Protein 7R97 (pdb70)

Nearest PDB structures (foldseek):
  7r97-assembly1_B  TM=1.003E+00  e=1.908E-39  Escherichia coli K-12
  1o0w-assembly1_A  TM=6.161E-01  e=3.118E-17  Thermotoga maritima
  3o2r-assembly2_D  TM=9.837E-01  e=4.630E-11  Campylobacter jejuni subsp. jejuni NCTC 11168 = ATCC 700819
  3n3w-assembly1_B  TM=9.504E-01  e=3.935E-11  Campylobacter jejuni subsp. jejuni NCTC 11168 = ATCC 700819
  9h4a-assembly1_B  TM=9.408E-01  e=3.280E-08  Arabidopsis thaliana

Organism: Escherichia coli (strain K12) (NCBI:txid83333)

Radius of gyration: 24.8 Å; Cα contacts (8 Å, |Δi|>4): 736; chains: 2; bounding box: 60×56×64 Å

Solvent-accessible surface area: 23381 Å² total; per-residue (Å²): 85,81,88,107,36,11,92,125,1,10,171,71,3,56,30,109,7,120,85,82,107,29,1,73,38,0,0,2,31,145,48,27,32,115,133,38,10,15,44,2,44,17,0,0,56,2,0,0,27,1,0,0,0,18,12,0,29,106,91,38,91,236,18,92,25,35,22,0,50,71,0,40,54,46,5,34,142,30,77,12,5,0,59,4,0,137,103,21,87,0,19,116,6,17,97,16,3,96,54,35,101,181,58,6,0,76,166,92,83,59,10,6,6,49,0,1,13,0,1,0,0,0,0,17,45,18,46,60,11,70,47,0,24,137,10,0,54,102,24,0,78,82,42,3,84,133,21,36,37,25,89,140,31,38,51,24,55,41,50,0,83,77,57,0,56,57,134,171,66,88,103,18,84,53,113,47,67,88,70,133,67,121,94,152,105,61,67,32,18,0,58,0,100,6,41,75,40,115,131,43,14,73,5,70,17,70,40,90,150,121,0,9,52,34,0,0,70,84,0,3,75,140,35,157,60,109,73,85,88,138,51,11,74,122,2,14,139,78,3,56,34,98,7,118,87,66,100,34,0,70,39,0,2,8,31,147,48,45,47,117,135,40,10,13,39,1,44,16,0,0,56,1,0,2,24,1,0,0,0,21,10,0,30,106,99,35,91,234,18,91,24,35,23,0,49,70,0,43,53,47,5,29,142,41,81,12,5,3,60,2,0,159,76,14,86,0,21,131,12,17,91,17,2,100,56,36,101,180,63,18,0,70,179,94,106,69,10,11,6,49,1,1,13,0,1,0,0,0,0,18,45,18,44,55,9,81,46,0,15,123,13,0,46,104,27,1,99,87,48,3,98,140,23,39,34,26,95,146,37,40,50,24,56,41,48,0,82,76,59,0,55,56,132,171,65,88,93,20,78,53,109,53,66,98,69,143,56,121,95,152,103,53,59,32,19,0,59,0,91,2,42,74,28,109,119,52,4,77,5,68,18,72,38,86,146,121,0,9,52,36,0,0,72,70,0,4,107,98,34,154,60,109

GO terms:
  GO:0005515 protein binding (F, IPI)
  GO:0000287 magnesium ion binding (F, IDA)
  GO:0005829 cytosol (C, IDA)
  GO:0004525 ribonuclease III activity (F, IDA)
  GO:0006364 rRNA processing (P, IMP)
  GO:0006396 RNA processing (P, IMP)
  GO:0006397 mRNA processing (P, IMP)
  GO:0042803 protein homodimerization activity (F, IPI)
  GO:0019899 enzyme binding (F, IPI)

Structure (mmCIF, N/CA/C/O backbone):
data_7R97
#
_entry.id   7R97
#
_cell.length_a   56.929
_cell.length_b   65.753
_cell.length_c   84.519
_cell.angle_alpha   90.000
_cell.angle_beta   102.090
_cell.angle_gamma   90.000
#
_symmetry.space_group_name_H-M   'P 1 21 1'
#
loop_
_entity.id
_entity.type
_entity.pdbx_description
1 polymer 'Ribonuclease 3'
2 polymer 'RNA (28-MER)'
3 non-polymer 'MAGNESIUM ION'
4 non-polymer 'CHLORIDE ION'
5 non-polymer 1,2-ETHANEDIOL
6 non-polymer 'POTASSIUM ION'
7 non-polymer 2-AMINO-2-HYDROXYMETHYL-PROPANE-1,3-DIOL
8 water water
#
loop_
_atom_site.group_PDB
_atom_site.id
_atom_site.type_symbol
_atom_site.label_atom_id
_atom_site.label_alt_id
_atom_site.label_comp_id
_atom_site.label_asym_id
_atom_site.label_entity_id
_atom_site.label_seq_id
_atom_site.pdbx_PDB_ins_code
_atom_site.Cartn_x
_atom_site.Cartn_y
_atom_site.Cartn_z
_atom_site.occupancy
_atom_site.B_iso_or_equiv
_atom_site.auth_seq_id
_atom_site.auth_comp_id
_atom_site.auth_asym_id
_atom_site.auth_atom_id
_atom_site.pdbx_PDB_model_num
ATOM 1 N N . MET A 1 1 ? 40.392 -14.221 38.944 1.00 46.08 1 MET A N 1
ATOM 2 C CA . MET A 1 1 ? 39.860 -15.487 38.453 1.00 42.05 1 MET A CA 1
ATOM 3 C C . MET A 1 1 ? 40.975 -16.522 38.386 1.00 35.14 1 MET A C 1
ATOM 4 O O . MET A 1 1 ? 42.107 -16.195 38.068 1.00 37.30 1 MET A O 1
ATOM 9 N N . ASN A 1 2 ? 40.653 -17.765 38.707 1.00 33.10 2 ASN A N 1
ATOM 10 C CA . ASN A 1 2 ? 41.673 -18.804 38.792 1.00 29.32 2 ASN A CA 1
ATOM 11 C C . ASN A 1 2 ? 42.075 -19.243 37.390 1.00 27.45 2 ASN A C 1
ATOM 12 O O . ASN A 1 2 ? 41.223 -19.731 36.638 1.00 25.83 2 ASN A O 1
ATOM 17 N N . PRO A 1 3 ? 43.347 -19.106 37.005 1.00 28.51 3 PRO A N 1
ATOM 18 C CA . PRO A 1 3 ? 43.734 -19.434 35.624 1.00 26.31 3 PRO A CA 1
ATOM 19 C C . PRO A 1 3 ? 43.589 -20.901 35.284 1.00 25.52 3 PRO A C 1
ATOM 20 O O . PRO A 1 3 ? 43.539 -21.236 34.099 1.00 24.44 3 PRO A O 1
ATOM 24 N N . ILE A 1 4 ? 43.539 -21.793 36.275 1.00 20.18 4 ILE A N 1
ATOM 25 C CA . ILE A 1 4 ? 43.310 -23.204 35.980 1.00 24.43 4 ILE A CA 1
ATOM 26 C C . ILE A 1 4 ? 41.974 -23.368 35.290 1.00 25.27 4 ILE A C 1
ATOM 27 O O . ILE A 1 4 ? 41.843 -24.090 34.290 1.00 24.03 4 ILE A O 1
ATOM 32 N N A VAL A 1 5 ? 40.934 -22.700 35.796 0.35 23.56 5 VAL A N 1
ATOM 33 N N B VAL A 1 5 ? 40.948 -22.695 35.809 0.65 23.85 5 VAL A N 1
ATOM 34 C CA A VAL A 1 5 ? 39.615 -22.852 35.191 0.35 24.85 5 VAL A CA 1
ATOM 35 C CA B VAL A 1 5 ? 39.620 -22.811 35.232 0.65 25.10 5 VAL A CA 1
ATOM 36 C C A VAL A 1 5 ? 39.524 -22.070 33.884 0.35 24.64 5 VAL A C 1
ATOM 37 C C B VAL A 1 5 ? 39.556 -22.083 33.896 0.65 24.71 5 VAL A C 1
ATOM 38 O O A VAL A 1 5 ? 38.947 -22.546 32.905 0.35 25.10 5 VAL A O 1
ATOM 39 O O B VAL A 1 5 ? 39.041 -22.613 32.912 0.65 25.04 5 VAL A O 1
ATOM 46 N N . ILE A 1 6 ? 40.113 -20.873 33.841 1.00 22.79 6 ILE A N 1
ATOM 47 C CA . ILE A 1 6 ? 40.038 -20.036 32.641 1.00 25.60 6 ILE A CA 1
ATOM 48 C C . ILE A 1 6 ? 40.783 -20.663 31.473 1.00 25.40 6 ILE A C 1
ATOM 49 O O . ILE A 1 6 ? 40.383 -20.502 30.315 1.00 21.02 6 ILE A O 1
ATOM 54 N N . ASN A 1 7 ? 41.887 -21.359 31.735 1.00 22.57 7 ASN A N 1
ATOM 55 C CA . ASN A 1 7 ? 42.619 -21.947 30.613 1.00 23.54 7 ASN A CA 1
ATOM 56 C C . ASN A 1 7 ? 41.885 -23.147 30.055 1.00 24.28 7 ASN A C 1
ATOM 57 O O . ASN A 1 7 ? 41.901 -23.369 28.840 1.00 24.18 7 ASN A O 1
ATOM 62 N N . ARG A 1 8 ? 41.222 -23.928 30.918 1.00 23.15 8 ARG A N 1
ATOM 63 C CA . ARG A 1 8 ? 40.386 -25.009 30.417 1.00 25.49 8 ARG A CA 1
ATOM 64 C C . ARG A 1 8 ? 39.267 -24.471 29.540 1.00 23.59 8 ARG A C 1
ATOM 65 O O . ARG A 1 8 ? 38.940 -25.066 28.516 1.00 24.77 8 ARG A O 1
ATOM 73 N N . LEU A 1 9 ? 38.624 -23.383 29.967 1.00 23.10 9 LEU A N 1
ATOM 74 C CA . LEU A 1 9 ? 37.512 -22.842 29.189 1.00 22.39 9 LEU A CA 1
ATOM 75 C C . LEU A 1 9 ? 37.984 -22.402 27.810 1.00 22.86 9 LEU A C 1
ATOM 76 O O . LEU A 1 9 ? 37.385 -22.753 26.783 1.00 22.51 9 LEU A O 1
ATOM 81 N N . GLN A 1 10 ? 39.083 -21.654 27.764 1.00 19.99 10 GLN A N 1
ATOM 82 C CA . GLN A 1 10 ? 39.612 -21.214 26.481 1.00 20.45 10 GLN A CA 1
ATOM 83 C C . GLN A 1 10 ? 39.896 -22.399 25.567 1.00 22.85 10 GLN A C 1
ATOM 84 O O . GLN A 1 10 ? 39.675 -22.314 24.353 1.00 21.35 10 GLN A O 1
ATOM 90 N N . ARG A 1 11 ? 40.335 -23.529 26.126 1.00 19.59 11 ARG A N 1
ATOM 91 C CA . ARG A 1 11 ? 40.561 -24.692 25.272 1.00 25.69 11 ARG A CA 1
ATOM 92 C C . ARG A 1 11 ? 39.252 -25.197 24.681 1.00 25.49 11 ARG A C 1
ATOM 93 O O . ARG A 1 11 ? 39.170 -25.483 23.478 1.00 26.03 11 ARG A O 1
ATOM 101 N N . LYS A 1 12 ? 38.221 -25.330 25.522 1.00 24.53 12 LYS A N 1
ATOM 102 C CA . LYS A 1 12 ? 36.918 -25.817 25.071 1.00 28.16 12 LYS A CA 1
ATOM 103 C C . LYS A 1 12 ? 36.259 -24.854 24.097 1.00 26.65 12 LYS A C 1
ATOM 104 O O . LYS A 1 12 ? 35.587 -25.284 23.152 1.00 26.84 12 LYS A O 1
ATOM 110 N N . LEU A 1 13 ? 36.376 -23.547 24.347 1.00 25.40 13 LEU A N 1
ATOM 111 C CA . LEU A 1 13 ? 35.769 -22.574 23.445 1.00 23.99 13 LEU A CA 1
ATOM 112 C C . LEU A 1 13 ? 36.440 -22.569 22.082 1.00 24.54 13 LEU A C 1
ATOM 113 O O . LEU A 1 13 ? 35.815 -22.198 21.083 1.00 23.39 13 LEU A O 1
ATOM 118 N N . GLY A 1 14 ? 37.723 -22.919 22.025 1.00 22.26 14 GLY A N 1
ATOM 119 C CA . GLY A 1 14 ? 38.480 -22.782 20.804 1.00 24.10 14 GLY A CA 1
ATOM 120 C C . GLY A 1 14 ? 39.090 -21.418 20.600 1.00 21.53 14 GLY A C 1
ATOM 121 O O . GLY A 1 14 ? 39.390 -21.053 19.462 1.00 22.13 14 GLY A O 1
ATOM 122 N N . TYR A 1 15 ? 39.328 -20.669 21.669 1.00 17.32 15 TYR A N 1
ATOM 123 C CA . TYR A 1 15 ? 39.761 -19.285 21.533 1.00 18.80 15 TYR A CA 1
ATOM 124 C C . TYR A 1 15 ? 40.607 -18.908 22.743 1.00 18.28 15 TYR A C 1
ATOM 125 O O . TYR A 1 15 ? 40.139 -19.028 23.873 1.00 17.36 15 TYR A O 1
ATOM 134 N N . THR A 1 16 ? 41.828 -18.427 22.495 1.00 17.51 16 THR A N 1
ATOM 135 C CA . THR A 1 16 ? 42.705 -17.868 23.520 1.00 17.74 16 THR A CA 1
ATOM 136 C C . THR A 1 16 ? 42.657 -16.342 23.460 1.00 19.39 16 THR A C 1
ATOM 137 O O . THR A 1 16 ? 42.994 -15.747 22.428 1.00 19.08 16 THR A O 1
ATOM 141 N N . PHE A 1 17 ? 42.264 -15.717 24.572 1.00 19.08 17 PHE A N 1
ATOM 142 C CA . PHE A 1 17 ? 42.133 -14.266 24.630 1.00 20.02 17 PHE A CA 1
ATOM 143 C C . PHE A 1 17 ? 43.484 -13.583 24.662 1.00 21.72 17 PHE A C 1
ATOM 144 O O . PHE A 1 17 ? 44.366 -13.968 25.425 1.00 20.73 17 PHE A O 1
ATOM 152 N N . ASN A 1 18 ? 43.618 -12.516 23.883 1.00 21.87 18 ASN A N 1
ATOM 153 C CA . ASN A 1 18 ? 44.784 -11.658 24.059 1.00 26.49 18 ASN A CA 1
ATOM 154 C C . ASN A 1 18 ? 44.643 -10.796 25.307 1.00 28.43 18 ASN A C 1
ATOM 155 O O . ASN A 1 18 ? 45.565 -10.715 26.127 1.00 25.62 18 ASN A O 1
ATOM 160 N N . HIS A 1 19 ? 43.484 -10.173 25.491 1.00 24.46 19 HIS A N 1
ATOM 161 C CA . HIS A 1 19 ? 43.234 -9.326 26.662 1.00 25.60 19 HIS A CA 1
ATOM 162 C C . HIS A 1 19 ? 42.437 -10.138 27.677 1.00 26.76 19 HIS A C 1
ATOM 163 O O . HIS A 1 19 ? 41.224 -10.301 27.532 1.00 22.63 19 HIS A O 1
ATOM 170 N N . GLN A 1 20 ? 43.113 -10.661 28.705 1.00 24.13 20 GLN A N 1
ATOM 171 C CA . GLN A 1 20 ? 42.407 -11.527 29.653 1.00 27.10 20 GLN A CA 1
ATOM 172 C C . GLN A 1 20 ? 41.340 -10.777 30.439 1.00 25.51 20 GLN A C 1
ATOM 173 O O . GLN A 1 20 ? 40.389 -11.403 30.919 1.00 24.50 20 GLN A O 1
ATOM 179 N N . GLU A 1 21 ? 41.457 -9.454 30.551 1.00 22.73 21 GLU A N 1
ATOM 180 C CA . GLU A 1 21 ? 40.464 -8.679 31.282 1.00 26.23 21 GLU A CA 1
ATOM 181 C C . GLU A 1 21 ? 39.102 -8.692 30.597 1.00 25.04 21 GLU A C 1
ATOM 182 O O . GLU A 1 21 ? 38.074 -8.529 31.271 1.00 22.74 21 GLU A O 1
ATOM 188 N N . LEU A 1 22 ? 39.068 -8.841 29.269 1.00 22.80 22 LEU A N 1
ATOM 189 C CA . LEU A 1 22 ? 37.783 -8.968 28.589 1.00 21.78 22 LEU A CA 1
ATOM 190 C C . LEU A 1 22 ? 37.098 -10.264 28.970 1.00 20.33 22 LEU A C 1
ATOM 191 O O . LEU A 1 22 ? 35.878 -10.296 29.165 1.00 20.50 22 LEU A O 1
ATOM 196 N N . LEU A 1 23 ? 37.864 -11.355 29.032 1.00 16.92 23 LEU A N 1
ATOM 197 C CA . LEU A 1 23 ? 37.290 -12.631 29.431 1.00 17.90 23 LEU A CA 1
ATOM 198 C C . LEU A 1 23 ? 36.825 -12.576 30.879 1.00 18.09 23 LEU A C 1
ATOM 199 O O . LEU A 1 23 ? 35.728 -13.043 31.213 1.00 16.12 23 LEU A O 1
ATOM 204 N N . GLN A 1 24 ? 37.636 -11.983 31.755 1.00 20.01 24 GLN A N 1
ATOM 205 C CA . GLN A 1 24 ? 37.217 -11.847 33.147 1.00 22.34 24 GLN A CA 1
ATOM 206 C C . GLN A 1 24 ? 35.895 -11.092 33.243 1.00 19.67 24 GLN A C 1
ATOM 207 O O . GLN A 1 24 ? 34.983 -11.496 33.969 1.00 20.49 24 GLN A O 1
ATOM 213 N N . GLN A 1 25 ? 35.764 -9.988 32.509 1.00 18.00 25 GLN A N 1
ATOM 214 C CA . GLN A 1 25 ? 34.528 -9.218 32.608 1.00 18.66 25 GLN A CA 1
ATOM 215 C C . GLN A 1 25 ? 33.344 -9.977 32.006 1.00 16.86 25 GLN A C 1
ATOM 216 O O . GLN A 1 25 ? 32.233 -9.936 32.557 1.00 17.36 25 GLN A O 1
ATOM 222 N N . ALA A 1 26 ? 33.565 -10.707 30.903 1.00 14.57 26 ALA A N 1
ATOM 223 C CA . ALA A 1 26 ? 32.485 -11.503 30.316 1.00 15.73 26 ALA A CA 1
ATOM 224 C C . ALA A 1 26 ? 31.962 -12.547 31.296 1.00 15.62 26 ALA A C 1
ATOM 225 O O . ALA A 1 26 ? 30.779 -12.897 31.255 1.00 15.33 26 ALA A O 1
ATOM 227 N N . LEU A 1 27 ? 32.823 -13.048 32.184 1.00 16.06 27 LEU A N 1
ATOM 228 C CA . LEU A 1 27 ? 32.428 -14.085 33.134 1.00 16.26 27 LEU A CA 1
ATOM 229 C C . LEU A 1 27 ? 31.868 -13.518 34.427 1.00 18.24 27 LEU A C 1
ATOM 230 O O . LEU A 1 27 ? 31.422 -14.294 35.286 1.00 19.61 27 LEU A O 1
ATOM 235 N N . THR A 1 28 ? 31.852 -12.193 34.577 1.00 14.69 28 THR A N 1
ATOM 236 C CA . THR A 1 28 ? 31.472 -11.556 35.828 1.00 15.63 28 THR A CA 1
ATOM 237 C C . THR A 1 28 ? 29.991 -11.188 35.793 1.00 18.00 28 THR A C 1
ATOM 238 O O . THR A 1 28 ? 29.574 -10.313 35.027 1.00 16.56 28 THR A O 1
ATOM 242 N N . HIS A 1 29 ? 29.213 -11.846 36.643 1.00 16.26 29 HIS A N 1
ATOM 243 C CA . HIS A 1 29 ? 27.800 -11.542 36.828 1.00 17.43 29 HIS A CA 1
ATOM 244 C C . HIS A 1 29 ? 27.622 -10.328 37.740 1.00 16.96 29 HIS A C 1
ATOM 245 O O . HIS A 1 29 ? 28.441 -10.060 38.625 1.00 18.99 29 HIS A O 1
ATOM 252 N N . ARG A 1 30 ? 26.521 -9.604 37.534 1.00 18.13 30 ARG A N 1
ATOM 253 C CA . ARG A 1 30 ? 26.283 -8.371 38.281 1.00 18.82 30 ARG A CA 1
ATOM 254 C C . ARG A 1 30 ? 26.166 -8.582 39.793 1.00 19.35 30 ARG A C 1
ATOM 255 O O . ARG A 1 30 ? 26.194 -7.609 40.538 1.00 20.76 30 ARG A O 1
ATOM 263 N N . SER A 1 31 ? 25.984 -9.805 40.273 1.00 18.85 31 SER A N 1
ATOM 264 C CA . SER A 1 31 ? 25.978 -9.999 41.719 1.00 20.20 31 SER A CA 1
ATOM 265 C C . SER A 1 31 ? 27.369 -9.854 42.324 1.00 20.48 31 SER A C 1
ATOM 266 O O . SER A 1 31 ? 27.486 -9.694 43.553 1.00 21.52 31 SER A O 1
ATOM 269 N N . ALA A 1 32 ? 28.432 -9.922 41.502 1.00 18.10 32 ALA A N 1
ATOM 270 C CA . ALA A 1 32 ? 29.804 -9.963 42.003 1.00 20.92 32 ALA A CA 1
ATOM 271 C C . ALA A 1 32 ? 30.506 -8.626 41.965 1.00 24.91 32 ALA A C 1
ATOM 272 O O . ALA A 1 32 ? 31.456 -8.433 42.726 1.00 24.90 32 ALA A O 1
ATOM 274 N N . SER A 1 33 ? 30.078 -7.712 41.108 1.00 20.49 33 SER A N 1
ATOM 275 C CA . SER A 1 33 ? 30.880 -6.527 40.838 1.00 21.24 33 SER A CA 1
ATOM 276 C C . SER A 1 33 ? 30.021 -5.549 40.070 1.00 23.65 33 SER A C 1
ATOM 277 O O . SER A 1 33 ? 29.106 -5.955 39.347 1.00 21.80 33 SER A O 1
ATOM 280 N N . SER A 1 34 ? 30.316 -4.258 40.246 1.00 22.58 34 SER A N 1
ATOM 281 C CA . SER A 1 34 ? 29.710 -3.241 39.402 1.00 25.23 34 SER A CA 1
ATOM 282 C C . SER A 1 34 ? 30.299 -3.239 37.997 1.00 22.89 34 SER A C 1
ATOM 283 O O . SER A 1 34 ? 29.704 -2.655 37.097 1.00 25.88 34 SER A O 1
ATOM 286 N N . LYS A 1 35 ? 31.458 -3.863 37.787 1.00 22.44 35 LYS A N 1
ATOM 287 C CA . LYS A 1 35 ? 32.022 -4.003 36.447 1.00 22.98 35 LYS A CA 1
ATOM 288 C C . LYS A 1 35 ? 31.671 -5.416 36.008 1.00 22.32 35 LYS A C 1
ATOM 289 O O . LYS A 1 35 ? 32.410 -6.359 36.277 1.00 24.33 35 LYS A O 1
ATOM 295 N N . HIS A 1 36 ? 30.516 -5.566 35.344 1.00 20.45 36 HIS A N 1
ATOM 296 C CA . HIS A 1 36 ? 30.027 -6.907 35.028 1.00 17.02 36 HIS A CA 1
ATOM 297 C C . HIS A 1 36 ? 29.714 -7.022 33.540 1.00 18.65 36 HIS A C 1
ATOM 298 O O . HIS A 1 36 ? 30.046 -6.123 32.756 1.00 20.69 36 HIS A O 1
ATOM 305 N N . ASN A 1 37 ? 29.099 -8.130 33.141 1.00 15.53 37 ASN A N 1
ATOM 306 C CA . ASN A 1 37 ? 29.039 -8.503 31.730 1.00 14.46 37 ASN A CA 1
ATOM 307 C C . ASN A 1 37 ? 27.783 -8.010 31.008 1.00 14.08 37 ASN A C 1
ATOM 308 O O . ASN A 1 37 ? 27.551 -8.439 29.873 1.00 14.68 37 ASN A O 1
ATOM 313 N N . ALA A 1 38 ? 26.973 -7.110 31.592 1.00 15.90 38 ALA A N 1
ATOM 314 C CA . ALA A 1 38 ? 25.676 -6.816 30.950 1.00 17.47 38 ALA A CA 1
ATOM 315 C C . ALA A 1 38 ? 25.819 -6.118 29.592 1.00 17.55 38 ALA A C 1
ATOM 316 O O . ALA A 1 38 ? 25.028 -6.386 28.672 1.00 15.41 38 ALA A O 1
ATOM 318 N N . ARG A 1 39 ? 26.769 -5.180 29.446 1.00 15.03 39 ARG A N 1
ATOM 319 C CA . ARG A 1 39 ? 26.958 -4.542 28.135 1.00 16.58 39 ARG A CA 1
ATOM 320 C C . ARG A 1 39 ? 27.494 -5.530 27.100 1.00 15.58 39 ARG A C 1
ATOM 321 O O . ARG A 1 39 ? 27.102 -5.485 25.923 1.00 15.70 39 ARG A O 1
ATOM 329 N N . LEU A 1 40 ? 28.441 -6.378 27.510 1.00 15.44 40 LEU A N 1
ATOM 330 C CA . LEU A 1 40 ? 28.951 -7.427 26.637 1.00 15.37 40 LEU A CA 1
ATOM 331 C C . LEU A 1 40 ? 27.835 -8.347 26.187 1.00 14.27 40 LEU A C 1
ATOM 332 O O . LEU A 1 40 ? 27.840 -8.815 25.047 1.00 15.35 40 LEU A O 1
ATOM 337 N N . GLU A 1 41 ? 26.890 -8.649 27.086 1.00 13.73 41 GLU A N 1
ATOM 338 C CA . GLU A 1 41 ? 25.755 -9.505 26.723 1.00 14.36 41 GLU A CA 1
ATOM 339 C C . GLU A 1 41 ? 24.880 -8.861 25.650 1.00 15.78 41 GLU A C 1
ATOM 340 O O . GLU A 1 41 ? 24.444 -9.522 24.703 1.00 16.47 41 GLU A O 1
ATOM 346 N N . PHE A 1 42 ? 24.607 -7.568 25.789 1.00 15.36 42 PHE A N 1
ATOM 347 C CA . PHE A 1 42 ? 23.867 -6.835 24.758 1.00 15.84 42 PHE A CA 1
ATOM 348 C C . PHE A 1 42 ? 24.562 -6.929 23.400 1.00 16.13 42 PHE A C 1
ATOM 349 O O . PHE A 1 42 ? 23.931 -7.205 22.370 1.00 14.94 42 PHE A O 1
ATOM 357 N N . LEU A 1 43 ? 25.878 -6.701 23.379 1.00 13.10 43 LEU A N 1
ATOM 358 C CA . LEU A 1 43 ? 26.641 -6.752 22.139 1.00 13.33 43 LEU A CA 1
ATOM 359 C C . LEU A 1 43 ? 26.672 -8.164 21.561 1.00 14.87 43 LEU A C 1
ATOM 360 O O . LEU A 1 43 ? 26.460 -8.357 20.358 1.00 12.44 43 LEU A O 1
ATOM 365 N N . GLY A 1 44 ? 26.937 -9.163 22.413 1.00 13.93 44 GLY A N 1
ATOM 366 C CA . GLY A 1 44 ? 27.034 -10.540 21.946 1.00 12.05 44 GLY A CA 1
ATOM 367 C C . GLY A 1 44 ? 25.720 -11.080 21.401 1.00 14.19 44 GLY A C 1
ATOM 368 O O . GLY A 1 44 ? 25.709 -11.833 20.422 1.00 13.55 44 GLY A O 1
ATOM 369 N N . ASP A 1 45 ? 24.601 -10.708 22.031 1.00 12.18 45 ASP A N 1
ATOM 370 C CA . ASP A 1 45 ? 23.293 -11.099 21.509 1.00 14.36 45 ASP A CA 1
ATOM 371 C C . ASP A 1 45 ? 23.127 -10.637 20.076 1.00 14.89 45 ASP A C 1
ATOM 372 O O . ASP A 1 45 ? 22.600 -11.376 19.242 1.00 12.73 45 ASP A O 1
ATOM 377 N N . SER A 1 46 ? 23.562 -9.401 19.769 1.00 14.20 46 SER A N 1
ATOM 378 C CA . SER A 1 46 ? 23.366 -8.868 18.424 1.00 14.85 46 SER A CA 1
ATOM 379 C C . SER A 1 46 ? 24.271 -9.570 17.415 1.00 11.67 46 SER A C 1
ATOM 380 O O . SER A 1 46 ? 23.859 -9.856 16.281 1.00 14.44 46 SER A O 1
ATOM 383 N N . ILE A 1 47 ? 25.498 -9.892 17.820 1.00 11.46 47 ILE A N 1
ATOM 384 C CA . ILE A 1 47 ? 26.393 -10.651 16.940 1.00 11.95 47 ILE A CA 1
ATOM 385 C C . ILE A 1 47 ? 25.801 -12.014 16.646 1.00 12.30 47 ILE A C 1
ATOM 386 O O . ILE A 1 47 ? 25.772 -12.473 15.498 1.00 12.67 47 ILE A O 1
ATOM 391 N N . LEU A 1 48 ? 25.350 -12.701 17.688 1.00 12.09 48 LEU A N 1
ATOM 392 C CA . LEU A 1 48 ? 24.790 -14.042 17.502 1.00 12.67 48 LEU A CA 1
ATOM 393 C C . LEU A 1 48 ? 23.630 -14.047 16.507 1.00 12.19 48 LEU A C 1
ATOM 394 O O . LEU A 1 48 ? 23.531 -14.940 15.659 1.00 13.07 48 LEU A O 1
ATOM 399 N N A SER A 1 49 ? 22.730 -13.062 16.615 0.50 12.95 49 SER A N 1
ATOM 400 N N B SER A 1 49 ? 22.732 -13.064 16.601 0.50 12.95 49 SER A N 1
ATOM 401 C CA A SER A 1 49 ? 21.548 -13.017 15.757 0.50 14.18 49 SER A CA 1
ATOM 402 C CA B SER A 1 49 ? 21.556 -13.072 15.736 0.50 13.89 49 SER A CA 1
ATOM 403 C C A SER A 1 49 ? 21.936 -12.858 14.293 0.50 14.45 49 SER A C 1
ATOM 404 C C B SER A 1 49 ? 21.929 -12.854 14.278 0.50 14.47 49 SER A C 1
ATOM 405 O O A SER A 1 49 ? 21.306 -13.442 13.399 0.50 14.72 49 SER A O 1
ATOM 406 O O B SER A 1 49 ? 21.281 -13.406 13.376 0.50 14.56 49 SER A O 1
ATOM 411 N N . TYR A 1 50 ? 22.964 -12.053 14.036 1.00 12.27 50 TYR A N 1
ATOM 412 C CA . TYR A 1 50 ? 23.474 -11.867 12.682 1.00 13.44 50 TYR A CA 1
ATOM 413 C C . TYR A 1 50 ? 24.132 -13.142 12.180 1.00 14.01 50 TYR A C 1
ATOM 414 O O . TYR A 1 50 ? 23.856 -13.588 11.062 1.00 13.88 50 TYR A O 1
ATOM 423 N N . VAL A 1 51 ? 25.016 -13.751 12.999 1.00 11.35 51 VAL A N 1
ATOM 424 C CA . VAL A 1 51 ? 25.755 -14.927 12.518 1.00 15.17 51 VAL A CA 1
ATOM 425 C C . VAL A 1 51 ? 24.787 -16.057 12.178 1.00 13.78 51 VAL A C 1
ATOM 426 O O . VAL A 1 51 ? 24.937 -16.758 11.159 1.00 12.21 51 VAL A O 1
ATOM 430 N N . ILE A 1 52 ? 23.762 -16.246 13.009 1.00 13.54 52 ILE A N 1
ATOM 431 C CA . ILE A 1 52 ? 22.816 -17.339 12.781 1.00 14.30 52 ILE A CA 1
ATOM 432 C C . ILE A 1 52 ? 21.904 -17.027 11.591 1.00 13.57 52 ILE A C 1
ATOM 433 O O . ILE A 1 52 ? 21.589 -17.908 10.778 1.00 13.97 52 ILE A O 1
ATOM 438 N N . ALA A 1 53 ? 21.474 -15.767 11.453 1.00 14.78 53 ALA A N 1
ATOM 439 C CA . ALA A 1 53 ? 20.718 -15.385 10.264 1.00 13.10 53 ALA A CA 1
ATOM 440 C C . ALA A 1 53 ? 21.506 -15.670 8.991 1.00 14.09 53 ALA A C 1
ATOM 441 O O . ALA A 1 53 ? 20.974 -16.244 8.030 1.00 17.01 53 ALA A O 1
ATOM 443 N N . ASN A 1 54 ? 22.768 -15.239 8.950 1.00 11.15 54 ASN A N 1
ATOM 444 C CA . ASN A 1 54 ? 23.597 -15.484 7.774 1.00 13.23 54 ASN A CA 1
ATOM 445 C C . ASN A 1 54 ? 23.743 -16.975 7.505 1.00 15.69 54 ASN A C 1
ATOM 446 O O . ASN A 1 54 ? 23.670 -17.420 6.356 1.00 15.28 54 ASN A O 1
ATOM 451 N N . ALA A 1 55 ? 23.955 -17.761 8.559 1.00 14.61 55 ALA A N 1
ATOM 452 C CA . ALA A 1 55 ? 24.128 -19.196 8.375 1.00 14.88 55 ALA A CA 1
ATOM 453 C C . ALA A 1 55 ? 22.856 -19.824 7.837 1.00 15.74 55 ALA A C 1
ATOM 454 O O . ALA A 1 55 ? 22.900 -20.655 6.919 1.00 15.23 55 ALA A O 1
ATOM 456 N N . LEU A 1 56 ? 21.694 -19.410 8.356 1.00 14.33 56 LEU A N 1
ATOM 457 C CA . LEU A 1 56 ? 20.464 -20.008 7.854 1.00 10.25 56 LEU A CA 1
ATOM 458 C C . LEU A 1 56 ? 20.186 -19.557 6.430 1.00 17.35 56 LEU A C 1
ATOM 459 O O . LEU A 1 56 ? 19.712 -20.343 5.603 1.00 17.08 56 LEU A O 1
ATOM 464 N N . TYR A 1 57 ? 20.436 -18.281 6.141 1.00 12.31 57 TYR A N 1
ATOM 465 C CA . TYR A 1 57 ? 20.211 -17.779 4.787 1.00 17.55 57 TYR A CA 1
ATOM 466 C C . TYR A 1 57 ? 20.936 -18.640 3.765 1.00 18.64 57 TYR A C 1
ATOM 467 O O . TYR A 1 57 ? 20.368 -19.025 2.737 1.00 18.38 57 TYR A O 1
ATOM 476 N N . HIS A 1 58 ? 22.192 -18.972 4.044 1.00 16.11 58 HIS A N 1
ATOM 477 C CA . HIS A 1 58 ? 22.997 -19.728 3.097 1.00 19.27 58 HIS A CA 1
ATOM 478 C C . HIS A 1 58 ? 22.673 -21.211 3.106 1.00 19.65 58 HIS A C 1
ATOM 479 O O . HIS A 1 58 ? 22.728 -21.862 2.059 1.00 19.42 58 HIS A O 1
ATOM 486 N N . ARG A 1 59 ? 22.360 -21.763 4.268 1.00 17.87 59 ARG A N 1
ATOM 487 C CA . ARG A 1 59 ? 22.093 -23.189 4.372 1.00 16.91 59 ARG A CA 1
ATOM 488 C C . ARG A 1 59 ? 20.731 -23.563 3.826 1.00 19.79 59 ARG A C 1
ATOM 489 O O . ARG A 1 59 ? 20.533 -24.716 3.431 1.00 19.79 59 ARG A O 1
ATOM 497 N N . PHE A 1 60 ? 19.786 -22.628 3.783 1.00 16.47 60 PHE A N 1
ATOM 498 C CA . PHE A 1 60 ? 18.407 -22.936 3.411 1.00 19.55 60 PHE A CA 1
ATOM 499 C C . PHE A 1 60 ? 17.932 -21.949 2.356 1.00 21.07 60 PHE A C 1
ATOM 500 O O . PHE A 1 60 ? 17.068 -21.101 2.613 1.00 19.26 60 PHE A O 1
ATOM 508 N N . PRO A 1 61 ? 18.470 -22.053 1.132 1.00 20.67 61 PRO A N 1
ATOM 509 C CA . PRO A 1 61 ? 18.153 -21.053 0.097 1.00 23.60 61 PRO A CA 1
ATOM 510 C C . PRO A 1 61 ? 16.702 -21.040 -0.336 1.00 25.93 61 PRO A C 1
ATOM 511 O O . PRO A 1 61 ? 16.260 -20.033 -0.912 1.00 24.66 61 PRO A O 1
ATOM 515 N N . ARG A 1 62 ? 15.946 -22.102 -0.076 1.00 22.44 62 ARG A N 1
ATOM 516 C CA . ARG A 1 62 ? 14.577 -22.208 -0.562 1.00 27.31 62 ARG A CA 1
ATOM 517 C C . ARG A 1 62 ? 13.514 -21.892 0.490 1.00 29.39 62 ARG A C 1
ATOM 518 O O . ARG A 1 62 ? 12.327 -21.963 0.172 1.00 30.21 62 ARG A O 1
ATOM 526 N N . VAL A 1 63 ? 13.889 -21.563 1.732 1.00 24.53 63 VAL A N 1
ATOM 527 C CA . VAL A 1 63 ? 12.881 -21.321 2.762 1.00 24.65 63 VAL A CA 1
ATOM 528 C C . VAL A 1 63 ? 12.633 -19.820 2.880 1.00 25.61 63 VAL A C 1
ATOM 529 O O . VAL A 1 63 ? 13.507 -18.986 2.598 1.00 24.37 63 VAL A O 1
ATOM 533 N N . ASP A 1 64 ? 11.429 -19.470 3.322 1.00 21.47 64 ASP A N 1
ATOM 534 C CA . ASP A 1 64 ? 11.031 -18.080 3.401 1.00 22.84 64 ASP A CA 1
ATOM 535 C C . ASP A 1 64 ? 11.440 -17.491 4.752 1.00 22.43 64 ASP A C 1
ATOM 536 O O . ASP A 1 64 ? 11.978 -18.180 5.625 1.00 20.77 64 ASP A O 1
ATOM 541 N N . ALA A 1 65 ? 11.217 -16.184 4.911 1.00 20.56 65 ALA A N 1
ATOM 542 C CA . ALA A 1 65 ? 11.656 -15.493 6.122 1.00 22.43 65 ALA A CA 1
ATOM 543 C C . ALA A 1 65 ? 10.958 -16.022 7.370 1.00 21.20 65 ALA A C 1
ATOM 544 O O . ALA A 1 65 ? 11.534 -15.986 8.468 1.00 22.11 65 ALA A O 1
ATOM 546 N N . GLY A 1 66 ? 9.735 -16.536 7.236 1.00 20.66 66 GLY A N 1
ATOM 547 C CA . GLY A 1 66 ? 9.084 -17.158 8.381 1.00 22.63 66 GLY A CA 1
ATOM 548 C C . GLY A 1 66 ? 9.822 -18.385 8.881 1.00 23.99 66 GLY A C 1
ATOM 549 O O . GLY A 1 66 ? 10.042 -18.551 10.086 1.00 23.61 66 GLY A O 1
ATOM 550 N N . ASP A 1 67 ? 10.205 -19.267 7.964 1.00 23.06 67 ASP A N 1
ATOM 551 C CA . ASP A 1 67 ? 10.999 -20.428 8.347 1.00 25.09 67 ASP A CA 1
ATOM 552 C C . ASP A 1 67 ? 12.305 -20.012 9.005 1.00 21.69 67 ASP A C 1
ATOM 553 O O . ASP A 1 67 ? 12.703 -20.579 10.024 1.00 20.56 67 ASP A O 1
ATOM 558 N N . MET A 1 68 ? 13.024 -19.059 8.400 1.00 18.68 68 MET A N 1
ATOM 559 C CA . MET A 1 68 ? 14.317 -18.690 8.972 1.00 15.78 68 MET A CA 1
ATOM 560 C C . MET A 1 68 ? 14.147 -18.052 10.341 1.00 16.57 68 MET A C 1
ATOM 561 O O . MET A 1 68 ? 14.964 -18.288 11.244 1.00 15.58 68 MET A O 1
ATOM 566 N N . SER A 1 69 ? 13.087 -17.251 10.523 1.00 16.89 69 SER A N 1
ATOM 567 C CA . SER A 1 69 ? 12.841 -16.631 11.822 1.00 18.29 69 SER A CA 1
ATOM 568 C C . SER A 1 69 ? 12.627 -17.683 12.901 1.00 15.13 69 SER A C 1
ATOM 569 O O . SER A 1 69 ? 13.176 -17.574 14.007 1.00 16.08 69 SER A O 1
ATOM 572 N N . ARG A 1 70 ? 11.780 -18.682 12.624 1.00 14.76 70 ARG A N 1
ATOM 573 C CA . ARG A 1 70 ? 11.535 -19.711 13.635 1.00 18.02 70 ARG A CA 1
ATOM 574 C C . ARG A 1 70 ? 12.785 -20.538 13.905 1.00 19.04 70 ARG A C 1
ATOM 575 O O . ARG A 1 70 ? 13.064 -20.894 15.058 1.00 15.21 70 ARG A O 1
ATOM 583 N N . MET A 1 71 ? 13.529 -20.896 12.854 1.00 14.82 71 MET A N 1
ATOM 584 C CA . MET A 1 71 ? 14.777 -21.627 13.077 1.00 16.04 71 MET A CA 1
ATOM 585 C C . MET A 1 71 ? 15.759 -20.800 13.898 1.00 14.71 71 MET A C 1
ATOM 586 O O . MET A 1 71 ? 16.433 -21.326 14.798 1.00 15.02 71 MET A O 1
ATOM 591 N N . ARG A 1 72 ? 15.898 -19.515 13.581 1.00 13.42 72 ARG A N 1
ATOM 592 C CA . ARG A 1 72 ? 16.825 -18.720 14.383 1.00 12.07 72 ARG A CA 1
ATOM 593 C C . ARG A 1 72 ? 16.369 -18.673 15.830 1.00 15.79 72 ARG A C 1
ATOM 594 O O . ARG A 1 72 ? 17.189 -18.782 16.744 1.00 12.82 72 ARG A O 1
ATOM 602 N N . ALA A 1 73 ? 15.055 -18.515 16.068 1.00 13.68 73 ALA A N 1
ATOM 603 C CA . ALA A 1 73 ? 14.584 -18.498 17.454 1.00 15.92 73 ALA A CA 1
ATOM 604 C C . ALA A 1 73 ? 14.942 -19.788 18.180 1.00 16.11 73 ALA A C 1
ATOM 605 O O . ALA A 1 73 ? 15.338 -19.764 19.351 1.00 16.75 73 ALA A O 1
ATOM 607 N N . THR A 1 74 ? 14.775 -20.934 17.519 1.00 14.22 74 THR A N 1
ATOM 608 C CA . THR A 1 74 ? 15.151 -22.195 18.169 1.00 14.25 74 THR A CA 1
ATOM 609 C C . THR A 1 74 ? 16.628 -22.209 18.570 1.00 16.96 74 THR A C 1
ATOM 610 O O . THR A 1 74 ? 16.989 -22.774 19.610 1.00 16.57 74 THR A O 1
ATOM 614 N N . LEU A 1 75 ? 17.485 -21.581 17.771 1.00 14.98 75 LEU A N 1
ATOM 615 C CA . LEU A 1 75 ? 18.933 -21.637 17.976 1.00 9.70 75 LEU A CA 1
ATOM 616 C C . LEU A 1 75 ? 19.438 -20.609 18.972 1.00 16.21 75 LEU A C 1
ATOM 617 O O . LEU A 1 75 ? 20.447 -20.863 19.655 1.00 15.04 75 LEU A O 1
ATOM 622 N N . VAL A 1 76 ? 18.806 -19.433 19.051 1.00 14.33 76 VAL A N 1
ATOM 623 C CA . VAL A 1 76 ? 19.352 -18.354 19.878 1.00 16.20 76 VAL A CA 1
ATOM 624 C C . VAL A 1 76 ? 18.524 -18.097 21.118 1.00 17.26 76 VAL A C 1
ATOM 625 O O . VAL A 1 76 ? 18.898 -17.225 21.927 1.00 17.03 76 VAL A O 1
ATOM 629 N N . ARG A 1 77 ? 17.444 -18.842 21.329 1.00 18.12 77 ARG A N 1
ATOM 630 C CA . ARG A 1 77 ? 16.661 -18.637 22.536 1.00 16.58 77 ARG A CA 1
ATOM 631 C C . ARG A 1 77 ? 17.448 -19.039 23.778 1.00 18.84 77 ARG A C 1
ATOM 632 O O . ARG A 1 77 ? 18.402 -19.811 23.721 1.00 14.92 77 ARG A O 1
ATOM 640 N N . GLY A 1 78 ? 16.980 -18.548 24.928 1.00 19.43 78 GLY A N 1
ATOM 641 C CA . GLY A 1 78 ? 17.712 -18.758 26.160 1.00 20.95 78 GLY A CA 1
ATOM 642 C C . GLY A 1 78 ? 17.976 -20.223 26.469 1.00 21.07 78 GLY A C 1
ATOM 643 O O . GLY A 1 78 ? 19.038 -20.573 26.967 1.00 17.42 78 GLY A O 1
ATOM 644 N N A ASN A 1 79 ? 17.001 -21.090 26.201 0.51 22.76 79 ASN A N 1
ATOM 645 N N B ASN A 1 79 ? 17.002 -21.088 26.189 0.49 22.77 79 ASN A N 1
ATOM 646 C CA A ASN A 1 79 ? 17.205 -22.492 26.559 0.51 23.99 79 ASN A CA 1
ATOM 647 C CA B ASN A 1 79 ? 17.171 -22.496 26.541 0.49 23.86 79 ASN A CA 1
ATOM 648 C C A ASN A 1 79 ? 18.367 -23.096 25.783 0.51 22.50 79 ASN A C 1
ATOM 649 C C B ASN A 1 79 ? 18.324 -23.127 25.768 0.49 22.57 79 ASN A C 1
ATOM 650 O O A ASN A 1 79 ? 19.120 -23.911 26.323 0.51 21.03 79 ASN A O 1
ATOM 651 O O B ASN A 1 79 ? 19.036 -23.984 26.298 0.49 21.05 79 ASN A O 1
ATOM 660 N N . THR A 1 80 ? 18.528 -22.717 24.514 1.00 18.83 80 THR A N 1
ATOM 661 C CA . THR A 1 80 ? 19.637 -23.268 23.732 1.00 18.78 80 THR A CA 1
ATOM 662 C C . THR A 1 80 ? 20.980 -22.724 24.209 1.00 18.03 80 THR A C 1
ATOM 663 O O . THR A 1 80 ? 21.965 -23.473 24.306 1.00 16.94 80 THR A O 1
ATOM 667 N N . LEU A 1 81 ? 21.045 -21.423 24.517 1.00 15.18 81 LEU A N 1
ATOM 668 C CA . LEU A 1 81 ? 22.275 -20.863 25.066 1.00 16.45 81 LEU A CA 1
ATOM 669 C C . LEU A 1 81 ? 22.668 -21.554 26.364 1.00 16.52 81 LEU A C 1
ATOM 670 O O . LEU A 1 81 ? 23.852 -21.787 26.620 1.00 15.44 81 LEU A O 1
ATOM 675 N N . ALA A 1 82 ? 21.689 -21.852 27.218 1.00 17.68 82 ALA A N 1
ATOM 676 C CA . ALA A 1 82 ? 21.997 -22.542 28.468 1.00 18.20 82 ALA A CA 1
ATOM 677 C C . ALA A 1 82 ? 22.553 -23.938 28.192 1.00 17.83 82 ALA A C 1
ATOM 678 O O . ALA A 1 82 ? 23.461 -24.404 28.895 1.00 19.87 82 ALA A O 1
ATOM 680 N N . GLU A 1 83 ? 22.033 -24.612 27.166 1.00 17.76 83 GLU A N 1
ATOM 681 C CA . GLU A 1 83 ? 22.582 -25.907 26.755 1.00 20.43 83 GLU A CA 1
ATOM 682 C C . GLU A 1 83 ? 24.041 -25.783 26.364 1.00 20.41 83 GLU A C 1
ATOM 683 O O . GLU A 1 83 ? 24.885 -26.581 26.791 1.00 21.04 83 GLU A O 1
ATOM 689 N N . LEU A 1 84 ? 24.358 -24.805 25.509 1.00 15.42 84 LEU A N 1
ATOM 690 C CA . LEU A 1 84 ? 25.761 -24.584 25.161 1.00 17.42 84 LEU A CA 1
ATOM 691 C C . LEU A 1 84 ? 26.597 -24.303 26.395 1.00 20.00 84 LEU A C 1
ATOM 692 O O . LEU A 1 84 ? 27.732 -24.793 26.513 1.00 21.60 84 LEU A O 1
ATOM 697 N N . ALA A 1 85 ? 26.080 -23.484 27.310 1.00 17.20 85 ALA A N 1
ATOM 698 C CA . ALA A 1 85 ? 26.837 -23.200 28.527 1.00 19.00 85 ALA A CA 1
ATOM 699 C C . ALA A 1 85 ? 27.171 -24.478 29.284 1.00 21.35 85 ALA A C 1
ATOM 700 O O . ALA A 1 85 ? 28.281 -24.626 29.813 1.00 21.12 85 ALA A O 1
ATOM 702 N N . ARG A 1 86 ? 26.203 -25.385 29.402 1.00 19.86 86 ARG A N 1
ATOM 703 C CA . ARG A 1 86 ? 26.469 -26.631 30.114 1.00 23.84 86 ARG A CA 1
ATOM 704 C C . ARG A 1 86 ? 27.467 -27.480 29.356 1.00 22.48 86 ARG A C 1
ATOM 705 O O . ARG A 1 86 ? 28.309 -28.148 29.971 1.00 21.18 86 ARG A O 1
ATOM 713 N N . GLU A 1 87 ? 27.427 -27.428 28.018 1.00 19.80 87 GLU A N 1
ATOM 714 C CA . GLU A 1 87 ? 28.398 -28.174 27.228 1.00 21.46 87 GLU A CA 1
ATOM 715 C C . GLU A 1 87 ? 29.819 -27.655 27.441 1.00 24.89 87 GLU A C 1
ATOM 716 O O . GLU A 1 87 ? 30.763 -28.450 27.445 1.00 25.77 87 GLU A O 1
ATOM 722 N N . PHE A 1 88 ? 29.992 -26.346 27.652 1.00 21.52 88 PHE A N 1
ATOM 723 C CA . PHE A 1 88 ? 31.271 -25.743 28.016 1.00 24.53 88 PHE A CA 1
ATOM 724 C C . PHE A 1 88 ? 31.590 -25.824 29.513 1.00 24.85 88 PHE A C 1
ATOM 725 O O . PHE A 1 88 ? 32.656 -25.357 29.925 1.00 26.57 88 PHE A O 1
ATOM 733 N N . GLU A 1 89 ? 30.704 -26.383 30.332 1.00 22.48 89 GLU A N 1
ATOM 734 C CA . GLU A 1 89 ? 30.865 -26.367 31.789 1.00 26.80 89 GLU A CA 1
ATOM 735 C C . GLU A 1 89 ? 31.104 -24.949 32.289 1.00 27.11 89 GLU A C 1
ATOM 736 O O . GLU A 1 89 ? 31.951 -24.698 33.150 1.00 24.96 89 GLU A O 1
ATOM 742 N N . LEU A 1 90 ? 30.328 -24.010 31.748 1.00 23.82 90 LEU A N 1
ATOM 743 C CA . LEU A 1 90 ? 30.548 -22.595 32.026 1.00 23.01 90 LEU A CA 1
ATOM 744 C C . LEU A 1 90 ? 30.277 -22.242 33.479 1.00 22.76 90 LEU A C 1
ATOM 745 O O . LEU A 1 90 ? 30.828 -21.254 33.990 1.00 22.08 90 LEU A O 1
ATOM 750 N N . GLY A 1 91 ? 29.426 -23.009 34.156 1.00 22.72 91 GLY A N 1
ATOM 751 C CA . GLY A 1 91 ? 29.099 -22.685 35.535 1.00 23.00 91 GLY A CA 1
ATOM 752 C C . GLY A 1 91 ? 30.323 -22.638 36.434 1.00 24.28 91 GLY A C 1
ATOM 753 O O . GLY A 1 91 ? 30.355 -21.881 37.407 1.00 23.48 91 GLY A O 1
ATOM 754 N N . GLU A 1 92 ? 31.350 -23.420 36.107 1.00 23.85 92 GLU A N 1
ATOM 755 C CA . GLU A 1 92 ? 32.569 -23.445 36.918 1.00 24.12 92 GLU A CA 1
ATOM 756 C C . GLU A 1 92 ? 33.373 -22.161 36.798 1.00 22.96 92 GLU A C 1
ATOM 757 O O . GLU A 1 92 ? 34.192 -21.868 37.681 1.00 22.75 92 GLU A O 1
ATOM 763 N N . CYS A 1 93 ? 33.158 -21.399 35.730 1.00 19.96 93 CYS A N 1
ATOM 764 C CA . CYS A 1 93 ? 33.953 -20.224 35.402 1.00 20.90 93 CYS A CA 1
ATOM 765 C C . CYS A 1 93 ? 33.309 -18.909 35.835 1.00 23.14 93 CYS A C 1
ATOM 766 O O . CYS A 1 93 ? 33.988 -17.881 35.803 1.00 22.48 93 CYS A O 1
ATOM 769 N N . LEU A 1 94 ? 32.032 -18.920 36.217 1.00 20.52 94 LEU A N 1
ATOM 770 C CA . LEU A 1 94 ? 31.306 -17.696 36.540 1.00 20.34 94 LEU A CA 1
ATOM 771 C C . LEU A 1 94 ? 31.874 -17.032 37.777 1.00 23.06 94 LEU A C 1
ATOM 772 O O . LEU A 1 94 ? 32.194 -17.697 38.766 1.00 22.65 94 LEU A O 1
ATOM 777 N N . ARG A 1 95 ? 31.968 -15.711 37.729 1.00 17.69 95 ARG A N 1
ATOM 778 C CA . ARG A 1 95 ? 32.263 -14.909 38.916 1.00 22.41 95 ARG A CA 1
ATOM 779 C C . ARG A 1 95 ? 30.933 -14.407 39.471 1.00 21.89 95 ARG A C 1
ATOM 780 O O . ARG A 1 95 ? 30.283 -13.557 38.862 1.00 17.34 95 ARG A O 1
ATOM 788 N N . LEU A 1 96 ? 30.549 -14.911 40.639 1.00 20.02 96 LEU A N 1
ATOM 789 C CA . LEU A 1 96 ? 29.257 -14.670 41.251 1.00 20.49 96 LEU A CA 1
ATOM 790 C C . LEU A 1 96 ? 29.447 -14.092 42.645 1.00 22.67 96 LEU A C 1
ATOM 791 O O . LEU A 1 96 ? 30.459 -14.361 43.306 1.00 19.23 96 LEU A O 1
ATOM 796 N N . GLY A 1 97 ? 28.456 -13.318 43.089 1.00 20.17 97 GLY A N 1
ATOM 797 C CA . GLY A 1 97 ? 28.419 -12.831 44.453 1.00 22.83 97 GLY A CA 1
ATOM 798 C C . GLY A 1 97 ? 28.126 -13.946 45.444 1.00 21.49 97 GLY A C 1
ATOM 799 O O . GLY A 1 97 ? 27.735 -15.053 45.068 1.00 22.69 97 GLY A O 1
ATOM 800 N N . PRO A 1 98 ? 28.345 -13.680 46.738 1.00 23.46 98 PRO A N 1
ATOM 801 C CA . PRO A 1 98 ? 28.107 -14.719 47.753 1.00 25.47 98 PRO A CA 1
ATOM 802 C C . PRO A 1 98 ? 26.683 -15.233 47.786 1.00 24.24 98 PRO A C 1
ATOM 803 O O . PRO A 1 98 ? 26.471 -16.430 47.990 1.00 26.22 98 PRO A O 1
ATOM 807 N N . GLY A 1 99 ? 25.701 -14.347 47.638 1.00 24.10 99 GLY A N 1
ATOM 808 C CA . GLY A 1 99 ? 24.314 -14.781 47.600 1.00 21.49 99 GLY A CA 1
ATOM 809 C C . GLY A 1 99 ? 24.038 -15.780 46.493 1.00 25.19 99 GLY A C 1
ATOM 810 O O . GLY A 1 99 ? 23.247 -16.714 46.666 1.00 24.88 99 GLY A O 1
ATOM 811 N N . GLU A 1 100 ? 24.663 -15.579 45.327 1.00 22.65 100 GLU A N 1
ATOM 812 C CA . GLU A 1 100 ? 24.489 -16.521 44.220 1.00 24.30 100 GLU A CA 1
ATOM 813 C C . GLU A 1 100 ? 25.192 -17.837 44.498 1.00 26.49 100 GLU A C 1
ATOM 814 O O . GLU A 1 100 ? 24.636 -18.907 44.227 1.00 26.75 100 GLU A O 1
ATOM 820 N N . LEU A 1 101 ? 26.429 -17.775 45.014 1.00 23.69 101 LEU A N 1
ATOM 821 C CA . LEU A 1 101 ? 27.167 -18.991 45.335 1.00 27.22 101 LEU A CA 1
ATOM 822 C C . LEU A 1 101 ? 26.396 -19.876 46.301 1.00 28.93 101 LEU A C 1
ATOM 823 O O . LEU A 1 101 ? 26.508 -21.108 46.242 1.00 32.22 101 LEU A O 1
ATOM 828 N N . LYS A 1 102 ? 25.644 -19.275 47.217 1.00 27.08 102 LYS A N 1
ATOM 829 C CA . LYS A 1 102 ? 24.904 -20.035 48.220 1.00 30.83 102 LYS A CA 1
ATOM 830 C C . LYS A 1 102 ? 23.486 -20.365 47.796 1.00 30.50 102 LYS A C 1
ATOM 831 O O . LYS A 1 102 ? 22.752 -20.972 48.582 1.00 32.78 102 LYS A O 1
ATOM 837 N N . SER A 1 103 ? 23.070 -19.965 46.590 1.00 29.44 103 SER A N 1
ATOM 838 C CA . SER A 1 103 ? 21.729 -20.271 46.105 1.00 28.98 103 SER A CA 1
ATOM 839 C C . SER A 1 103 ? 21.747 -20.919 44.725 1.00 30.97 103 SER A C 1
ATOM 840 O O . SER A 1 103 ? 20.740 -20.877 44.014 1.00 29.81 103 SER A O 1
ATOM 843 N N . GLY A 1 104 ? 22.858 -21.539 44.335 1.00 31.14 104 GLY A N 1
ATOM 844 C CA . GLY A 1 104 ? 22.874 -22.281 43.093 1.00 31.57 104 GLY A CA 1
ATOM 845 C C . GLY A 1 104 ? 22.966 -21.441 41.840 1.00 30.64 104 GLY A C 1
ATOM 846 O O . GLY A 1 104 ? 22.651 -21.935 40.758 1.00 29.17 104 GLY A O 1
ATOM 847 N N . GLY A 1 105 ? 23.408 -20.188 41.945 1.00 29.14 105 GLY A N 1
ATOM 848 C CA . GLY A 1 105 ? 23.522 -19.348 40.764 1.00 27.80 105 GLY A CA 1
ATOM 849 C C . GLY A 1 105 ? 24.371 -19.940 39.652 1.00 26.00 105 GLY A C 1
ATOM 850 O O . GLY A 1 105 ? 24.157 -19.638 38.475 1.00 25.03 105 GLY A O 1
ATOM 851 N N . PHE A 1 106 ? 25.357 -20.769 39.992 1.00 24.55 106 PHE A N 1
ATOM 852 C CA . PHE A 1 106 ? 26.194 -21.337 38.941 1.00 27.86 106 PHE A CA 1
ATOM 853 C C . PHE A 1 106 ? 25.446 -22.352 38.077 1.00 28.41 106 PHE A C 1
ATOM 854 O O . PHE A 1 106 ? 25.992 -22.802 37.061 1.00 28.79 106 PHE A O 1
ATOM 862 N N . ARG A 1 107 ? 24.232 -22.738 38.470 1.00 24.49 107 ARG A N 1
ATOM 863 C CA . ARG A 1 107 ? 23.357 -23.590 37.670 1.00 28.80 107 ARG A CA 1
ATOM 864 C C . ARG A 1 107 ? 22.166 -22.830 37.100 1.00 26.30 107 ARG A C 1
ATOM 865 O O . ARG A 1 107 ? 21.304 -23.436 36.447 1.00 25.67 107 ARG A O 1
ATOM 873 N N . ARG A 1 108 ? 22.090 -21.524 37.323 1.00 24.13 108 ARG A N 1
ATOM 874 C CA . ARG A 1 108 ? 20.905 -20.769 36.954 1.00 25.88 108 ARG A CA 1
ATOM 875 C C . ARG A 1 108 ? 20.893 -20.535 35.449 1.00 24.75 108 ARG A C 1
ATOM 876 O O . ARG A 1 108 ? 21.854 -19.989 34.901 1.00 19.51 108 ARG A O 1
ATOM 884 N N . GLU A 1 109 ? 19.799 -20.940 34.795 1.00 24.78 109 GLU A N 1
ATOM 885 C CA . GLU A 1 109 ? 19.727 -20.928 33.334 1.00 27.66 109 GLU A CA 1
ATOM 886 C C . GLU A 1 109 ? 19.942 -19.533 32.760 1.00 23.94 109 GLU A C 1
ATOM 887 O O . GLU A 1 109 ? 20.654 -19.369 31.767 1.00 20.69 109 GLU A O 1
ATOM 893 N N . SER A 1 110 ? 19.299 -18.516 33.341 1.00 22.52 110 SER A N 1
ATOM 894 C CA . SER A 1 110 ? 19.413 -17.159 32.795 1.00 22.99 110 SER A CA 1
ATOM 895 C C . SER A 1 110 ? 20.843 -16.641 32.865 1.00 21.04 110 SER A C 1
ATOM 896 O O . SER A 1 110 ? 21.298 -15.912 31.974 1.00 18.83 110 SER A O 1
ATOM 899 N N . ILE A 1 111 ? 21.537 -16.927 33.963 1.00 16.96 111 ILE A N 1
ATOM 900 C CA . ILE A 1 111 ? 22.919 -16.476 34.102 1.00 18.79 111 ILE A CA 1
ATOM 901 C C . ILE A 1 111 ? 23.821 -17.213 33.127 1.00 17.10 111 ILE A C 1
ATOM 902 O O . ILE A 1 111 ? 24.729 -16.625 32.522 1.00 17.24 111 ILE A O 1
ATOM 907 N N . LEU A 1 112 ? 23.628 -18.519 32.998 1.00 15.90 112 LEU A N 1
ATOM 908 C CA . LEU A 1 112 ? 24.431 -19.279 32.049 1.00 17.85 112 LEU A CA 1
ATOM 909 C C . LEU A 1 112 ? 24.219 -18.773 30.631 1.00 16.70 112 LEU A C 1
ATOM 910 O O . LEU A 1 112 ? 25.182 -18.554 29.888 1.00 14.50 112 LEU A O 1
ATOM 915 N N . ALA A 1 113 ? 22.961 -18.573 30.239 1.00 14.61 113 ALA A N 1
ATOM 916 C CA . ALA A 1 113 ? 22.694 -18.135 28.875 1.00 15.14 113 ALA A CA 1
ATOM 917 C C . ALA A 1 113 ? 23.264 -16.746 28.626 1.00 16.93 113 ALA A C 1
ATOM 918 O O . ALA A 1 113 ? 23.856 -16.490 27.569 1.00 16.92 113 ALA A O 1
ATOM 920 N N . ASP A 1 114 ? 23.038 -15.816 29.562 1.00 15.70 114 ASP A N 1
ATOM 921 C CA . ASP A 1 114 ? 23.599 -14.473 29.423 1.00 17.99 114 ASP A CA 1
ATOM 922 C C . ASP A 1 114 ? 25.108 -14.534 29.228 1.00 17.00 114 ASP A C 1
ATOM 923 O O . ASP A 1 114 ? 25.668 -13.764 28.446 1.00 15.49 114 ASP A O 1
ATOM 928 N N . THR A 1 115 ? 25.788 -15.416 29.970 1.00 14.52 115 THR A N 1
ATOM 929 C CA . THR A 1 115 ? 27.247 -15.464 29.896 1.00 13.95 115 THR A CA 1
ATOM 930 C C . THR A 1 115 ? 27.734 -15.987 28.550 1.00 14.10 115 THR A C 1
ATOM 931 O O . THR A 1 115 ? 28.803 -15.580 28.091 1.00 12.74 115 THR A O 1
ATOM 935 N N . VAL A 1 116 ? 26.978 -16.877 27.890 1.00 12.83 116 VAL A N 1
ATOM 936 C CA . VAL A 1 116 ? 27.354 -17.260 26.531 1.00 11.95 116 VAL A CA 1
ATOM 937 C C . VAL A 1 116 ? 27.368 -16.030 25.627 1.00 15.23 116 VAL A C 1
ATOM 938 O O . VAL A 1 116 ? 28.329 -15.798 24.873 1.00 14.32 116 VAL A O 1
ATOM 942 N N . GLU A 1 117 ? 26.324 -15.193 25.724 1.00 13.48 117 GLU A N 1
ATOM 943 C CA . GLU A 1 117 ? 26.276 -13.980 24.902 1.00 12.27 117 GLU A CA 1
ATOM 944 C C . GLU A 1 117 ? 27.406 -13.018 25.261 1.00 12.70 117 GLU A C 1
ATOM 945 O O . GLU A 1 117 ? 28.018 -12.414 24.374 1.00 14.98 117 GLU A O 1
ATOM 951 N N . ALA A 1 118 ? 27.700 -12.866 26.553 1.00 12.15 118 ALA A N 1
ATOM 952 C CA . ALA A 1 118 ? 28.791 -11.975 26.957 1.00 13.24 118 ALA A CA 1
ATOM 953 C C . ALA A 1 118 ? 30.136 -12.488 26.461 1.00 13.34 118 ALA A C 1
ATOM 954 O O . ALA A 1 118 ? 30.992 -11.691 26.059 1.00 16.85 118 ALA A O 1
ATOM 956 N N . LEU A 1 119 ? 30.344 -13.820 26.453 1.00 10.60 119 LEU A N 1
ATOM 957 C CA . LEU A 1 119 ? 31.596 -14.347 25.889 1.00 10.86 119 LEU A CA 1
ATOM 958 C C . LEU A 1 119 ? 31.731 -14.016 24.409 1.00 14.23 119 LEU A C 1
ATOM 959 O O . LEU A 1 119 ? 32.834 -13.732 23.921 1.00 13.77 119 LEU A O 1
ATOM 964 N N . ILE A 1 120 ? 30.616 -14.045 23.670 1.00 11.45 120 ILE A N 1
ATOM 965 C CA . ILE A 1 120 ? 30.666 -13.676 22.261 1.00 12.43 120 ILE A CA 1
ATOM 966 C C . ILE A 1 120 ? 31.079 -12.219 22.121 1.00 14.97 120 ILE A C 1
ATOM 967 O O . ILE A 1 120 ? 31.943 -11.878 21.304 1.00 14.73 120 ILE A O 1
ATOM 972 N N . GLY A 1 121 ? 30.437 -11.328 22.886 1.00 13.76 121 GLY A N 1
ATOM 973 C CA . GLY A 1 121 ? 30.887 -9.935 22.914 1.00 11.86 121 GLY A CA 1
ATOM 974 C C . GLY A 1 121 ? 32.367 -9.810 23.226 1.00 16.09 121 GLY A C 1
ATOM 975 O O . GLY A 1 121 ? 33.089 -9.054 22.584 1.00 15.38 121 GLY A O 1
ATOM 976 N N . GLY A 1 122 ? 32.841 -10.530 24.243 1.00 14.87 122 GLY A N 1
ATOM 977 C CA . GLY A 1 122 ? 34.255 -10.423 24.601 1.00 14.89 122 GLY A CA 1
ATOM 978 C C . GLY A 1 122 ? 35.196 -10.920 23.516 1.00 16.25 122 GLY A C 1
ATOM 979 O O . GLY A 1 122 ? 36.214 -10.278 23.217 1.00 18.01 122 GLY A O 1
ATOM 980 N N . VAL A 1 123 ? 34.894 -12.085 22.922 1.00 15.73 123 VAL A N 1
ATOM 981 C CA . VAL A 1 123 ? 35.765 -12.590 21.860 1.00 14.85 123 VAL A CA 1
ATOM 982 C C . VAL A 1 123 ? 35.820 -11.598 20.707 1.00 17.44 123 VAL A C 1
ATOM 983 O O . VAL A 1 123 ? 36.887 -11.314 20.151 1.00 18.21 123 VAL A O 1
ATOM 987 N N . PHE A 1 124 ? 34.663 -11.053 20.343 1.00 13.26 124 PHE A N 1
ATOM 988 C CA . PHE A 1 124 ? 34.585 -10.030 19.305 1.00 15.47 124 PHE A CA 1
ATOM 989 C C . PHE A 1 124 ? 35.498 -8.846 19.605 1.00 16.45 124 PHE A C 1
ATOM 990 O O . PHE A 1 124 ? 36.264 -8.402 18.740 1.00 18.44 124 PHE A O 1
ATOM 998 N N . LEU A 1 125 ? 35.411 -8.298 20.819 1.00 16.29 125 LEU A N 1
ATOM 999 C CA . LEU A 1 125 ? 36.228 -7.130 21.143 1.00 14.45 125 LEU A CA 1
ATOM 1000 C C . LEU A 1 125 ? 37.694 -7.500 21.208 1.00 18.22 125 LEU A C 1
ATOM 1001 O O . LEU A 1 125 ? 38.556 -6.640 21.013 1.00 20.13 125 LEU A O 1
ATOM 1006 N N . ASP A 1 126 ? 37.994 -8.760 21.491 1.00 15.93 126 ASP A N 1
ATOM 1007 C CA . ASP A 1 126 ? 39.382 -9.212 21.548 1.00 18.43 126 ASP A CA 1
ATOM 1008 C C . ASP A 1 126 ? 39.961 -9.481 20.167 1.00 18.36 126 ASP A C 1
ATOM 1009 O O . ASP A 1 126 ? 41.193 -9.605 20.027 1.00 19.75 126 ASP A O 1
ATOM 1014 N N . SER A 1 127 ? 39.109 -9.552 19.139 1.00 14.98 127 SER A N 1
ATOM 1015 C CA . SER A 1 127 ? 39.551 -9.959 17.805 1.00 18.93 127 SER A CA 1
ATOM 1016 C C . SER A 1 127 ? 38.765 -9.166 16.766 1.00 20.80 127 SER A C 1
ATOM 1017 O O . SER A 1 127 ? 38.994 -7.953 16.642 1.00 20.99 127 SER A O 1
ATOM 1020 N N . ASP A 1 128 ? 37.818 -9.792 16.057 1.00 18.39 128 ASP A N 1
ATOM 1021 C CA . ASP A 1 128 ? 37.056 -9.073 15.039 1.00 20.70 128 ASP A CA 1
ATOM 1022 C C . ASP A 1 128 ? 35.802 -9.861 14.685 1.00 21.68 128 ASP A C 1
ATOM 1023 O O . ASP A 1 128 ? 35.599 -10.978 15.164 1.00 19.35 128 ASP A O 1
ATOM 1028 N N . ILE A 1 129 ? 34.947 -9.264 13.839 1.00 20.22 129 ILE A N 1
ATOM 1029 C CA . ILE A 1 129 ? 33.692 -9.952 13.512 1.00 21.50 129 ILE A CA 1
ATOM 1030 C C . ILE A 1 129 ? 33.959 -11.259 12.755 1.00 21.91 129 ILE A C 1
ATOM 1031 O O . ILE A 1 129 ? 33.248 -12.255 12.951 1.00 18.43 129 ILE A O 1
ATOM 1036 N N . GLN A 1 130 ? 35.002 -11.307 11.919 1.00 23.08 130 GLN A N 1
ATOM 1037 C CA . GLN A 1 130 ? 35.273 -12.542 11.178 1.00 24.31 130 GLN A CA 1
ATOM 1038 C C . GLN A 1 130 ? 35.634 -13.685 12.117 1.00 21.87 130 GLN A C 1
ATOM 1039 O O . GLN A 1 130 ? 35.234 -14.836 11.903 1.00 20.02 130 GLN A O 1
ATOM 1045 N N . THR A 1 131 ? 36.423 -13.388 13.145 1.00 20.08 131 THR A N 1
ATOM 1046 C CA . THR A 1 131 ? 36.883 -14.418 14.064 1.00 18.02 131 THR A CA 1
ATOM 1047 C C . THR A 1 131 ? 35.734 -14.939 14.917 1.00 18.14 131 THR A C 1
ATOM 1048 O O . THR A 1 131 ? 35.600 -16.148 15.127 1.00 17.26 131 THR A O 1
ATOM 1052 N N . VAL A 1 132 ? 34.917 -14.038 15.455 1.00 16.12 132 VAL A N 1
ATOM 1053 C CA . VAL A 1 132 ? 33.862 -14.534 16.345 1.00 13.20 132 VAL A CA 1
ATOM 1054 C C . VAL A 1 132 ? 32.784 -15.246 15.543 1.00 17.02 132 VAL A C 1
ATOM 1055 O O . VAL A 1 132 ? 32.160 -16.190 16.039 1.00 17.28 132 VAL A O 1
ATOM 1059 N N . GLU A 1 133 ? 32.546 -14.833 14.297 1.00 14.94 133 GLU A N 1
ATOM 1060 C CA . GLU A 1 133 ? 31.598 -15.578 13.462 1.00 16.04 133 GLU A CA 1
ATOM 1061 C C . GLU A 1 133 ? 32.052 -17.028 13.275 1.00 17.08 133 GLU A C 1
ATOM 1062 O O . GLU A 1 133 ? 31.263 -17.967 13.412 1.00 17.17 133 GLU A O 1
ATOM 1068 N N . LYS A 1 134 ? 33.328 -17.235 12.931 1.00 15.13 134 LYS A N 1
ATOM 1069 C CA . LYS A 1 134 ? 33.819 -18.604 12.795 1.00 18.51 134 LYS A CA 1
ATOM 1070 C C . LYS A 1 134 ? 33.652 -19.383 14.082 1.00 17.33 134 LYS A C 1
ATOM 1071 O O . LYS A 1 134 ? 33.301 -20.565 14.063 1.00 19.01 134 LYS A O 1
ATOM 1077 N N . LEU A 1 135 ? 33.917 -18.749 15.214 1.00 16.43 135 LEU A N 1
ATOM 1078 C CA . LEU A 1 135 ? 33.800 -19.439 16.490 1.00 16.40 135 LEU A CA 1
ATOM 1079 C C . LEU A 1 135 ? 32.362 -19.845 16.762 1.00 18.18 135 LEU A C 1
ATOM 1080 O O . LEU A 1 135 ? 32.084 -20.987 17.151 1.00 16.42 135 LEU A O 1
ATOM 1085 N N . ILE A 1 136 ? 31.426 -18.918 16.574 1.00 15.90 136 ILE A N 1
ATOM 1086 C CA . ILE A 1 136 ? 30.019 -19.273 16.778 1.00 13.46 136 ILE A CA 1
ATOM 1087 C C . ILE A 1 136 ? 29.623 -20.417 15.853 1.00 14.64 136 ILE A C 1
ATOM 1088 O O . ILE A 1 136 ? 28.889 -21.335 16.255 1.00 13.83 136 ILE A O 1
ATOM 1093 N N . LEU A 1 137 ? 30.063 -20.362 14.595 1.00 13.55 137 LEU A N 1
ATOM 1094 C CA . LEU A 1 137 ? 29.673 -21.411 13.649 1.00 15.61 137 LEU A CA 1
ATOM 1095 C C . LEU A 1 137 ? 30.236 -22.766 14.067 1.00 18.55 137 LEU A C 1
ATOM 1096 O O . LEU A 1 137 ? 29.598 -23.802 13.843 1.00 18.68 137 LEU A O 1
ATOM 1101 N N . ASN A 1 138 ? 31.425 -22.780 14.674 1.00 18.45 138 ASN A N 1
ATOM 1102 C CA . ASN A 1 138 ? 31.953 -24.025 15.239 1.00 18.16 138 ASN A CA 1
ATOM 1103 C C . ASN A 1 138 ? 31.097 -24.510 16.391 1.00 17.88 138 ASN A C 1
ATOM 1104 O O . ASN A 1 138 ? 30.729 -25.688 16.449 1.00 20.00 138 ASN A O 1
ATOM 1109 N N . TRP A 1 139 ? 30.760 -23.612 17.317 1.00 18.39 139 TRP A N 1
ATOM 1110 C CA . TRP A 1 139 ? 29.921 -24.012 18.435 1.00 18.49 139 TRP A CA 1
ATOM 1111 C C . TRP A 1 139 ? 28.600 -24.590 17.953 1.00 18.88 139 TRP A C 1
ATOM 1112 O O . TRP A 1 139 ? 28.084 -25.541 18.546 1.00 18.38 139 TRP A O 1
ATOM 1123 N N . TYR A 1 140 ? 28.021 -24.008 16.900 1.00 15.06 140 TYR A N 1
ATOM 1124 C CA . TYR A 1 140 ? 26.683 -24.392 16.457 1.00 16.67 140 TYR A CA 1
ATOM 1125 C C . TYR A 1 140 ? 26.680 -25.451 15.367 1.00 18.89 140 TYR A C 1
ATOM 1126 O O . TYR A 1 140 ? 25.604 -25.788 14.856 1.00 17.02 140 TYR A O 1
ATOM 1135 N N . GLN A 1 141 ? 27.845 -26.001 15.008 1.00 16.17 141 GLN A N 1
ATOM 1136 C CA . GLN A 1 141 ? 27.903 -26.840 13.815 1.00 21.33 141 GLN A CA 1
ATOM 1137 C C . GLN A 1 141 ? 26.899 -27.981 13.884 1.00 22.16 141 GLN A C 1
ATOM 1138 O O . GLN A 1 141 ? 26.156 -28.219 12.924 1.00 21.04 141 GLN A O 1
ATOM 1144 N N . THR A 1 142 ? 26.862 -28.701 15.012 1.00 19.94 142 THR A N 1
ATOM 1145 C CA . THR A 1 142 ? 25.991 -29.871 15.098 1.00 21.83 142 THR A CA 1
ATOM 1146 C C . THR A 1 142 ? 24.519 -29.473 15.072 1.00 25.40 142 THR A C 1
ATOM 1147 O O . THR A 1 142 ? 23.687 -30.186 14.502 1.00 23.02 142 THR A O 1
ATOM 1151 N N . ARG A 1 143 ? 24.173 -28.347 15.694 1.00 21.04 143 ARG A N 1
ATOM 1152 C CA . ARG A 1 143 ? 22.780 -27.911 15.680 1.00 21.07 143 ARG A CA 1
ATOM 1153 C C . ARG A 1 143 ? 22.360 -27.431 14.305 1.00 22.44 143 ARG A C 1
ATOM 1154 O O . ARG A 1 143 ? 21.242 -27.726 13.855 1.00 21.49 143 ARG A O 1
ATOM 1162 N N . LEU A 1 144 ? 23.226 -26.664 13.626 1.00 19.37 144 LEU A N 1
ATOM 1163 C CA . LEU A 1 144 ? 22.896 -26.213 12.284 1.00 17.58 144 LEU A CA 1
ATOM 1164 C C . LEU A 1 144 ? 22.809 -27.381 11.313 1.00 22.56 144 LEU A C 1
ATOM 1165 O O . LEU A 1 144 ? 21.998 -27.350 10.384 1.00 23.30 144 LEU A O 1
ATOM 1170 N N . ASP A 1 145 ? 23.639 -28.403 11.499 1.00 22.39 145 ASP A N 1
ATOM 1171 C CA . ASP A 1 145 ? 23.568 -29.553 10.610 1.00 27.16 145 ASP A CA 1
ATOM 1172 C C . ASP A 1 145 ? 22.300 -30.370 10.814 1.00 26.73 145 ASP A C 1
ATOM 1173 O O . ASP A 1 145 ? 21.880 -31.073 9.893 1.00 30.28 145 ASP A O 1
ATOM 1178 N N . GLU A 1 146 ? 21.675 -30.281 11.978 1.00 25.58 146 GLU A N 1
ATOM 1179 C CA A GLU A 1 146 ? 20.521 -31.115 12.269 0.59 28.55 146 GLU A CA 1
ATOM 1180 C CA B GLU A 1 146 ? 20.519 -31.114 12.271 0.41 28.56 146 GLU A CA 1
ATOM 1181 C C . GLU A 1 146 ? 19.193 -30.377 12.164 1.00 30.37 146 GLU A C 1
ATOM 1182 O O . GLU A 1 146 ? 18.152 -31.031 12.043 1.00 28.39 146 GLU A O 1
ATOM 1193 N N . ILE A 1 147 ? 19.194 -29.042 12.181 1.00 24.20 147 ILE A N 1
ATOM 1194 C CA . ILE A 1 147 ? 17.918 -28.321 12.212 1.00 25.10 147 ILE A CA 1
ATOM 1195 C C . ILE A 1 147 ? 17.188 -28.445 10.879 1.00 26.33 147 ILE A C 1
ATOM 1196 O O . ILE A 1 147 ? 17.799 -28.446 9.803 1.00 25.59 147 ILE A O 1
ATOM 1201 N N . SER A 1 148 ? 15.862 -28.518 10.938 1.00 27.31 148 SER A N 1
ATOM 1202 C CA . SER A 1 148 ? 15.086 -28.539 9.707 1.00 29.70 148 SER A CA 1
ATOM 1203 C C . SER A 1 148 ? 13.908 -27.580 9.800 1.00 27.41 148 SER A C 1
ATOM 1204 O O . SER A 1 148 ? 13.331 -27.394 10.877 1.00 27.61 148 SER A O 1
ATOM 1207 N N . PRO A 1 149 ? 13.528 -26.973 8.687 1.00 26.50 149 PRO A N 1
ATOM 1208 C CA . PRO A 1 149 ? 12.448 -25.983 8.695 1.00 28.21 149 PRO A CA 1
ATOM 1209 C C . PRO A 1 149 ? 11.086 -26.666 8.800 1.00 32.18 149 PRO A C 1
ATOM 1210 O O . PRO A 1 149 ? 10.977 -27.884 8.796 1.00 31.66 149 PRO A O 1
ATOM 1214 N N . GLY A 1 150 ? 10.047 -25.858 8.875 1.00 32.20 150 GLY A N 1
ATOM 1215 C CA . GLY A 1 150 ? 8.682 -26.358 8.847 1.00 33.51 150 GLY A CA 1
ATOM 1216 C C . GLY A 1 150 ? 8.012 -26.269 10.204 1.00 33.42 150 GLY A C 1
ATOM 1217 O O . GLY A 1 150 ? 8.530 -25.684 11.160 1.00 29.96 150 GLY A O 1
ATOM 1218 N N . ASP A 1 151 ? 6.834 -26.889 10.288 1.00 35.89 151 ASP A N 1
ATOM 1219 C CA . ASP A 1 151 ? 6.024 -26.676 11.483 1.00 34.69 151 ASP A CA 1
ATOM 1220 C C . ASP A 1 151 ? 6.633 -27.291 12.731 1.00 32.96 151 ASP A C 1
ATOM 1221 O O . ASP A 1 151 ? 6.185 -26.965 13.836 1.00 31.18 151 ASP A O 1
ATOM 1226 N N . LYS A 1 152 ? 7.658 -28.145 12.599 1.00 33.26 152 LYS A N 1
ATOM 1227 C CA . LYS A 1 152 ? 8.326 -28.668 13.785 1.00 32.08 152 LYS A CA 1
ATOM 1228 C C . LYS A 1 152 ? 9.049 -27.578 14.573 1.00 29.14 152 LYS A C 1
ATOM 1229 O O . LYS A 1 152 ? 9.385 -27.786 15.746 1.00 28.77 152 LYS A O 1
ATOM 1235 N N . GLN A 1 153 ? 9.284 -26.422 13.970 1.00 25.52 153 GLN A N 1
ATOM 1236 C CA . GLN A 1 153 ? 9.865 -25.305 14.705 1.00 24.89 153 GLN A CA 1
ATOM 1237 C C . GLN A 1 153 ? 8.812 -24.436 15.382 1.00 25.89 153 GLN A C 1
ATOM 1238 O O . GLN A 1 153 ? 9.178 -23.485 16.081 1.00 22.93 153 GLN A O 1
ATOM 1244 N N . LYS A 1 154 ? 7.530 -24.701 15.141 1.00 22.67 154 LYS A N 1
ATOM 1245 C CA . LYS A 1 154 ? 6.457 -23.955 15.786 1.00 23.26 154 LYS A CA 1
ATOM 1246 C C . LYS A 1 154 ? 6.185 -24.569 17.148 1.00 23.00 154 LYS A C 1
ATOM 1247 O O . LYS A 1 154 ? 6.139 -25.791 17.282 1.00 23.23 154 LYS A O 1
ATOM 1253 N N . ASP A 1 155 ? 6.029 -23.727 18.164 1.00 20.52 155 ASP A N 1
ATOM 1254 C CA . ASP A 1 155 ? 5.765 -24.254 19.493 1.00 20.55 155 ASP A CA 1
ATOM 1255 C C . ASP A 1 155 ? 4.346 -24.835 19.562 1.00 16.40 155 ASP A C 1
ATOM 1256 O O . ASP A 1 155 ? 3.503 -24.517 18.730 1.00 17.92 155 ASP A O 1
ATOM 1261 N N . PRO A 1 156 ? 4.071 -25.655 20.580 1.00 18.01 156 PRO A N 1
ATOM 1262 C CA . PRO A 1 156 ? 2.736 -26.281 20.714 1.00 17.79 156 PRO A CA 1
ATOM 1263 C C . PRO A 1 156 ? 1.578 -25.301 20.795 1.00 17.44 156 PRO A C 1
ATOM 1264 O O . PRO A 1 156 ? 0.537 -25.560 20.186 1.00 16.60 156 PRO A O 1
ATOM 1268 N N . LYS A 1 157 ? 1.692 -24.213 21.570 1.00 15.01 157 LYS A N 1
ATOM 1269 C CA . LYS A 1 157 ? 0.568 -23.278 21.666 1.00 16.75 157 LYS A CA 1
ATOM 1270 C C . LYS A 1 157 ? 0.260 -22.680 20.316 1.00 16.70 157 LYS A C 1
ATOM 1271 O O . LYS A 1 157 ? -0.906 -22.521 19.947 1.00 16.13 157 LYS A O 1
ATOM 1277 N N . THR A 1 158 ? 1.308 -22.311 19.573 1.00 16.27 158 THR A N 1
ATOM 1278 C CA . THR A 1 158 ? 1.112 -21.792 18.227 1.00 14.34 158 THR A CA 1
ATOM 1279 C C . THR A 1 158 ? 0.452 -22.831 17.332 1.00 17.14 158 THR A C 1
ATOM 1280 O O . THR A 1 158 ? -0.486 -22.515 16.589 1.00 15.89 158 THR A O 1
ATOM 1284 N N . ARG A 1 159 ? 0.922 -24.080 17.379 1.00 16.75 159 ARG A N 1
ATOM 1285 C CA . ARG A 1 159 ? 0.355 -25.082 16.472 1.00 18.17 159 ARG A CA 1
ATOM 1286 C C . ARG A 1 159 ? -1.120 -25.320 16.780 1.00 15.81 159 ARG A C 1
ATOM 1287 O O . ARG A 1 159 ? -1.946 -25.469 15.861 1.00 16.82 159 ARG A O 1
ATOM 1295 N N . LEU A 1 160 ? -1.454 -25.401 18.068 1.00 16.70 160 LEU A N 1
ATOM 1296 C CA . LEU A 1 160 ? -2.838 -25.647 18.470 1.00 15.85 160 LEU A CA 1
ATOM 1297 C C . LEU A 1 160 ? -3.745 -24.499 18.057 1.00 17.94 160 LEU A C 1
ATOM 1298 O O . LEU A 1 160 ? -4.822 -24.714 17.498 1.00 17.38 160 LEU A O 1
ATOM 1303 N N . GLN A 1 161 ? -3.337 -23.255 18.318 1.00 15.55 161 GLN A N 1
ATOM 1304 C CA . GLN A 1 161 ? -4.237 -22.175 17.941 1.00 17.75 161 GLN A CA 1
ATOM 1305 C C . GLN A 1 161 ? -4.364 -22.040 16.427 1.00 18.41 161 GLN A C 1
ATOM 1306 O O . GLN A 1 161 ? -5.425 -21.654 15.944 1.00 16.64 161 GLN A O 1
ATOM 1312 N N . GLU A 1 162 ? -3.327 -22.382 15.653 1.00 18.75 162 GLU A N 1
ATOM 1313 C CA . GLU A 1 162 ? -3.490 -22.312 14.201 1.00 17.27 162 GLU A CA 1
ATOM 1314 C C . GLU A 1 162 ? -4.372 -23.448 13.693 1.00 19.20 162 GLU A C 1
ATOM 1315 O O . GLU A 1 162 ? -5.176 -23.253 12.770 1.00 20.22 162 GLU A O 1
ATOM 1321 N N . TYR A 1 163 ? -4.250 -24.627 14.293 1.00 18.00 163 TYR A N 1
ATOM 1322 C CA . TYR A 1 163 ? -5.177 -25.706 13.978 1.00 20.84 163 TYR A CA 1
ATOM 1323 C C . TYR A 1 163 ? -6.628 -25.248 14.181 1.00 20.71 163 TYR A C 1
ATOM 1324 O O . TYR A 1 163 ? -7.474 -25.402 13.297 1.00 21.55 163 TYR A O 1
ATOM 1333 N N . LEU A 1 164 ? -6.920 -24.638 15.323 1.00 15.57 164 LEU A N 1
ATOM 1334 C CA . LEU A 1 164 ? -8.294 -24.246 15.632 1.00 19.44 164 LEU A CA 1
ATOM 1335 C C . LEU A 1 164 ? -8.731 -23.050 14.789 1.00 21.13 164 LEU A C 1
ATOM 1336 O O . LEU A 1 164 ? -9.824 -23.050 14.213 1.00 20.93 164 LEU A O 1
ATOM 1341 N N . ALA A 1 165 ? -7.875 -22.026 14.688 1.00 18.17 165 ALA A N 1
ATOM 1342 C CA . ALA A 1 165 ? -8.245 -20.813 13.963 1.00 24.25 165 ALA A CA 1
ATOM 1343 C C . ALA A 1 165 ? -8.506 -21.106 12.492 1.00 21.45 165 ALA A C 1
ATOM 1344 O O . ALA A 1 165 ? -9.399 -20.507 11.880 1.00 23.78 165 ALA A O 1
ATOM 1346 N N . GLY A 1 166 ? -7.746 -22.032 11.917 1.00 19.34 166 GLY A N 1
ATOM 1347 C CA . GLY A 1 166 ? -7.886 -22.353 10.509 1.00 24.54 166 GLY A CA 1
ATOM 1348 C C . GLY A 1 166 ? -9.188 -23.051 10.190 1.00 25.99 166 GLY A C 1
ATOM 1349 O O . GLY A 1 166 ? -9.594 -23.086 9.023 1.00 26.79 166 GLY A O 1
ATOM 1350 N N . ARG A 1 167 ? -9.854 -23.586 11.212 1.00 21.96 167 ARG A N 1
ATOM 1351 C CA . ARG A 1 167 ? -11.139 -24.262 11.093 1.00 25.06 167 ARG A CA 1
ATOM 1352 C C . ARG A 1 167 ? -12.259 -23.443 11.707 1.00 24.80 167 ARG A C 1
ATOM 1353 O O . ARG A 1 167 ? -13.355 -23.969 11.931 1.00 20.98 167 ARG A O 1
ATOM 1361 N N . HIS A 1 168 ? -11.998 -22.164 11.980 1.00 23.06 168 HIS A N 1
ATOM 1362 C CA . HIS A 1 168 ? -12.966 -21.266 12.578 1.00 25.71 168 HIS A CA 1
ATOM 1363 C C . HIS A 1 168 ? -13.533 -21.864 13.854 1.00 25.49 168 HIS A C 1
ATOM 1364 O O . HIS A 1 168 ? -14.731 -21.790 14.130 1.00 25.07 168 HIS A O 1
ATOM 1371 N N . LEU A 1 169 ? -12.662 -22.436 14.636 1.00 20.76 169 LEU A N 1
ATOM 1372 C CA . LEU A 1 169 ? -12.980 -22.925 15.957 1.00 22.70 169 LEU A CA 1
ATOM 1373 C C . LEU A 1 169 ? -12.452 -21.963 17.010 1.00 21.42 169 LEU A C 1
ATOM 1374 O O . LEU A 1 169 ? -11.491 -21.221 16.762 1.00 20.52 169 LEU A O 1
ATOM 1379 N N . PRO A 1 170 ? -13.073 -21.950 18.178 1.00 21.09 170 PRO A N 1
ATOM 1380 C CA . PRO A 1 170 ? -12.674 -20.977 19.197 1.00 22.48 170 PRO A CA 1
ATOM 1381 C C . PRO A 1 170 ? -11.287 -21.283 19.716 1.00 22.73 170 PRO A C 1
ATOM 1382 O O . PRO A 1 170 ? -10.844 -22.440 19.752 1.00 21.59 170 PRO A O 1
ATOM 1386 N N . LEU A 1 171 ? -10.610 -20.222 20.119 1.00 20.69 171 LEU A N 1
ATOM 1387 C CA . LEU A 1 171 ? -9.281 -20.366 20.690 1.00 22.24 171 LEU A CA 1
ATOM 1388 C C . LEU A 1 171 ? -9.368 -21.135 22.004 1.00 22.88 171 LEU A C 1
ATOM 1389 O O . LEU A 1 171 ? -10.391 -21.080 22.702 1.00 20.64 171 LEU A O 1
ATOM 1394 N N . PRO A 1 172 ? -8.321 -21.876 22.355 1.00 20.02 172 PRO A N 1
ATOM 1395 C CA . PRO A 1 172 ? -8.352 -22.623 23.612 1.00 21.80 172 PRO A CA 1
ATOM 1396 C C . PRO A 1 172 ? -8.244 -21.684 24.803 1.00 22.51 172 PRO A C 1
ATOM 1397 O O . PRO A 1 172 ? -7.746 -20.560 24.705 1.00 20.96 172 PRO A O 1
ATOM 1401 N N . THR A 1 173 ? -8.787 -22.125 25.928 1.00 22.27 173 THR A N 1
ATOM 1402 C CA . THR A 1 173 ? -8.640 -21.383 27.168 1.00 18.03 173 THR A CA 1
ATOM 1403 C C . THR A 1 173 ? -7.659 -22.126 28.055 1.00 22.26 173 THR A C 1
ATOM 1404 O O . THR A 1 173 ? -7.635 -23.364 28.090 1.00 21.91 173 THR A O 1
ATOM 1408 N N . TYR A 1 174 ? -6.817 -21.374 28.733 1.00 20.05 174 TYR A N 1
ATOM 1409 C CA . TYR A 1 174 ? -5.834 -21.955 29.634 1.00 23.06 174 TYR A CA 1
ATOM 1410 C C . TYR A 1 174 ? -6.126 -21.411 31.015 1.00 20.02 174 TYR A C 1
ATOM 1411 O O . TYR A 1 174 ? -6.264 -20.194 31.182 1.00 24.20 174 TYR A O 1
ATOM 1420 N N . LEU A 1 175 ? -6.230 -22.300 31.993 1.00 22.43 175 LEU A N 1
ATOM 1421 C CA . LEU A 1 175 ? -6.597 -21.904 33.343 1.00 22.48 175 LEU A CA 1
ATOM 1422 C C . LEU A 1 175 ? -5.662 -22.549 34.354 1.00 20.60 175 LEU A C 1
ATOM 1423 O O . LEU A 1 175 ? -5.441 -23.763 34.314 1.00 19.78 175 LEU A O 1
ATOM 1428 N N . VAL A 1 176 ? -5.108 -21.724 35.237 1.00 23.44 176 VAL A N 1
ATOM 1429 C CA . VAL A 1 176 ? -4.301 -22.217 36.347 1.00 22.33 176 VAL A CA 1
ATOM 1430 C C . VAL A 1 176 ? -5.263 -22.746 37.400 1.00 24.69 176 VAL A C 1
ATOM 1431 O O . VAL A 1 176 ? -6.046 -21.987 37.977 1.00 26.16 176 VAL A O 1
ATOM 1435 N N . VAL A 1 177 ? -5.214 -24.038 37.645 1.00 22.85 177 VAL A N 1
ATOM 1436 C CA . VAL A 1 177 ? -6.086 -24.639 38.632 1.00 26.03 177 VAL A CA 1
ATOM 1437 C C . VAL A 1 177 ? -5.376 -24.929 39.930 1.00 27.04 177 VAL A C 1
ATOM 1438 O O . VAL A 1 177 ? -5.993 -25.072 40.940 1.00 27.80 177 VAL A O 1
ATOM 1442 N N . GLN A 1 178 ? -4.064 -24.991 39.880 1.00 26.92 178 GLN A N 1
ATOM 1443 C CA . GLN A 1 178 ? -3.294 -25.222 41.073 1.00 27.87 178 GLN A CA 1
ATOM 1444 C C . GLN A 1 178 ? -1.883 -24.661 41.005 1.00 27.63 178 GLN A C 1
ATOM 1445 O O . GLN A 1 178 ? -1.262 -24.768 39.993 1.00 26.84 178 GLN A O 1
ATOM 1451 N N . VAL A 1 179 ? -1.432 -24.020 42.079 1.00 27.63 179 VAL A N 1
ATOM 1452 C CA . VAL A 1 179 ? -0.061 -23.590 42.188 1.00 30.93 179 VAL A CA 1
ATOM 1453 C C . VAL A 1 179 ? 0.496 -24.151 43.491 1.00 32.79 179 VAL A C 1
ATOM 1454 O O . VAL A 1 179 ? -0.076 -23.944 44.530 1.00 36.53 179 VAL A O 1
ATOM 1458 N N . ARG A 1 180 ? 1.573 -24.898 43.414 1.00 32.95 180 ARG A N 1
ATOM 1459 C CA . ARG A 1 180 ? 2.192 -25.478 44.593 1.00 35.51 180 ARG A CA 1
ATOM 1460 C C . ARG A 1 180 ? 3.568 -24.867 44.774 1.00 34.23 180 ARG A C 1
ATOM 1461 O O . ARG A 1 180 ? 4.238 -24.535 43.798 1.00 30.52 180 ARG A O 1
ATOM 1469 N N . GLY A 1 181 ? 3.977 -24.706 46.023 1.00 32.38 181 GLY A N 1
ATOM 1470 C CA . GLY A 1 181 ? 5.295 -24.189 46.319 1.00 33.81 181 GLY A CA 1
ATOM 1471 C C . GLY A 1 181 ? 5.225 -22.797 46.917 1.00 35.60 181 GLY A C 1
ATOM 1472 O O . GLY A 1 181 ? 4.162 -22.286 47.268 1.00 37.12 181 GLY A O 1
ATOM 1473 N N . GLU A 1 182 ? 6.395 -22.189 47.056 1.00 34.87 182 GLU A N 1
ATOM 1474 C CA . GLU A 1 182 ? 6.481 -20.819 47.538 1.00 34.98 182 GLU A CA 1
ATOM 1475 C C . GLU A 1 182 ? 6.508 -19.862 46.356 1.00 35.40 182 GLU A C 1
ATOM 1476 O O . GLU A 1 182 ? 6.748 -20.258 45.217 1.00 31.02 182 GLU A O 1
ATOM 1482 N N . ALA A 1 183 ? 6.292 -18.577 46.643 1.00 30.11 183 ALA A N 1
ATOM 1483 C CA . ALA A 1 183 ? 6.118 -17.605 45.569 1.00 27.74 183 ALA A CA 1
ATOM 1484 C C . ALA A 1 183 ? 7.324 -17.522 44.629 1.00 26.42 183 ALA A C 1
ATOM 1485 O O . ALA A 1 183 ? 7.176 -17.041 43.499 1.00 26.95 183 ALA A O 1
ATOM 1487 N N . HIS A 1 184 ? 8.499 -17.959 45.068 1.00 24.38 184 HIS A N 1
ATOM 1488 C CA . HIS A 1 184 ? 9.714 -17.881 44.256 1.00 24.27 184 HIS A CA 1
ATOM 1489 C C . HIS A 1 184 ? 10.117 -19.217 43.632 1.00 27.85 184 HIS A C 1
ATOM 1490 O O . HIS A 1 184 ? 11.126 -19.276 42.915 1.00 26.88 184 HIS A O 1
ATOM 1497 N N . ASP A 1 185 ? 9.353 -20.290 43.876 1.00 29.62 185 ASP A N 1
ATOM 1498 C CA . ASP A 1 185 ? 9.698 -21.648 43.423 1.00 30.50 185 ASP A CA 1
ATOM 1499 C C . ASP A 1 185 ? 8.389 -22.438 43.334 1.00 31.00 185 ASP A C 1
ATOM 1500 O O . ASP A 1 185 ? 8.023 -23.186 44.243 1.00 30.66 185 ASP A O 1
ATOM 1505 N N . GLN A 1 186 ? 7.692 -22.277 42.215 1.00 29.72 186 GLN A N 1
ATOM 1506 C CA . GLN A 1 186 ? 6.329 -22.757 42.037 1.00 29.79 186 GLN A CA 1
ATOM 1507 C C . GLN A 1 186 ?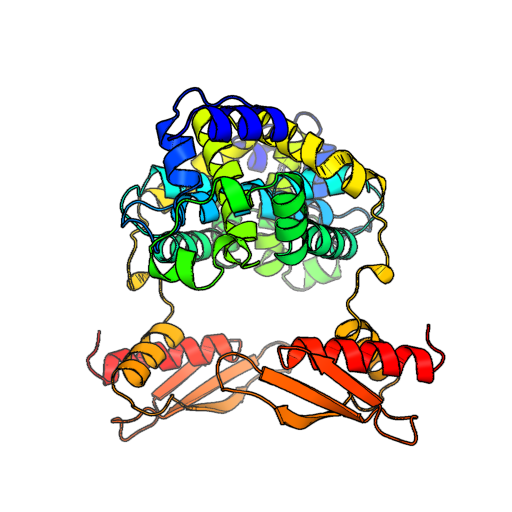 6.258 -23.863 41.000 1.00 29.07 186 GLN A C 1
ATOM 1508 O O . GLN A 1 186 ? 7.089 -23.948 40.088 1.00 27.42 186 GLN A O 1
ATOM 1514 N N . GLU A 1 187 ? 5.219 -24.690 41.134 1.00 28.71 187 GLU A N 1
ATOM 1515 C CA . GLU A 1 187 ? 4.781 -25.593 40.075 1.00 29.03 187 GLU A CA 1
ATOM 1516 C C . GLU A 1 187 ? 3.339 -25.254 39.724 1.00 26.92 187 GLU A C 1
ATOM 1517 O O . GLU A 1 187 ? 2.461 -25.253 40.593 1.00 25.78 187 GLU A O 1
ATOM 1523 N N . PHE A 1 188 ? 3.09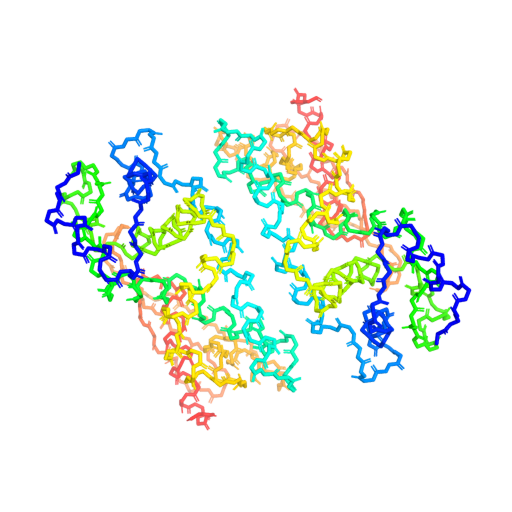6 -24.966 38.451 1.00 23.16 188 PHE A N 1
ATOM 1524 C CA . PHE A 1 188 ? 1.770 -24.614 37.963 1.00 22.73 188 PHE A CA 1
ATOM 1525 C C . PHE A 1 188 ? 1.108 -25.854 37.384 1.00 20.59 188 PHE A C 1
ATOM 1526 O O . PHE A 1 188 ? 1.768 -26.656 36.715 1.00 21.73 188 PHE A O 1
ATOM 1534 N N . THR A 1 189 ? -0.196 -25.981 37.600 1.00 23.92 189 THR A N 1
ATOM 1535 C CA . THR A 1 189 ? -1.033 -26.919 36.856 1.00 22.26 189 THR A CA 1
ATOM 1536 C C . THR A 1 189 ? -2.028 -26.120 36.027 1.00 21.11 189 THR A C 1
ATOM 1537 O O . THR A 1 189 ? -2.769 -25.298 36.566 1.00 22.47 189 THR A O 1
ATOM 1541 N N . ILE A 1 190 ? -2.025 -26.360 34.720 1.00 22.69 190 ILE A N 1
ATOM 1542 C CA . ILE A 1 190 ? -2.922 -25.707 33.771 1.00 20.50 190 ILE A CA 1
ATOM 1543 C C . ILE A 1 190 ? -3.954 -26.730 33.326 1.00 20.73 190 ILE A C 1
ATOM 1544 O O . ILE A 1 190 ? -3.612 -27.892 33.096 1.00 21.42 190 ILE A O 1
ATOM 1549 N N . HIS A 1 191 ? -5.214 -26.301 33.205 1.00 22.38 191 HIS A N 1
ATOM 1550 C CA . HIS A 1 191 ? -6.225 -27.046 32.463 1.00 20.52 191 HIS A CA 1
ATOM 1551 C C . HIS A 1 191 ? -6.568 -26.288 31.187 1.00 22.75 191 HIS A C 1
ATOM 1552 O O . HIS A 1 191 ? -6.919 -25.105 31.245 1.00 25.06 191 HIS A O 1
ATOM 1559 N N . CYS A 1 192 ? -6.476 -26.967 30.047 1.00 21.25 192 CYS A N 1
ATOM 1560 C CA . CYS A 1 192 ? -6.736 -26.367 28.742 1.00 22.71 192 CYS A CA 1
ATOM 1561 C C . CYS A 1 192 ? -8.026 -26.960 28.174 1.00 23.47 192 CYS A C 1
ATOM 1562 O O . CYS A 1 192 ? -8.115 -28.178 27.991 1.00 22.96 192 CYS A O 1
ATOM 1565 N N . GLN A 1 193 ? -9.035 -26.106 27.942 1.00 24.38 193 GLN A N 1
ATOM 1566 C CA . GLN A 1 193 ? -10.277 -26.512 27.283 1.00 23.56 193 GLN A CA 1
ATOM 1567 C C . GLN A 1 193 ? -10.129 -26.261 25.788 1.00 23.61 193 GLN A C 1
ATOM 1568 O O . GLN A 1 193 ? -9.791 -25.144 25.381 1.00 20.06 193 GLN A O 1
ATOM 1574 N N . VAL A 1 194 ? -10.431 -27.277 24.978 1.00 22.85 194 VAL A N 1
ATOM 1575 C CA . VAL A 1 194 ? -10.222 -27.240 23.533 1.00 22.04 194 VAL A CA 1
ATOM 1576 C C . VAL A 1 194 ? -11.497 -27.709 22.843 1.00 25.64 194 VAL A C 1
ATOM 1577 O O . VAL A 1 194 ? -12.056 -28.741 23.220 1.00 24.76 194 VAL A O 1
ATOM 1581 N N . SER A 1 195 ? -11.945 -26.956 21.840 1.00 24.79 195 SER A N 1
ATOM 1582 C CA . SER A 1 195 ? -13.140 -27.326 21.089 1.00 25.51 195 SER A CA 1
ATOM 1583 C C . SER A 1 195 ? -12.984 -28.729 20.509 1.00 28.18 195 SER A C 1
ATOM 1584 O O . SER A 1 195 ? -12.004 -29.028 19.824 1.00 27.27 195 SER A O 1
ATOM 1587 N N . GLY A 1 196 ? -13.952 -29.595 20.777 1.00 30.79 196 GLY A N 1
ATOM 1588 C CA . GLY A 1 196 ? -13.897 -30.961 20.302 1.00 31.15 196 GLY A CA 1
ATOM 1589 C C . GLY A 1 196 ? -13.492 -31.977 21.345 1.00 37.86 196 GLY A C 1
ATOM 1590 O O . GLY A 1 196 ? -13.780 -33.163 21.177 1.00 41.20 196 GLY A O 1
ATOM 1591 N N . LEU A 1 197 ? -12.814 -31.554 22.403 1.00 31.96 197 LEU A N 1
ATOM 1592 C CA . LEU A 1 197 ? -12.488 -32.451 23.498 1.00 34.33 197 LEU A CA 1
ATOM 1593 C C . LEU A 1 197 ? -13.553 -32.302 24.573 1.00 38.20 197 LEU A C 1
ATOM 1594 O O . LEU A 1 197 ? -14.070 -31.204 24.799 1.00 42.44 197 LEU A O 1
ATOM 1599 N N A SER A 1 198 ? -13.885 -33.415 25.231 0.47 38.04 198 SER A N 1
ATOM 1600 N N B SER A 1 198 ? -13.889 -33.416 25.226 0.53 38.02 198 SER A N 1
ATOM 1601 C CA A SER A 1 198 ? -14.901 -33.399 26.278 0.47 38.89 198 SER A CA 1
ATOM 1602 C CA B SER A 1 198 ? -14.901 -33.399 26.277 0.53 38.89 198 SER A CA 1
ATOM 1603 C C A SER A 1 198 ? -14.330 -33.077 27.652 0.47 39.81 198 SER A C 1
ATOM 1604 C C B SER A 1 198 ? -14.327 -33.059 27.646 0.53 39.81 198 SER A C 1
ATOM 1605 O O A SER A 1 198 ? -15.079 -32.639 28.534 0.47 41.73 198 SER A O 1
ATOM 1606 O O B SER A 1 198 ? -15.069 -32.589 28.517 0.53 41.70 198 SER A O 1
ATOM 1611 N N . GLU A 1 199 ? -13.031 -33.283 27.850 1.00 39.21 199 GLU A N 1
ATOM 1612 C CA . GLU A 1 199 ? -12.334 -33.072 29.108 1.00 39.61 199 GLU A CA 1
ATOM 1613 C C . GLU A 1 199 ? -11.207 -32.073 28.895 1.00 34.40 199 GLU A C 1
ATOM 1614 O O . GLU A 1 199 ? -10.642 -32.017 27.803 1.00 31.45 199 GLU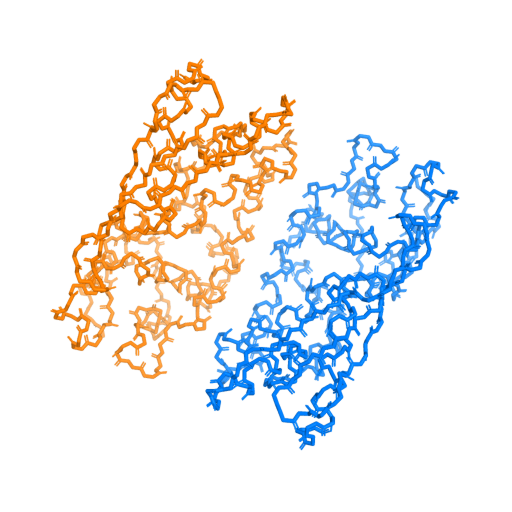 A O 1
ATOM 1620 N N . PRO A 1 200 ? -10.852 -31.280 29.903 1.00 32.73 200 PRO A N 1
ATOM 1621 C CA . PRO A 1 200 ? -9.663 -30.435 29.763 1.00 31.04 200 PRO A CA 1
ATOM 1622 C C . PRO A 1 200 ? -8.419 -31.300 29.754 1.00 29.89 200 PRO A C 1
ATOM 1623 O O . PRO A 1 200 ? -8.400 -32.407 30.302 1.00 28.39 200 PRO A O 1
ATOM 1627 N N . VAL A 1 201 ? -7.368 -30.795 29.110 1.00 27.71 201 VAL A N 1
ATOM 1628 C CA . VAL A 1 201 ? -6.085 -31.479 29.148 1.00 26.38 201 VAL A CA 1
ATOM 1629 C C . VAL A 1 201 ? -5.213 -30.735 30.143 1.00 25.67 201 VAL A C 1
ATOM 1630 O O . VAL A 1 201 ? -5.347 -29.519 30.332 1.00 25.29 201 VAL A O 1
ATOM 1634 N N . VAL A 1 202 ? -4.311 -31.468 30.784 1.00 26.29 202 VAL A N 1
ATOM 1635 C CA . VAL A 1 202 ? -3.511 -30.959 31.892 1.00 24.85 202 VAL A CA 1
ATOM 1636 C C . VAL A 1 202 ? -2.078 -30.742 31.424 1.00 24.89 202 VAL A C 1
ATOM 1637 O O . VAL A 1 202 ? -1.548 -31.518 30.625 1.00 24.89 202 VAL A O 1
ATOM 1641 N N . GLY A 1 203 ? -1.454 -29.699 31.944 1.00 21.36 203 GLY A N 1
ATOM 1642 C CA . GLY A 1 203 ? -0.026 -29.499 31.754 1.00 22.05 203 GLY A CA 1
ATOM 1643 C C . GLY A 1 203 ? 0.552 -28.909 33.025 1.00 21.30 203 GLY A C 1
ATOM 1644 O O . GLY A 1 203 ? -0.133 -28.213 33.773 1.00 20.43 203 GLY A O 1
ATOM 1645 N N . THR A 1 204 ? 1.826 -29.204 33.273 1.00 21.81 204 THR A N 1
ATOM 1646 C CA . THR A 1 204 ? 2.499 -28.659 34.443 1.00 22.09 204 THR A CA 1
ATOM 1647 C C . THR A 1 204 ? 3.838 -28.060 34.040 1.00 20.53 204 THR A C 1
ATOM 1648 O O . THR A 1 204 ? 4.408 -28.399 33.002 1.00 22.40 204 THR A O 1
ATOM 1652 N N . GLY A 1 205 ? 4.344 -27.167 34.884 1.00 22.12 205 GLY A N 1
ATOM 1653 C CA . GLY A 1 205 ? 5.615 -26.514 34.600 1.00 20.71 205 GLY A CA 1
ATOM 1654 C C . GLY A 1 205 ? 5.939 -25.508 35.688 1.00 22.86 205 GLY A C 1
ATOM 1655 O O . GLY A 1 205 ? 5.116 -25.220 36.568 1.00 22.39 205 GLY A O 1
ATOM 1656 N N . SER A 1 206 ? 7.154 -24.947 35.600 1.00 20.21 206 SER A N 1
ATOM 1657 C CA . SER A 1 206 ? 7.620 -24.003 36.612 1.00 22.69 206 SER A CA 1
ATOM 1658 C C . SER A 1 206 ? 7.206 -22.564 36.312 1.00 22.97 206 SER A C 1
ATOM 1659 O O . SER A 1 206 ? 7.476 -21.664 37.115 1.00 24.27 206 SER A O 1
ATOM 1662 N N . SER A 1 207 ? 6.560 -22.325 35.181 1.00 22.51 207 SER A N 1
ATOM 1663 C CA . SER A 1 207 ? 5.952 -21.037 34.888 1.00 19.26 207 SER A CA 1
ATOM 1664 C C . SER A 1 207 ? 4.621 -21.322 34.209 1.00 19.69 207 SER A C 1
ATOM 1665 O O . SER A 1 207 ? 4.381 -22.427 33.727 1.00 19.15 207 SER A O 1
ATOM 1668 N N . ARG A 1 208 ? 3.761 -20.315 34.144 1.00 18.33 208 ARG A N 1
ATOM 1669 C CA . ARG A 1 208 ? 2.445 -20.595 33.581 1.00 20.48 208 ARG A CA 1
ATOM 1670 C C . ARG A 1 208 ? 2.552 -20.952 32.107 1.00 20.60 208 ARG A C 1
ATOM 1671 O O . ARG A 1 208 ? 1.905 -21.894 31.638 1.00 19.48 208 ARG A O 1
ATOM 1679 N N . ARG A 1 209 ? 3.389 -20.235 31.357 1.00 19.19 209 ARG A N 1
ATOM 1680 C CA . ARG A 1 209 ? 3.489 -20.525 29.928 1.00 20.14 209 ARG A CA 1
ATOM 1681 C C . ARG A 1 209 ? 4.144 -21.876 29.659 1.00 16.19 209 ARG A C 1
ATOM 1682 O O . ARG A 1 209 ? 3.796 -22.540 28.678 1.00 19.39 209 ARG A O 1
ATOM 1690 N N . LYS A 1 210 ? 5.081 -22.308 30.504 1.00 18.48 210 LYS A N 1
ATOM 1691 C CA . LYS A 1 210 ? 5.627 -23.655 30.349 1.00 19.86 210 LYS A CA 1
ATOM 1692 C C . LYS A 1 210 ? 4.540 -24.706 30.544 1.00 17.17 210 LYS A C 1
ATOM 1693 O O . LYS A 1 210 ? 4.478 -25.686 29.797 1.00 19.96 210 LYS A O 1
ATOM 1699 N N . ALA A 1 211 ? 3.673 -24.512 31.541 1.00 13.98 211 ALA A N 1
ATOM 1700 C CA . ALA A 1 211 ? 2.550 -25.431 31.756 1.00 17.68 211 ALA A CA 1
ATOM 1701 C C . ALA A 1 211 ? 1.556 -25.379 30.602 1.00 17.21 211 ALA A C 1
ATOM 1702 O O . ALA A 1 211 ? 1.023 -26.414 30.181 1.00 20.09 211 ALA A O 1
ATOM 1704 N N . GLU A 1 212 ? 1.286 -24.178 30.079 1.00 15.63 212 GLU A N 1
ATOM 1705 C CA . GLU A 1 212 ? 0.387 -24.065 28.929 1.00 17.46 212 GLU A CA 1
ATOM 1706 C C . GLU A 1 212 ? 0.951 -24.802 27.734 1.00 17.22 212 GLU A C 1
ATOM 1707 O O . GLU A 1 212 ? 0.212 -25.4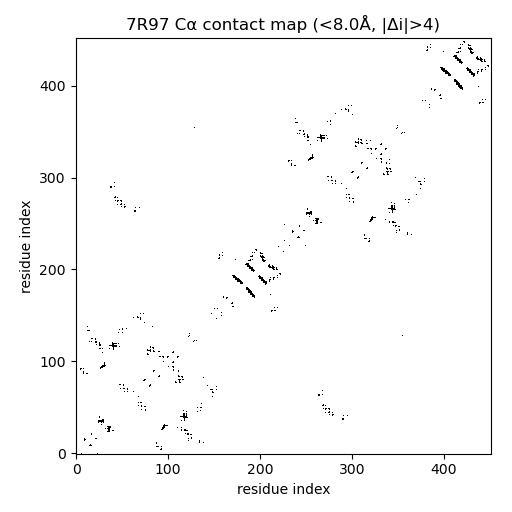58 26.999 1.00 17.37 212 GLU A O 1
ATOM 1713 N N . GLN A 1 213 ? 2.263 -24.673 27.493 1.00 13.94 213 GLN A N 1
ATOM 1714 C CA . GLN A 1 213 ? 2.858 -25.384 26.366 1.00 15.81 213 GLN A CA 1
ATOM 1715 C C . GLN A 1 213 ? 2.718 -26.882 26.544 1.00 19.33 213 GLN A C 1
ATOM 1716 O O . GLN A 1 213 ? 2.408 -27.600 25.590 1.00 19.23 213 GLN A O 1
ATOM 1722 N N . ALA A 1 214 ? 2.978 -27.377 27.754 1.00 17.78 214 ALA A N 1
ATOM 1723 C CA . ALA A 1 214 ? 2.788 -28.801 28.006 1.00 21.68 214 ALA A CA 1
ATOM 1724 C C . ALA A 1 214 ? 1.332 -29.204 27.772 1.00 20.09 214 ALA A C 1
ATOM 1725 O O . ALA A 1 214 ? 1.056 -30.282 27.235 1.00 23.11 214 ALA A O 1
ATOM 1727 N N . ALA A 1 215 ? 0.387 -28.353 28.169 1.00 18.76 215 ALA A N 1
ATOM 1728 C CA . ALA A 1 215 ? -1.022 -28.675 27.965 1.00 19.95 215 ALA A CA 1
ATOM 1729 C C . ALA A 1 215 ? -1.373 -28.672 26.481 1.00 21.32 215 ALA A C 1
ATOM 1730 O O . ALA A 1 215 ? -2.090 -29.560 25.997 1.00 21.29 215 ALA A O 1
ATOM 1732 N N . ALA A 1 216 ? -0.851 -27.701 25.727 1.00 15.46 216 ALA A N 1
ATOM 1733 C CA . ALA A 1 216 ? -1.153 -27.662 24.297 1.00 18.96 216 ALA A CA 1
ATOM 1734 C C . ALA A 1 216 ? -0.607 -28.890 23.575 1.00 20.28 216 ALA A C 1
ATOM 1735 O O . ALA A 1 216 ? -1.229 -29.397 22.626 1.00 20.46 216 ALA A O 1
ATOM 1737 N N . GLU A 1 217 ? 0.572 -29.355 23.984 1.00 20.99 217 GLU A N 1
ATOM 1738 C CA . GLU A 1 217 ? 1.135 -30.568 23.409 1.00 25.54 217 GLU A CA 1
ATOM 1739 C C . GLU A 1 217 ? 0.211 -31.758 23.634 1.00 26.85 217 GLU A C 1
ATOM 1740 O O . GLU A 1 217 ? -0.034 -32.552 22.718 1.00 27.53 217 GLU A O 1
ATOM 1746 N N . GLN A 1 218 ? -0.323 -31.884 24.844 1.00 24.61 218 GLN A N 1
ATOM 1747 C CA . GLN A 1 218 ? -1.278 -32.954 25.124 1.00 28.70 218 GLN A CA 1
ATOM 1748 C C . GLN A 1 218 ? -2.537 -32.813 24.280 1.00 28.33 218 GLN A C 1
ATOM 1749 O O . GLN A 1 218 ? -3.071 -33.809 23.773 1.00 29.93 218 GLN A O 1
ATOM 1755 N N . ALA A 1 219 ? -3.032 -31.585 24.119 1.00 24.72 219 ALA A N 1
ATOM 1756 C CA . ALA A 1 219 ? -4.245 -31.387 23.330 1.00 24.71 219 ALA A CA 1
ATOM 1757 C C . ALA A 1 219 ? -4.021 -31.809 21.886 1.00 27.44 219 ALA A C 1
ATOM 1758 O O . ALA A 1 219 ? -4.913 -32.388 21.250 1.00 26.00 219 ALA A O 1
ATOM 1760 N N . LEU A 1 220 ? -2.828 -31.541 21.349 1.00 23.05 220 LEU A N 1
ATOM 1761 C CA . LEU A 1 220 ? -2.568 -31.902 19.957 1.00 26.97 220 LEU A CA 1
ATOM 1762 C C . LEU A 1 220 ? -2.611 -33.411 19.777 1.00 30.88 220 LEU A C 1
ATOM 1763 O O . LEU A 1 220 ? -3.078 -33.912 18.749 1.00 31.49 220 LEU A O 1
ATOM 1768 N N . LYS A 1 221 ? -2.133 -34.150 20.772 1.00 29.29 221 LYS A N 1
ATOM 1769 C CA . LYS A 1 221 ? -2.142 -35.606 20.680 1.00 33.01 221 LYS A CA 1
ATOM 1770 C C . LYS A 1 221 ? -3.547 -36.161 20.869 1.00 37.25 221 LYS A C 1
ATOM 1771 O O . LYS A 1 221 ? -3.974 -37.048 20.119 1.00 38.14 221 LYS A O 1
ATOM 1777 N N . LYS A 1 222 ? -4.291 -35.632 21.844 1.00 32.21 222 LYS A N 1
ATOM 1778 C CA . LYS A 1 222 ? -5.658 -36.098 22.062 1.00 35.27 222 LYS A CA 1
ATOM 1779 C C . LYS A 1 222 ? -6.539 -35.814 20.852 1.00 35.53 222 LYS A C 1
ATOM 1780 O O . LYS A 1 222 ? -7.449 -36.592 20.539 1.00 36.23 222 LYS A O 1
ATOM 1786 N N . LEU A 1 223 ? -6.301 -34.697 20.164 1.00 32.70 223 LEU A N 1
ATOM 1787 C CA . LEU A 1 223 ? -7.049 -34.418 18.948 1.00 34.85 223 LEU A CA 1
ATOM 1788 C C . LEU A 1 223 ? -6.620 -35.316 17.797 1.00 36.78 223 LEU A C 1
ATOM 1789 O O . LEU A 1 223 ? -7.254 -35.288 16.737 1.00 37.55 223 LEU A O 1
ATOM 1794 N N . GLU A 1 224 ? -5.568 -36.107 17.985 1.00 37.49 224 GLU A N 1
ATOM 1795 C CA . GLU A 1 224 ? -5.056 -37.007 16.956 1.00 41.79 224 GLU A CA 1
ATOM 1796 C C . GLU A 1 224 ? -4.495 -36.218 15.779 1.00 49.02 224 GLU A C 1
ATOM 1797 O O . GLU A 1 224 ? -4.659 -36.601 14.620 1.00 44.87 224 GLU A O 1
ATOM 1803 N N . LEU A 1 225 ? -3.829 -35.104 16.084 1.00 40.38 225 LEU A N 1
ATOM 1804 C CA . LEU A 1 225 ? -3.172 -34.280 15.083 1.00 44.76 225 LEU A CA 1
ATOM 1805 C C . LEU A 1 225 ? -1.684 -34.574 14.954 1.00 50.25 225 LEU A C 1
ATOM 1806 O O . LEU A 1 225 ? -1.048 -34.063 14.027 1.00 42.18 225 LEU A O 1
ATOM 1811 N N . GLU A 1 226 ? -1.121 -35.360 15.866 1.00 43.33 226 GLU A N 1
ATOM 1812 C CA . GLU A 1 226 ? 0.306 -35.650 15.889 1.00 49.11 226 GLU A CA 1
ATOM 1813 C C . GLU A 1 226 ? 0.546 -37.015 16.520 1.00 57.07 226 GLU A C 1
ATOM 1814 O O . GLU A 1 226 ? 0.211 -37.233 17.687 1.00 59.52 226 GLU A O 1
ATOM 1820 N N . MET B 1 1 ? 16.560 -3.490 -15.243 1.00 37.68 1 MET B N 1
ATOM 1821 C CA . MET B 1 1 ? 16.514 -2.243 -14.483 1.00 35.64 1 MET B CA 1
ATOM 1822 C C . MET B 1 1 ? 16.949 -1.043 -15.333 1.00 35.86 1 MET B C 1
ATOM 1823 O O . MET B 1 1 ? 17.831 -1.158 -16.187 1.00 35.80 1 MET B O 1
ATOM 1828 N N . ASN B 1 2 ? 16.353 0.113 -15.068 1.00 34.88 2 ASN B N 1
ATOM 1829 C CA . ASN B 1 2 ? 16.704 1.334 -15.789 1.00 34.40 2 ASN B CA 1
ATOM 1830 C C . ASN B 1 2 ? 17.990 1.933 -15.217 1.00 31.60 2 ASN B C 1
ATOM 1831 O O . ASN B 1 2 ? 18.008 2.323 -14.046 1.00 31.20 2 ASN B O 1
ATOM 1836 N N . PRO B 1 3 ? 19.064 2.056 -16.007 1.00 32.34 3 PRO B N 1
ATOM 1837 C CA . PRO B 1 3 ? 20.331 2.584 -15.462 1.00 31.33 3 PRO B CA 1
ATOM 1838 C C . PRO B 1 3 ? 20.223 3.962 -14.853 1.00 32.04 3 PRO B C 1
ATOM 1839 O O . PRO B 1 3 ? 20.942 4.251 -13.890 1.00 34.50 3 PRO B O 1
ATOM 1843 N N . ILE B 1 4 ? 19.367 4.836 -15.386 1.00 26.84 4 ILE B N 1
ATOM 1844 C CA . ILE B 1 4 ? 19.238 6.176 -14.824 1.00 28.49 4 ILE B CA 1
ATOM 1845 C C . ILE B 1 4 ? 18.853 6.097 -13.360 1.00 29.08 4 ILE B C 1
ATOM 1846 O O . ILE B 1 4 ? 19.372 6.839 -12.518 1.00 27.64 4 ILE B O 1
ATOM 1851 N N . VAL B 1 5 ? 17.884 5.236 -13.050 1.00 25.82 5 VAL B N 1
ATOM 1852 C CA . VAL B 1 5 ? 17.422 5.073 -11.679 1.00 29.12 5 VAL B CA 1
ATOM 1853 C C . VAL B 1 5 ? 18.491 4.382 -10.839 1.00 26.68 5 VAL B C 1
ATOM 1854 O O . VAL B 1 5 ? 18.859 4.857 -9.758 1.00 29.03 5 VAL B O 1
ATOM 1858 N N . ILE B 1 6 ? 18.996 3.255 -11.336 1.00 26.38 6 ILE B N 1
ATOM 1859 C CA . ILE B 1 6 ? 20.014 2.467 -10.640 1.00 28.58 6 ILE B CA 1
ATOM 1860 C C . ILE B 1 6 ? 21.259 3.306 -10.367 1.00 28.26 6 ILE B C 1
ATOM 1861 O O . ILE B 1 6 ? 21.854 3.230 -9.288 1.00 25.44 6 ILE B O 1
ATOM 1866 N N . ASN B 1 7 ? 21.694 4.101 -11.349 1.00 25.28 7 ASN B N 1
ATOM 1867 C CA . ASN B 1 7 ? 22.915 4.879 -11.158 1.00 28.81 7 ASN B CA 1
ATOM 1868 C C . ASN B 1 7 ? 22.726 5.929 -10.084 1.00 27.54 7 ASN B C 1
ATOM 1869 O O . ASN B 1 7 ? 23.622 6.154 -9.261 1.00 28.57 7 ASN B O 1
ATOM 1874 N N . ARG B 1 8 ? 21.554 6.575 -10.052 1.00 24.09 8 ARG B N 1
ATOM 1875 C CA . ARG B 1 8 ? 21.324 7.584 -9.035 1.00 29.02 8 ARG B CA 1
ATOM 1876 C C . ARG B 1 8 ? 21.307 6.952 -7.648 1.00 27.77 8 ARG B C 1
ATOM 1877 O O . ARG B 1 8 ? 21.864 7.509 -6.696 1.00 27.53 8 ARG B O 1
ATOM 1885 N N . LEU B 1 9 ? 20.668 5.786 -7.525 1.00 27.04 9 LEU B N 1
ATOM 1886 C CA . LEU B 1 9 ? 20.546 5.131 -6.224 1.00 26.62 9 LEU B CA 1
ATOM 1887 C C . LEU B 1 9 ? 21.913 4.733 -5.691 1.00 25.44 9 LEU B C 1
ATOM 1888 O O . LEU B 1 9 ? 22.245 4.995 -4.532 1.00 29.01 9 LEU B O 1
ATOM 1893 N N . GLN B 1 10 ? 22.716 4.098 -6.541 1.00 24.32 10 GLN B N 1
ATOM 1894 C CA . GLN B 1 10 ? 24.061 3.692 -6.151 1.00 28.25 10 GLN B CA 1
ATOM 1895 C C . GLN B 1 10 ? 24.918 4.885 -5.737 1.00 27.85 10 GLN B C 1
ATOM 1896 O O . GLN B 1 10 ? 25.686 4.788 -4.774 1.00 28.97 10 GLN B O 1
ATOM 1902 N N . ARG B 1 11 ? 24.794 6.030 -6.423 1.00 25.29 11 ARG B N 1
ATOM 1903 C CA . ARG B 1 11 ? 25.466 7.225 -5.920 1.00 28.54 11 ARG B CA 1
ATOM 1904 C C . ARG B 1 11 ? 24.912 7.638 -4.565 1.00 28.43 11 ARG B C 1
ATOM 1905 O O . ARG B 1 11 ? 25.665 8.039 -3.673 1.00 31.17 11 ARG B O 1
ATOM 1913 N N . LYS B 1 12 ? 23.593 7.579 -4.399 1.00 27.73 12 LYS B N 1
ATOM 1914 C CA . LYS B 1 12 ? 23.005 7.942 -3.115 1.00 32.27 12 LYS B CA 1
ATOM 1915 C C . LYS B 1 12 ? 23.489 7.003 -2.014 1.00 30.51 12 LYS B C 1
ATOM 1916 O O . LYS B 1 12 ? 23.859 7.447 -0.922 1.00 32.84 12 LYS B O 1
ATOM 1922 N N . LEU B 1 13 ? 23.486 5.698 -2.287 1.00 29.01 13 LEU B N 1
ATOM 1923 C CA . LEU B 1 13 ? 23.873 4.728 -1.271 1.00 29.86 13 LEU B CA 1
ATOM 1924 C C . LEU B 1 13 ? 25.358 4.799 -0.947 1.00 30.27 13 LEU B C 1
ATOM 1925 O O . LEU B 1 13 ? 25.763 4.422 0.162 1.00 31.40 13 LEU B O 1
ATOM 1930 N N . GLY B 1 14 ? 26.171 5.281 -1.885 1.00 31.36 14 GLY B N 1
ATOM 1931 C CA . GLY B 1 14 ? 27.613 5.204 -1.763 1.00 29.62 14 GLY B CA 1
ATOM 1932 C C . GLY B 1 14 ? 28.197 3.870 -2.141 1.00 28.12 14 GLY B C 1
ATOM 1933 O O . GLY B 1 14 ? 29.295 3.533 -1.687 1.00 29.64 14 GLY B O 1
ATOM 1934 N N . TYR B 1 15 ? 27.506 3.087 -2.958 1.00 25.48 15 TYR B N 1
ATOM 1935 C CA . TYR B 1 15 ? 27.941 1.722 -3.215 1.00 27.24 15 TYR B CA 1
ATOM 1936 C C . TYR B 1 15 ? 27.435 1.273 -4.579 1.00 28.31 15 TYR B C 1
ATOM 1937 O O . TYR B 1 15 ? 26.250 1.447 -4.877 1.00 26.30 15 TYR B O 1
ATOM 1946 N N . THR B 1 16 ? 28.325 0.687 -5.388 1.00 26.29 16 THR B N 1
ATOM 1947 C CA . THR B 1 16 ? 27.983 0.115 -6.690 1.00 28.10 16 THR B CA 1
ATOM 1948 C C . THR B 1 16 ? 27.987 -1.400 -6.601 1.00 26.25 16 THR B C 1
ATOM 1949 O O . THR B 1 16 ? 28.996 -1.996 -6.210 1.00 25.23 16 THR B O 1
ATOM 1953 N N . PHE B 1 17 ? 26.879 -2.022 -7.000 1.00 24.38 17 PHE B N 1
ATOM 1954 C CA . PHE B 1 17 ? 26.769 -3.476 -6.918 1.00 25.20 17 PHE B CA 1
ATOM 1955 C C . PHE B 1 17 ? 27.584 -4.159 -7.998 1.00 29.39 17 PHE B C 1
ATOM 1956 O O . PHE B 1 17 ? 27.476 -3.817 -9.178 1.00 27.04 17 PHE B O 1
ATOM 1964 N N . ASN B 1 18 ? 28.344 -5.178 -7.604 1.00 29.10 18 ASN B N 1
ATOM 1965 C CA . ASN B 1 18 ? 28.984 -6.036 -8.595 1.00 32.93 18 ASN B CA 1
ATOM 1966 C C . ASN B 1 18 ? 27.970 -6.943 -9.280 1.00 37.01 18 ASN B C 1
ATOM 1967 O O . ASN B 1 18 ? 27.984 -7.083 -10.507 1.00 34.72 18 ASN B O 1
ATOM 1972 N N . HIS B 1 19 ? 27.085 -7.583 -8.505 1.00 31.40 19 HIS B N 1
ATOM 1973 C CA . HIS B 1 19 ? 26.020 -8.421 -9.052 1.00 34.59 19 HIS B CA 1
ATOM 1974 C C . HIS B 1 19 ? 24.729 -7.610 -9.058 1.00 34.84 19 HIS B C 1
ATOM 1975 O O . HIS B 1 19 ? 24.062 -7.477 -8.028 1.00 29.80 19 HIS B O 1
ATOM 1982 N N . GLN B 1 20 ? 24.366 -7.084 -10.228 1.00 32.97 20 GLN B N 1
ATOM 1983 C CA . GLN B 1 20 ? 23.165 -6.256 -10.328 1.00 32.26 20 GLN B CA 1
ATOM 1984 C C . GLN B 1 20 ? 21.903 -7.041 -9.998 1.00 28.70 20 GLN B C 1
ATOM 1985 O O . GLN B 1 20 ? 20.886 -6.454 -9.591 1.00 27.25 20 GLN B O 1
ATOM 1991 N N . GLU B 1 21 ? 21.934 -8.358 -10.207 1.00 28.01 21 GLU B N 1
ATOM 1992 C CA . GLU B 1 21 ? 20.773 -9.188 -9.908 1.00 30.74 21 GLU B CA 1
ATOM 1993 C C . GLU B 1 21 ? 20.427 -9.176 -8.420 1.00 28.80 21 GLU B C 1
ATOM 1994 O O . GLU B 1 21 ? 19.248 -9.316 -8.062 1.00 28.56 21 GLU B O 1
ATOM 2000 N N . LEU B 1 22 ? 21.425 -9.038 -7.544 1.00 27.34 22 LEU B N 1
ATOM 2001 C CA . LEU B 1 22 ? 21.138 -8.878 -6.117 1.00 27.34 22 LEU B CA 1
ATOM 2002 C C . LEU B 1 22 ? 20.420 -7.567 -5.863 1.00 24.26 22 LEU B C 1
ATOM 2003 O O . LEU B 1 22 ? 19.466 -7.506 -5.081 1.00 22.86 22 LEU B O 1
ATOM 2008 N N . LEU B 1 23 ? 20.875 -6.495 -6.510 1.00 21.10 23 LEU B N 1
ATOM 2009 C CA . LEU B 1 23 ? 20.214 -5.213 -6.323 1.00 23.89 23 LEU B CA 1
ATOM 2010 C C . LEU B 1 23 ? 18.774 -5.290 -6.804 1.00 22.60 23 LEU B C 1
ATOM 2011 O O . LEU B 1 23 ? 17.854 -4.815 -6.126 1.00 21.06 23 LEU B O 1
ATOM 2016 N N . GLN B 1 24 ? 18.552 -5.906 -7.969 1.00 21.95 24 GLN B N 1
ATOM 2017 C CA . GLN B 1 24 ? 17.183 -6.001 -8.462 1.00 25.47 24 GLN B CA 1
ATOM 2018 C C . GLN B 1 24 ? 16.311 -6.751 -7.472 1.00 22.73 24 GLN B C 1
ATOM 2019 O O . GLN B 1 24 ? 15.187 -6.328 -7.187 1.00 20.98 24 GLN B O 1
ATOM 2025 N N . GLN B 1 25 ? 16.808 -7.868 -6.931 1.00 20.18 25 GLN B N 1
ATOM 2026 C CA . GLN B 1 25 ? 15.983 -8.625 -5.994 1.00 21.31 25 GLN B CA 1
ATOM 2027 C C . GLN B 1 25 ? 15.731 -7.826 -4.728 1.00 20.43 25 GLN B C 1
ATOM 2028 O O . GLN B 1 25 ? 14.615 -7.860 -4.189 1.00 19.68 25 GLN B O 1
ATOM 2034 N N . ALA B 1 26 ? 16.742 -7.084 -4.254 1.00 16.89 26 ALA B N 1
ATOM 2035 C CA . ALA B 1 26 ? 16.565 -6.267 -3.054 1.00 17.78 26 ALA B CA 1
ATOM 2036 C C . ALA B 1 26 ? 15.460 -5.232 -3.233 1.00 19.26 26 ALA B C 1
ATOM 2037 O O . ALA B 1 26 ? 14.773 -4.888 -2.261 1.00 15.88 26 ALA B O 1
ATOM 2039 N N . LEU B 1 27 ? 15.309 -4.694 -4.455 1.00 16.64 27 LEU B N 1
ATOM 2040 C CA . LEU B 1 27 ? 14.321 -3.656 -4.753 1.00 18.90 27 LEU B CA 1
ATOM 2041 C C . LEU B 1 27 ? 12.950 -4.212 -5.105 1.00 19.39 27 LEU B C 1
ATOM 2042 O O . LEU B 1 27 ? 12.014 -3.418 -5.305 1.00 20.49 27 LEU B O 1
ATOM 2047 N N . THR B 1 28 ? 12.812 -5.539 -5.183 1.00 15.37 28 THR B N 1
ATOM 2048 C CA . THR B 1 28 ? 11.587 -6.189 -5.628 1.00 17.89 28 THR B CA 1
ATOM 2049 C C . THR B 1 28 ? 10.699 -6.532 -4.431 1.00 19.45 28 THR B C 1
ATOM 2050 O O . THR B 1 28 ? 11.041 -7.392 -3.600 1.00 18.93 28 THR B O 1
ATOM 2054 N N . HIS B 1 29 ? 9.553 -5.866 -4.357 1.00 17.28 29 HIS B N 1
ATOM 2055 C CA . HIS B 1 29 ? 8.511 -6.195 -3.393 1.00 19.27 29 HIS B CA 1
ATOM 2056 C C . HIS B 1 29 ? 7.697 -7.411 -3.848 1.00 18.94 29 HIS B C 1
ATOM 2057 O O . HIS B 1 29 ? 7.560 -7.696 -5.044 1.00 19.96 29 HIS B O 1
ATOM 2064 N N . ARG B 1 30 ? 7.132 -8.128 -2.877 1.00 18.69 30 ARG B N 1
ATOM 2065 C CA . ARG B 1 30 ? 6.435 -9.380 -3.155 1.00 19.02 30 ARG B CA 1
ATOM 2066 C C . ARG B 1 30 ? 5.155 -9.181 -3.972 1.00 19.53 30 ARG B C 1
ATOM 2067 O O . ARG B 1 30 ? 4.565 -10.170 -4.418 1.00 20.04 30 ARG B O 1
ATOM 2075 N N . SER B 1 31 ? 4.684 -7.943 -4.113 1.00 18.44 31 SER B N 1
ATOM 2076 C CA . SER B 1 31 ? 3.567 -7.668 -5.022 1.00 18.52 31 SER B CA 1
ATOM 2077 C C . SER B 1 31 ? 3.960 -7.847 -6.482 1.00 19.79 31 SER B C 1
ATOM 2078 O O . SER B 1 31 ? 3.080 -7.978 -7.353 1.00 21.07 31 SER B O 1
ATOM 2081 N N . ALA B 1 32 ? 5.259 -7.841 -6.775 1.00 19.13 32 ALA B N 1
ATOM 2082 C CA . ALA B 1 32 ? 5.759 -7.747 -8.140 1.00 21.68 32 ALA B CA 1
ATOM 2083 C C . ALA B 1 32 ? 6.212 -9.078 -8.700 1.00 22.80 32 ALA B C 1
ATOM 2084 O O . ALA B 1 32 ? 6.153 -9.275 -9.915 1.00 26.66 32 ALA B O 1
ATOM 2086 N N . SER B 1 33 ? 6.649 -10.001 -7.844 1.00 20.97 33 SER B N 1
ATOM 2087 C CA . SER B 1 33 ? 7.303 -11.211 -8.307 1.00 23.48 33 SER B CA 1
ATOM 2088 C C . SER B 1 33 ? 7.330 -12.196 -7.154 1.00 24.92 33 SER B C 1
ATOM 2089 O O . SER B 1 33 ? 7.345 -11.790 -5.987 1.00 24.46 33 SER B O 1
ATOM 2092 N N . SER B 1 34 ? 7.356 -13.493 -7.486 1.00 23.41 34 SER B N 1
ATOM 2093 C CA . SER B 1 34 ? 7.626 -14.501 -6.458 1.00 25.36 34 SER B CA 1
ATOM 2094 C C . SER B 1 34 ? 9.088 -14.531 -6.024 1.00 25.76 34 SER B C 1
ATOM 2095 O O . SER B 1 34 ? 9.400 -15.156 -5.007 1.00 27.71 34 SER B O 1
ATOM 2098 N N . LYS B 1 35 ? 9.979 -13.882 -6.755 1.00 25.00 35 LYS B N 1
ATOM 2099 C CA . LYS B 1 35 ? 11.379 -13.748 -6.359 1.00 26.44 35 LYS B CA 1
ATOM 2100 C C . LYS B 1 35 ? 11.516 -12.330 -5.821 1.00 24.89 35 LYS B C 1
ATOM 2101 O O . LYS B 1 35 ? 11.704 -11.380 -6.578 1.00 26.76 35 LYS B O 1
ATOM 2107 N N . HIS B 1 36 ? 11.344 -12.176 -4.505 1.00 22.42 36 HIS B N 1
ATOM 2108 C CA . HIS B 1 36 ? 11.262 -10.841 -3.930 1.00 18.14 36 HIS B CA 1
ATOM 2109 C C . HIS B 1 36 ? 12.240 -10.703 -2.764 1.00 21.17 36 HIS B C 1
ATOM 2110 O O . HIS B 1 36 ? 13.036 -11.611 -2.508 1.00 18.79 36 HIS B O 1
ATOM 2117 N N . ASN B 1 37 ? 12.187 -9.580 -2.059 1.00 15.70 37 ASN B N 1
ATOM 2118 C CA . ASN B 1 37 ? 13.264 -9.196 -1.148 1.00 16.51 37 ASN B CA 1
ATOM 2119 C C . ASN B 1 37 ? 13.059 -9.664 0.301 1.00 15.04 37 ASN B C 1
ATOM 2120 O O . ASN B 1 37 ? 13.818 -9.239 1.179 1.00 16.02 37 ASN B O 1
ATOM 2125 N N . ALA B 1 38 ? 12.074 -10.526 0.588 1.00 16.26 38 ALA B N 1
ATOM 2126 C CA . ALA B 1 38 ? 11.782 -10.812 2.005 1.00 15.69 38 ALA B CA 1
ATOM 2127 C C . ALA B 1 38 ? 12.931 -11.533 2.705 1.00 17.53 38 ALA B C 1
ATOM 2128 O O . ALA B 1 38 ? 13.193 -11.269 3.882 1.00 16.82 38 ALA B O 1
ATOM 2130 N N . ARG B 1 39 ? 13.605 -12.479 2.036 1.00 16.50 39 ARG B N 1
ATOM 2131 C CA . ARG B 1 39 ? 14.735 -13.128 2.697 1.00 18.69 39 ARG B CA 1
ATOM 2132 C C . ARG B 1 39 ? 15.870 -12.140 2.921 1.00 16.66 39 ARG B C 1
ATOM 2133 O O . ARG B 1 39 ? 16.535 -12.178 3.961 1.00 15.52 39 ARG B O 1
ATOM 2141 N N . LEU B 1 40 ? 16.117 -11.265 1.949 1.00 16.44 40 LEU B N 1
ATOM 2142 C CA . LEU B 1 40 ? 17.153 -10.248 2.109 1.00 15.79 40 LEU B CA 1
ATOM 2143 C C . LEU B 1 40 ? 16.807 -9.299 3.242 1.00 15.69 40 LEU B C 1
ATOM 2144 O O . LEU B 1 40 ? 17.693 -8.821 3.950 1.00 14.70 40 LEU B O 1
ATOM 2149 N N . GLU B 1 41 ? 15.518 -8.989 3.407 1.00 13.96 41 GLU B N 1
ATOM 2150 C CA . GLU B 1 41 ? 15.109 -8.125 4.508 1.00 12.96 41 GLU B CA 1
ATOM 2151 C C . GLU B 1 41 ? 15.414 -8.779 5.852 1.00 16.96 41 GLU B C 1
ATOM 2152 O O . GLU B 1 41 ? 15.831 -8.113 6.798 1.00 15.67 41 GLU B O 1
ATOM 2158 N N . PHE B 1 42 ? 15.147 -10.077 5.973 1.00 16.14 42 PHE B N 1
ATOM 2159 C CA . PHE B 1 42 ? 15.458 -10.782 7.216 1.00 16.05 42 PHE B CA 1
ATOM 2160 C C . PHE B 1 42 ? 16.952 -10.696 7.522 1.00 15.09 42 PHE B C 1
ATOM 2161 O O . PHE B 1 42 ? 17.360 -10.412 8.656 1.00 17.83 42 PHE B O 1
ATOM 2169 N N . LEU B 1 43 ? 17.788 -10.932 6.511 1.00 13.68 43 LEU B N 1
ATOM 2170 C CA . LEU B 1 43 ? 19.230 -10.893 6.713 1.00 14.34 43 LEU B CA 1
ATOM 2171 C C . LEU B 1 43 ? 19.712 -9.483 7.034 1.00 14.16 43 LEU B C 1
ATOM 2172 O O . LEU B 1 43 ? 20.509 -9.291 7.959 1.00 14.24 43 LEU B O 1
ATOM 2177 N N . GLY B 1 44 ? 19.202 -8.482 6.318 1.00 14.44 44 GLY B N 1
ATOM 2178 C CA . GLY B 1 44 ? 19.679 -7.121 6.517 1.00 14.19 44 GLY B CA 1
ATOM 2179 C C . GLY B 1 44 ? 19.283 -6.572 7.871 1.00 15.24 44 GLY B C 1
ATOM 2180 O O . GLY B 1 44 ? 20.022 -5.795 8.473 1.00 12.90 44 GLY B O 1
ATOM 2181 N N . ASP B 1 45 ? 18.097 -6.956 8.357 1.00 11.96 45 ASP B N 1
ATOM 2182 C CA . ASP B 1 45 ? 17.683 -6.560 9.691 1.00 13.72 45 ASP B CA 1
ATOM 2183 C C . ASP B 1 45 ? 18.680 -7.033 10.733 1.00 13.89 45 ASP B C 1
ATOM 2184 O O . ASP B 1 45 ? 19.017 -6.292 11.667 1.00 13.73 45 ASP B O 1
ATOM 2189 N N . SER B 1 46 ? 19.189 -8.255 10.577 1.00 14.73 46 SER B N 1
ATOM 2190 C CA . SER B 1 46 ? 20.109 -8.772 11.583 1.00 14.16 46 SER B CA 1
ATOM 2191 C C . SER B 1 46 ? 21.462 -8.064 11.504 1.00 12.93 46 SER B C 1
ATOM 2192 O O . SER B 1 46 ? 22.102 -7.816 12.528 1.00 12.92 46 SER B O 1
ATOM 2195 N N . ILE B 1 47 ? 21.925 -7.757 10.295 1.00 12.96 47 ILE B N 1
ATOM 2196 C CA . ILE B 1 47 ? 23.184 -7.030 10.157 1.00 12.50 47 ILE B CA 1
ATOM 2197 C C . ILE B 1 47 ? 23.065 -5.649 10.777 1.00 12.94 47 ILE B C 1
ATOM 2198 O O . ILE B 1 47 ? 23.966 -5.184 11.474 1.00 13.44 47 ILE B O 1
ATOM 2203 N N . LEU B 1 48 ? 21.948 -4.964 10.515 1.00 14.49 48 LEU B N 1
ATOM 2204 C CA . LEU B 1 48 ? 21.792 -3.604 11.009 1.00 11.62 48 LEU B CA 1
ATOM 2205 C C . LEU B 1 48 ? 21.806 -3.577 12.530 1.00 12.14 48 LEU B C 1
ATOM 2206 O O . LEU B 1 48 ? 22.431 -2.705 13.138 1.00 15.02 48 LEU B O 1
ATOM 2211 N N A SER B 1 49 ? 21.145 -4.539 13.172 0.56 13.96 49 SER B N 1
ATOM 2212 N N B SER B 1 49 ? 21.121 -4.534 13.159 0.44 14.20 49 SER B N 1
ATOM 2213 C CA A SER B 1 49 ? 21.109 -4.521 14.631 0.56 15.95 49 SER B CA 1
ATOM 2214 C CA B SER B 1 49 ? 21.078 -4.591 14.615 0.44 14.22 49 SER B CA 1
ATOM 2215 C C A SER B 1 49 ? 22.476 -4.793 15.243 0.56 15.80 49 SER B C 1
ATOM 2216 C C B SER B 1 49 ? 22.472 -4.767 15.208 0.44 15.81 49 SER B C 1
ATOM 2217 O O A SER B 1 49 ? 22.796 -4.245 16.303 0.56 14.41 49 SER B O 1
ATOM 2218 O O B SER B 1 49 ? 22.813 -4.133 16.212 0.44 14.48 49 SER B O 1
ATOM 2223 N N . TYR B 1 50 ? 23.287 -5.628 14.600 1.00 10.58 50 TYR B N 1
ATOM 2224 C CA . TYR B 1 50 ? 24.657 -5.812 15.060 1.00 14.27 50 TYR B CA 1
ATOM 2225 C C . TYR B 1 50 ? 25.477 -4.532 14.854 1.00 16.01 50 TYR B C 1
ATOM 2226 O O . TYR B 1 50 ? 26.212 -4.090 15.748 1.00 14.15 50 TYR B O 1
ATOM 2235 N N . VAL B 1 51 ? 25.396 -3.937 13.664 1.00 12.40 51 VAL B N 1
ATOM 2236 C CA . VAL B 1 51 ? 26.235 -2.767 13.383 1.00 12.91 51 VAL B CA 1
ATOM 2237 C C . VAL B 1 51 ? 25.914 -1.641 14.358 1.00 15.42 51 VAL B C 1
ATOM 2238 O O . VAL B 1 51 ? 26.815 -0.945 14.838 1.00 15.44 51 VAL B O 1
ATOM 2242 N N . ILE B 1 52 ? 24.619 -1.420 14.636 1.00 14.68 52 ILE B N 1
ATOM 2243 C CA . ILE B 1 52 ? 24.232 -0.325 15.530 1.00 14.72 52 ILE B CA 1
ATOM 2244 C C . ILE B 1 52 ? 24.606 -0.646 16.973 1.00 14.13 52 ILE B C 1
ATOM 2245 O O . ILE B 1 52 ? 25.045 0.233 17.733 1.00 14.40 52 ILE B O 1
ATOM 2250 N N . ALA B 1 53 ? 24.442 -1.911 17.389 1.00 14.11 53 ALA B N 1
ATOM 2251 C CA . ALA B 1 53 ? 24.878 -2.304 18.727 1.00 13.93 53 ALA B CA 1
ATOM 2252 C C . ALA B 1 53 ? 26.364 -2.017 18.923 1.00 16.51 53 ALA B C 1
ATOM 2253 O O . ALA B 1 53 ? 26.780 -1.455 19.951 1.00 18.53 53 ALA B O 1
ATOM 2255 N N . ASN B 1 54 ? 27.187 -2.426 17.954 1.00 13.71 54 ASN B N 1
ATOM 2256 C CA . ASN B 1 54 ? 28.629 -2.184 18.032 1.00 14.03 54 ASN B CA 1
ATOM 2257 C C . ASN B 1 54 ? 28.940 -0.690 18.119 1.00 16.65 54 ASN B C 1
ATOM 2258 O O . ASN B 1 54 ? 29.819 -0.258 18.883 1.00 17.01 54 ASN B O 1
ATOM 2263 N N . ALA B 1 55 ? 28.247 0.106 17.322 1.00 16.47 55 ALA B N 1
ATOM 2264 C CA . ALA B 1 55 ? 28.498 1.541 17.299 1.00 15.97 55 ALA B CA 1
ATOM 2265 C C . ALA B 1 55 ? 28.114 2.175 18.626 1.00 18.62 55 ALA B C 1
ATOM 2266 O O . ALA B 1 55 ? 28.863 3.000 19.166 1.00 18.40 55 ALA B O 1
ATOM 2268 N N . LEU B 1 56 ? 26.963 1.789 19.183 1.00 15.96 56 LEU B N 1
ATOM 2269 C CA . LEU B 1 56 ? 26.567 2.345 20.471 1.00 16.31 56 LEU B CA 1
ATOM 2270 C C . LEU B 1 56 ? 27.502 1.869 21.577 1.00 19.74 56 LEU B C 1
ATOM 2271 O O . LEU B 1 56 ? 27.861 2.643 22.473 1.00 21.00 56 LEU B O 1
ATOM 2276 N N . TYR B 1 57 ? 27.882 0.588 21.551 1.00 16.01 57 TYR B N 1
ATOM 2277 C CA . TYR B 1 57 ? 28.791 0.094 22.582 1.00 18.06 57 TYR B CA 1
ATOM 2278 C C . TYR B 1 57 ? 30.058 0.938 22.627 1.00 19.99 57 TYR B C 1
ATOM 2279 O O . TYR B 1 57 ? 30.551 1.281 23.704 1.00 20.79 57 TYR B O 1
ATOM 2288 N N . HIS B 1 58 ? 30.587 1.298 21.468 1.00 18.59 58 HIS B N 1
ATOM 2289 C CA . HIS B 1 58 ? 31.851 2.022 21.444 1.00 21.22 58 HIS B CA 1
ATOM 2290 C C . HIS B 1 58 ? 31.676 3.520 21.695 1.00 22.00 58 HIS B C 1
ATOM 2291 O O . HIS B 1 58 ? 32.546 4.153 22.310 1.00 23.66 58 HIS B O 1
ATOM 2298 N N . ARG B 1 59 ? 30.569 4.098 21.242 1.00 20.94 59 ARG B N 1
ATOM 2299 C CA . ARG B 1 59 ? 30.371 5.533 21.382 1.00 22.74 59 ARG B CA 1
ATOM 2300 C C . ARG B 1 59 ? 29.885 5.917 22.765 1.00 22.55 59 ARG B C 1
ATOM 2301 O O . ARG B 1 59 ? 30.077 7.073 23.176 1.00 23.06 59 ARG B O 1
ATOM 2309 N N . PHE B 1 60 ? 29.303 4.974 23.504 1.00 19.16 60 PHE B N 1
ATOM 2310 C CA . PHE B 1 60 ? 28.703 5.240 24.808 1.00 23.07 60 PHE B CA 1
ATOM 2311 C C . PHE B 1 60 ? 29.259 4.263 25.836 1.00 22.16 60 PHE B C 1
ATOM 2312 O O . PHE B 1 60 ? 28.538 3.407 26.365 1.00 21.12 60 PHE B O 1
ATOM 2320 N N . PRO B 1 61 ? 30.550 4.381 26.165 1.00 24.25 61 PRO B N 1
ATOM 2321 C CA . PRO B 1 61 ? 31.163 3.394 27.072 1.00 22.77 61 PRO B CA 1
ATOM 2322 C C . PRO B 1 61 ? 30.579 3.399 28.467 1.00 26.17 61 PRO B C 1
ATOM 2323 O O . PRO B 1 61 ? 30.737 2.403 29.186 1.00 28.03 61 PRO B O 1
ATOM 2327 N N . ARG B 1 62 ? 29.922 4.475 28.891 1.00 22.54 62 ARG B N 1
ATOM 2328 C CA . ARG B 1 62 ? 29.428 4.553 30.262 1.00 28.10 62 ARG B CA 1
ATOM 2329 C C . ARG B 1 62 ? 27.955 4.195 30.412 1.00 27.02 62 ARG B C 1
ATOM 2330 O O . ARG B 1 62 ? 27.448 4.218 31.535 1.00 29.94 62 ARG B O 1
ATOM 2338 N N . VAL B 1 63 ? 27.241 3.882 29.330 1.00 23.85 63 VAL B N 1
ATOM 2339 C CA . VAL B 1 63 ? 25.806 3.665 29.459 1.00 23.81 63 VAL B CA 1
ATOM 2340 C C . VAL B 1 63 ? 25.543 2.175 29.630 1.00 25.32 63 VAL B C 1
ATOM 2341 O O . VAL B 1 63 ? 26.301 1.323 29.153 1.00 24.57 63 VAL B O 1
ATOM 2345 N N . ASP B 1 64 ? 24.434 1.859 30.287 1.00 22.62 64 ASP B N 1
ATOM 2346 C CA . ASP B 1 64 ? 24.095 0.476 30.557 1.00 24.28 64 ASP B CA 1
ATOM 2347 C C . ASP B 1 64 ? 23.285 -0.100 29.397 1.00 22.44 64 ASP B C 1
ATOM 2348 O O . ASP B 1 64 ? 22.949 0.595 28.434 1.00 21.20 64 ASP B O 1
ATOM 2353 N N . ALA B 1 65 ? 22.996 -1.402 29.473 1.00 21.94 65 ALA B N 1
ATOM 2354 C CA . ALA B 1 65 ? 22.341 -2.081 28.359 1.00 22.64 65 ALA B CA 1
ATOM 2355 C C . ALA B 1 65 ? 20.924 -1.574 28.128 1.00 23.46 65 ALA B C 1
ATOM 2356 O O . ALA B 1 65 ? 20.417 -1.665 26.999 1.00 23.68 65 ALA B O 1
ATOM 2358 N N . GLY B 1 66 ? 20.273 -1.028 29.157 1.00 24.03 66 GLY B N 1
ATOM 2359 C CA . GLY B 1 66 ? 18.968 -0.413 28.940 1.00 23.86 66 GLY B CA 1
ATOM 2360 C C . GLY B 1 66 ? 19.057 0.833 28.076 1.00 25.83 66 GLY B C 1
ATOM 2361 O O . GLY B 1 66 ? 18.253 1.031 27.153 1.00 23.36 66 GLY B O 1
ATOM 2362 N N . ASP B 1 67 ? 20.042 1.686 28.349 1.00 25.36 67 ASP B N 1
ATOM 2363 C CA . ASP B 1 67 ? 20.241 2.848 27.494 1.00 26.13 67 ASP B CA 1
ATOM 2364 C C . ASP B 1 67 ? 20.560 2.422 26.070 1.00 22.72 67 ASP B C 1
ATOM 2365 O O . ASP B 1 67 ? 20.025 2.985 25.112 1.00 22.43 67 ASP B O 1
ATOM 2370 N N . MET B 1 68 ? 21.454 1.440 25.900 1.00 19.90 68 MET B N 1
ATOM 2371 C CA . MET B 1 68 ? 21.816 1.058 24.537 1.00 17.84 68 MET B CA 1
ATOM 2372 C C . MET B 1 68 ? 20.631 0.436 23.815 1.00 18.61 68 MET B C 1
ATOM 2373 O O . MET B 1 68 ? 20.422 0.690 22.626 1.00 18.14 68 MET B O 1
ATOM 2378 N N . SER B 1 69 ? 19.829 -0.359 24.525 1.00 17.60 69 SER B N 1
ATOM 2379 C CA . SER B 1 69 ? 18.671 -0.995 23.903 1.00 20.90 69 SER B CA 1
ATOM 2380 C C . SER B 1 69 ? 17.687 0.043 23.386 1.00 19.73 69 SER B C 1
ATOM 2381 O O . SER B 1 69 ? 17.175 -0.071 22.266 1.00 17.69 69 SER B O 1
ATOM 2384 N N . ARG B 1 70 ? 17.374 1.055 24.205 1.00 19.47 70 ARG B N 1
ATOM 2385 C CA . ARG B 1 70 ? 16.442 2.085 23.744 1.00 22.66 70 ARG B CA 1
ATOM 2386 C C . ARG B 1 70 ? 17.024 2.893 22.595 1.00 21.24 70 ARG B C 1
ATOM 2387 O O . ARG B 1 70 ? 16.305 3.251 21.649 1.00 19.96 70 ARG B O 1
ATOM 2395 N N . MET B 1 71 ? 18.313 3.234 22.675 1.00 19.28 71 MET B N 1
ATOM 2396 C CA . MET B 1 71 ? 18.918 3.996 21.594 1.00 19.44 71 MET B CA 1
ATOM 2397 C C . MET B 1 71 ? 18.918 3.187 20.313 1.00 19.02 71 MET B C 1
ATOM 2398 O O . MET B 1 71 ? 18.655 3.724 19.230 1.00 17.11 71 MET B O 1
ATOM 2403 N N . ARG B 1 72 ? 19.212 1.888 20.409 1.00 16.28 72 ARG B N 1
ATOM 2404 C CA . ARG B 1 72 ? 19.187 1.074 19.202 1.00 15.89 72 ARG B CA 1
ATOM 2405 C C . ARG B 1 72 ? 17.792 1.041 18.603 1.00 18.02 72 ARG B C 1
ATOM 2406 O O . ARG B 1 72 ? 17.629 1.163 17.386 1.00 17.86 72 ARG B O 1
ATOM 2414 N N . ALA B 1 73 ? 16.769 0.868 19.446 1.00 16.19 73 ALA B N 1
ATOM 2415 C CA . ALA B 1 73 ? 15.398 0.853 18.934 1.00 19.99 73 ALA B CA 1
ATOM 2416 C C . ALA B 1 73 ? 15.067 2.145 18.202 1.00 21.13 73 ALA B C 1
ATOM 2417 O O . ALA B 1 73 ? 14.421 2.129 17.145 1.00 19.88 73 ALA B O 1
ATOM 2419 N N . THR B 1 74 ? 15.500 3.281 18.745 1.00 17.98 74 THR B N 1
ATOM 2420 C CA . THR B 1 74 ? 15.230 4.547 18.065 1.00 19.84 74 THR B CA 1
ATOM 2421 C C . THR B 1 74 ? 15.856 4.571 16.680 1.00 19.79 74 THR B C 1
ATOM 2422 O O . THR B 1 74 ? 15.267 5.101 15.723 1.00 21.51 74 THR B O 1
ATOM 2426 N N . LEU B 1 75 ? 17.042 3.973 16.548 1.00 17.82 75 LEU B N 1
ATOM 2427 C CA . LEU B 1 75 ? 17.794 4.018 15.299 1.00 12.99 75 LEU B CA 1
ATOM 2428 C C . LEU B 1 75 ? 17.357 2.968 14.286 1.00 19.58 75 LEU B C 1
ATOM 2429 O O . LEU B 1 75 ? 17.509 3.196 13.084 1.00 20.23 75 LEU B O 1
ATOM 2434 N N . VAL B 1 76 ? 16.835 1.817 14.717 1.00 15.14 76 VAL B N 1
ATOM 2435 C CA . VAL B 1 76 ? 16.525 0.743 13.767 1.00 16.84 76 VAL B CA 1
ATOM 2436 C C . VAL B 1 76 ? 15.036 0.501 13.617 1.00 17.77 76 VAL B C 1
ATOM 2437 O O . VAL B 1 76 ? 14.646 -0.370 12.827 1.00 17.28 76 VAL B O 1
ATOM 2441 N N . ARG B 1 77 ? 14.195 1.233 14.332 1.00 17.85 77 ARG B N 1
ATOM 2442 C CA . ARG B 1 77 ? 12.761 1.021 14.178 1.00 19.71 77 ARG B CA 1
ATOM 2443 C C . ARG B 1 77 ? 12.285 1.438 12.786 1.00 20.72 77 ARG B C 1
ATOM 2444 O O . ARG B 1 77 ? 12.949 2.188 12.064 1.00 17.60 77 ARG B O 1
ATOM 2452 N N . GLY B 1 78 ? 11.083 0.955 12.431 1.00 20.40 78 GLY B N 1
ATOM 2453 C CA . GLY B 1 78 ? 10.580 1.141 11.077 1.00 21.74 78 GLY B CA 1
ATOM 2454 C C . GLY B 1 78 ? 10.476 2.595 10.665 1.00 22.54 78 GLY B C 1
ATOM 2455 O O . GLY B 1 78 ? 10.717 2.936 9.505 1.00 20.77 78 GLY B O 1
ATOM 2456 N N . ASN B 1 79 ? 10.126 3.478 11.606 1.00 22.35 79 ASN B N 1
ATOM 2457 C CA . ASN B 1 79 ? 9.998 4.893 11.263 1.00 27.62 79 ASN B CA 1
ATOM 2458 C C . ASN B 1 79 ? 11.347 5.509 10.903 1.00 27.15 79 ASN B C 1
ATOM 2459 O O . ASN B 1 79 ? 11.421 6.375 10.024 1.00 27.19 79 ASN B O 1
ATOM 2464 N N . THR B 1 80 ? 12.432 5.086 11.559 1.00 22.95 80 THR B N 1
ATOM 2465 C CA . THR B 1 80 ? 13.736 5.613 11.174 1.00 24.18 80 THR B CA 1
ATOM 2466 C C . THR B 1 80 ? 14.168 5.066 9.820 1.00 21.22 80 THR B C 1
ATOM 2467 O O . THR B 1 80 ? 14.701 5.803 8.977 1.00 23.54 80 THR B O 1
ATOM 2471 N N . LEU B 1 81 ? 13.955 3.771 9.589 1.00 19.57 81 LEU B N 1
ATOM 2472 C CA . LEU B 1 81 ? 14.284 3.205 8.293 1.00 17.63 81 LEU B CA 1
ATOM 2473 C C . LEU B 1 81 ? 13.519 3.909 7.185 1.00 21.63 81 LEU B C 1
ATOM 2474 O O . LEU B 1 81 ? 14.061 4.149 6.103 1.00 19.47 81 LEU B O 1
ATOM 2479 N N . ALA B 1 82 ? 12.244 4.229 7.424 1.00 20.68 82 ALA B N 1
ATOM 2480 C CA . ALA B 1 82 ? 11.490 4.927 6.386 1.00 23.12 82 ALA B CA 1
ATOM 2481 C C . ALA B 1 82 ? 12.062 6.317 6.135 1.00 24.76 82 ALA B C 1
ATOM 2482 O O . ALA B 1 82 ? 12.078 6.786 4.985 1.00 25.52 82 ALA B O 1
ATOM 2484 N N . GLU B 1 83 ? 12.545 6.989 7.192 1.00 23.81 83 GLU B N 1
ATOM 2485 C CA . GLU B 1 83 ? 13.242 8.265 7.008 1.00 27.27 83 GLU B CA 1
ATOM 2486 C C . GLU B 1 83 ? 14.421 8.107 6.062 1.00 26.65 83 GLU B C 1
ATOM 2487 O O . GLU B 1 83 ? 14.576 8.870 5.101 1.00 27.81 83 GLU B O 1
ATOM 2493 N N . LEU B 1 84 ? 15.298 7.137 6.343 1.00 22.97 84 LEU B N 1
ATOM 2494 C CA . LEU B 1 84 ? 16.422 6.879 5.448 1.00 24.38 84 LEU B CA 1
ATOM 2495 C C . LEU B 1 84 ? 15.946 6.562 4.039 1.00 25.65 84 LEU B C 1
ATOM 2496 O O . LEU B 1 84 ? 16.562 6.985 3.052 1.00 23.85 84 LEU B O 1
ATOM 2501 N N . ALA B 1 85 ? 14.872 5.789 3.914 1.00 20.56 85 ALA B N 1
ATOM 2502 C CA . ALA B 1 85 ? 14.411 5.452 2.576 1.00 23.24 85 ALA B CA 1
ATOM 2503 C C . ALA B 1 85 ? 14.045 6.710 1.808 1.00 25.95 85 ALA B C 1
ATOM 2504 O O . ALA B 1 85 ? 14.328 6.814 0.610 1.00 25.56 85 ALA B O 1
ATOM 2506 N N . ARG B 1 86 ? 13.405 7.666 2.485 1.00 24.96 86 ARG B N 1
ATOM 2507 C CA . ARG B 1 86 ? 13.059 8.930 1.835 1.00 32.39 86 ARG B CA 1
ATOM 2508 C C . ARG B 1 86 ? 14.313 9.686 1.417 1.00 33.93 86 ARG B C 1
ATOM 2509 O O . ARG B 1 86 ? 14.377 10.258 0.320 1.00 27.19 86 ARG B O 1
ATOM 2517 N N . GLU B 1 87 ? 15.330 9.684 2.278 1.00 29.40 87 GLU B N 1
ATOM 2518 C CA . GLU B 1 87 ? 16.593 10.343 1.971 1.00 30.65 87 GLU B CA 1
ATOM 2519 C C . GLU B 1 87 ? 17.305 9.709 0.787 1.00 37.03 87 GLU B C 1
ATOM 2520 O O . GLU B 1 87 ? 17.964 10.414 0.017 1.00 35.05 87 GLU B O 1
ATOM 2526 N N . PHE B 1 88 ? 17.187 8.397 0.613 1.00 28.24 88 PHE B N 1
ATOM 2527 C CA . PHE B 1 88 ? 17.715 7.747 -0.573 1.00 29.46 88 PHE B CA 1
ATOM 2528 C C . PHE B 1 88 ? 16.771 7.831 -1.760 1.00 30.74 88 PHE B C 1
ATOM 2529 O O . PHE B 1 88 ? 17.071 7.242 -2.803 1.00 30.40 88 PHE B O 1
ATOM 2537 N N . GLU B 1 89 ? 15.610 8.468 -1.604 1.00 28.88 89 GLU B N 1
ATOM 2538 C CA . GLU B 1 89 ? 14.597 8.498 -2.661 1.00 31.33 89 GLU B CA 1
ATOM 2539 C C . GLU B 1 89 ? 14.280 7.093 -3.162 1.00 29.11 89 GLU B C 1
ATOM 2540 O O . GLU B 1 89 ? 14.141 6.847 -4.362 1.00 29.65 89 GLU B O 1
ATOM 2546 N N . LEU B 1 90 ? 14.145 6.159 -2.218 1.00 27.04 90 LEU B N 1
ATOM 2547 C CA . LEU B 1 90 ? 13.947 4.758 -2.565 1.00 27.71 90 LEU B CA 1
ATOM 2548 C C . LEU B 1 90 ? 12.629 4.513 -3.278 1.00 27.29 90 LEU B C 1
ATOM 2549 O O . LEU B 1 90 ? 12.530 3.573 -4.075 1.00 27.20 90 LEU B O 1
ATOM 2554 N N . GLY B 1 91 ? 11.604 5.309 -2.979 1.00 25.97 91 GLY B N 1
ATOM 2555 C CA . GLY B 1 91 ? 10.317 5.121 -3.641 1.00 28.41 91 GLY B CA 1
ATOM 2556 C C . GLY B 1 91 ? 10.420 5.011 -5.151 1.00 29.08 91 GLY B C 1
ATOM 2557 O O . GLY B 1 91 ? 9.647 4.285 -5.786 1.00 28.92 91 GLY B O 1
ATOM 2558 N N . GLU B 1 92 ? 11.375 5.716 -5.746 1.00 26.50 92 GLU B N 1
ATOM 2559 C CA . GLU B 1 92 ? 11.528 5.717 -7.200 1.00 28.18 92 GLU B CA 1
ATOM 2560 C C . GLU B 1 92 ? 12.151 4.441 -7.750 1.00 28.48 92 GLU B C 1
ATOM 2561 O O . GLU B 1 92 ? 12.003 4.165 -8.944 1.00 26.67 92 GLU B O 1
ATOM 2567 N N . CYS B 1 93 ? 12.835 3.653 -6.915 1.00 25.92 93 CYS B N 1
ATOM 2568 C CA . CYS B 1 93 ? 13.515 2.441 -7.351 1.00 27.70 93 CYS B CA 1
ATOM 2569 C C . CYS B 1 93 ? 12.718 1.177 -7.059 1.00 26.73 93 CYS B C 1
ATOM 2570 O O . CYS B 1 93 ? 13.035 0.125 -7.615 1.00 23.98 93 CYS B O 1
ATOM 2573 N N . LEU B 1 94 ? 11.715 1.260 -6.195 1.00 26.53 94 LEU B N 1
ATOM 2574 C CA . LEU B 1 94 ? 10.922 0.091 -5.826 1.00 24.76 94 LEU B CA 1
ATOM 2575 C C . LEU B 1 94 ? 10.340 -0.590 -7.054 1.00 25.06 94 LEU B C 1
ATOM 2576 O O . LEU B 1 94 ? 9.817 0.070 -7.960 1.00 26.19 94 LEU B O 1
ATOM 2581 N N . ARG B 1 95 ? 10.425 -1.917 -7.092 1.00 21.98 95 ARG B N 1
ATOM 2582 C CA . ARG B 1 95 ? 9.726 -2.703 -8.112 1.00 20.84 95 ARG B CA 1
ATOM 2583 C C . ARG B 1 95 ? 8.473 -3.296 -7.474 1.00 22.39 95 ARG B C 1
ATOM 2584 O O . ARG B 1 95 ? 8.560 -4.204 -6.648 1.00 17.48 95 ARG B O 1
ATOM 2592 N N . LEU B 1 96 ? 7.310 -2.781 -7.873 1.00 21.40 96 LEU B N 1
ATOM 2593 C CA . LEU B 1 96 ? 6.014 -3.077 -7.291 1.00 21.94 96 LEU B CA 1
ATOM 2594 C C . LEU B 1 96 ? 5.060 -3.662 -8.328 1.00 23.99 96 LEU B C 1
ATOM 2595 O O . LEU B 1 96 ? 5.200 -3.443 -9.537 1.00 21.93 96 LEU B O 1
ATOM 2600 N N . GLY B 1 97 ? 4.059 -4.386 -7.839 1.00 21.05 97 GLY B N 1
ATOM 2601 C CA . GLY B 1 97 ? 3.006 -4.873 -8.702 1.00 23.58 97 GLY B CA 1
ATOM 2602 C C . GLY B 1 97 ? 2.051 -3.764 -9.079 1.00 20.89 97 GLY B C 1
ATOM 2603 O O . GLY B 1 97 ? 2.047 -2.668 -8.500 1.00 21.79 97 GLY B O 1
ATOM 2604 N N . PRO B 1 98 ? 1.209 -4.043 -10.081 1.00 26.98 98 PRO B N 1
ATOM 2605 C CA . PRO B 1 98 ? 0.250 -3.016 -10.537 1.00 25.65 98 PRO B CA 1
ATOM 2606 C C . PRO B 1 98 ? -0.672 -2.520 -9.438 1.00 24.10 98 PRO B C 1
ATOM 2607 O O . PRO B 1 98 ? -0.926 -1.311 -9.338 1.00 27.13 98 PRO B O 1
ATOM 2611 N N . GLY B 1 99 ? -1.198 -3.419 -8.603 1.00 23.99 99 GLY B N 1
ATOM 2612 C CA . GLY B 1 99 ? -2.023 -2.969 -7.491 1.00 23.27 99 GLY B CA 1
ATOM 2613 C C . GLY B 1 99 ? -1.317 -1.976 -6.583 1.00 26.36 99 GLY B C 1
ATOM 2614 O O . GLY B 1 99 ? -1.934 -1.030 -6.080 1.00 24.72 99 GLY B O 1
ATOM 2615 N N . GLU B 1 100 ? -0.010 -2.170 -6.357 1.00 23.86 100 GLU B N 1
ATOM 2616 C CA . GLU B 1 100 ? 0.729 -1.240 -5.497 1.00 24.99 100 GLU B CA 1
ATOM 2617 C C . GLU B 1 100 ? 1.004 0.080 -6.198 1.00 29.05 100 GLU B C 1
ATOM 2618 O O . GLU B 1 100 ? 0.924 1.151 -5.577 1.00 30.54 100 GLU B O 1
ATOM 2624 N N . LEU B 1 101 ? 1.373 0.022 -7.478 1.00 26.20 101 LEU B N 1
ATOM 2625 C CA . LEU B 1 101 ? 1.636 1.244 -8.226 1.00 31.41 101 LEU B CA 1
ATOM 2626 C C . LEU B 1 101 ? 0.410 2.145 -8.242 1.00 38.69 101 LEU B C 1
ATOM 2627 O O . LEU B 1 101 ? 0.529 3.377 -8.234 1.00 33.06 101 LEU B O 1
ATOM 2632 N N . LYS B 1 102 ? -0.776 1.546 -8.273 1.00 31.53 102 LYS B N 1
ATOM 2633 C CA . LYS B 1 102 ? -2.019 2.293 -8.379 1.00 32.15 102 LYS B CA 1
ATOM 2634 C C . LYS B 1 102 ? -2.622 2.650 -7.031 1.00 32.67 102 LYS B C 1
ATOM 2635 O O . LYS B 1 102 ? -3.635 3.355 -6.990 1.00 34.34 102 LYS B O 1
ATOM 2641 N N . SER B 1 103 ? -2.039 2.182 -5.928 1.00 31.30 103 SER B N 1
ATOM 2642 C CA . SER B 1 103 ? -2.496 2.562 -4.596 1.00 30.76 103 SER B CA 1
ATOM 2643 C C . SER B 1 103 ? -1.403 3.247 -3.783 1.00 32.57 103 SER B C 1
ATOM 2644 O O . SER B 1 103 ? -1.456 3.230 -2.554 1.00 33.84 103 SER B O 1
ATOM 2647 N N . GLY B 1 104 ? -0.421 3.870 -4.434 1.00 31.04 104 GLY B N 1
ATOM 2648 C CA . GLY B 1 104 ? 0.552 4.636 -3.688 1.00 31.00 104 GLY B CA 1
ATOM 2649 C C . GLY B 1 104 ? 1.577 3.806 -2.947 1.00 30.97 104 GLY B C 1
ATOM 2650 O O . GLY B 1 104 ? 2.161 4.291 -1.979 1.00 30.42 104 GLY B O 1
ATOM 2651 N N . GLY B 1 105 ? 1.800 2.555 -3.367 1.00 28.20 105 GLY B N 1
ATOM 2652 C CA . GLY B 1 105 ? 2.738 1.692 -2.661 1.00 29.16 105 GLY B CA 1
ATOM 2653 C C . GLY B 1 105 ? 4.151 2.247 -2.587 1.00 28.39 105 GLY B C 1
ATOM 2654 O O . GLY B 1 105 ? 4.908 1.923 -1.664 1.00 28.32 105 GLY B O 1
ATOM 2655 N N . PHE B 1 106 ? 4.540 3.073 -3.555 1.00 28.21 106 PHE B N 1
ATOM 2656 C CA . PHE B 1 106 ? 5.884 3.653 -3.523 1.00 30.07 106 PHE B CA 1
ATOM 2657 C C . PHE B 1 106 ? 6.064 4.647 -2.384 1.00 31.11 106 PHE B C 1
ATOM 2658 O O . PHE B 1 106 ? 7.185 5.115 -2.158 1.00 30.79 106 PHE B O 1
ATOM 2666 N N . ARG B 1 107 ? 4.993 4.983 -1.669 1.00 29.06 107 ARG B N 1
ATOM 2667 C CA . ARG B 1 107 ? 5.055 5.844 -0.498 1.00 31.11 107 ARG B CA 1
ATOM 2668 C C . ARG B 1 107 ? 4.751 5.109 0.795 1.00 27.61 107 ARG B C 1
ATOM 2669 O O . ARG B 1 107 ? 4.719 5.740 1.855 1.00 27.29 107 ARG B O 1
ATOM 2677 N N . ARG B 1 108 ? 4.499 3.805 0.741 1.00 25.77 108 ARG B N 1
ATOM 2678 C CA . ARG B 1 108 ? 4.100 3.068 1.939 1.00 26.51 108 ARG B CA 1
ATOM 2679 C C . ARG B 1 108 ? 5.297 2.881 2.856 1.00 26.02 108 ARG B C 1
ATOM 2680 O O . ARG B 1 108 ? 6.305 2.293 2.450 1.00 21.04 108 ARG B O 1
ATOM 2688 N N . GLU B 1 109 ? 5.175 3.351 4.099 1.00 27.34 109 GLU B N 1
ATOM 2689 C CA A GLU B 1 109 ? 6.317 3.332 5.010 0.70 29.37 109 GLU B CA 1
ATOM 2690 C CA B GLU B 1 109 ? 6.311 3.331 5.017 0.30 29.40 109 GLU B CA 1
ATOM 2691 C C . GLU B 1 109 ? 6.850 1.922 5.231 1.00 25.83 109 GLU B C 1
ATOM 2692 O O . GLU B 1 109 ? 8.072 1.715 5.278 1.00 21.94 109 GLU B O 1
ATOM 2703 N N . SER B 1 110 ? 5.956 0.936 5.391 1.00 22.65 110 SER B N 1
ATOM 2704 C CA . SER B 1 110 ? 6.416 -0.429 5.651 1.00 24.21 110 SER B CA 1
ATOM 2705 C C . SER B 1 110 ? 7.272 -0.947 4.503 1.00 23.52 110 SER B C 1
ATOM 2706 O O . SER B 1 110 ? 8.297 -1.601 4.722 1.00 22.50 110 SER B O 1
ATOM 2709 N N . ILE B 1 111 ? 6.850 -0.691 3.261 1.00 17.99 111 ILE B N 1
ATOM 2710 C CA . ILE B 1 111 ? 7.577 -1.190 2.095 1.00 20.25 111 ILE B CA 1
ATOM 2711 C C . ILE B 1 111 ? 8.911 -0.481 1.978 1.00 21.10 111 ILE B C 1
ATOM 2712 O O . ILE B 1 111 ? 9.935 -1.100 1.673 1.00 20.66 111 ILE B O 1
ATOM 2717 N N . LEU B 1 112 ? 8.913 0.833 2.191 1.00 19.54 112 LEU B N 1
ATOM 2718 C CA . LEU B 1 112 ? 10.153 1.603 2.130 1.00 18.84 112 LEU B CA 1
ATOM 2719 C C . LEU B 1 112 ? 11.137 1.137 3.195 1.00 19.65 112 LEU B C 1
ATOM 2720 O O . LEU B 1 112 ? 12.322 0.947 2.920 1.00 18.17 112 LEU B O 1
ATOM 2725 N N . ALA B 1 113 ? 10.665 0.970 4.430 1.00 16.76 113 ALA B N 1
ATOM 2726 C CA . ALA B 1 113 ? 11.575 0.557 5.499 1.00 20.26 113 ALA B CA 1
ATOM 2727 C C . ALA B 1 113 ? 12.095 -0.852 5.263 1.00 19.07 113 ALA B C 1
ATOM 2728 O O . ALA B 1 113 ? 13.282 -1.117 5.478 1.00 20.28 113 ALA B O 1
ATOM 2730 N N . AS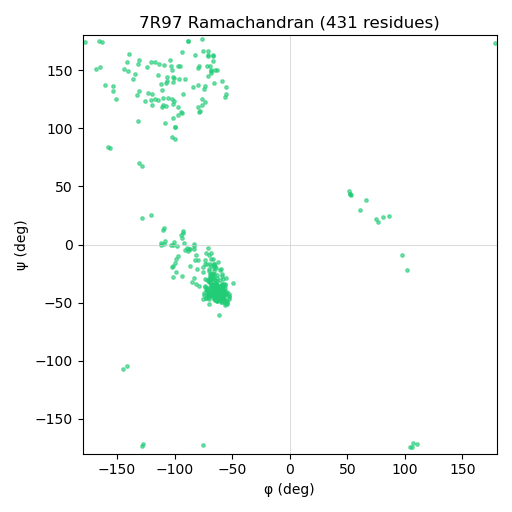P B 1 114 ? 11.224 -1.774 4.838 1.00 18.31 114 ASP B N 1
ATOM 2731 C CA . ASP B 1 114 ? 11.693 -3.112 4.485 1.00 19.60 114 ASP B CA 1
ATOM 2732 C C . ASP B 1 114 ? 12.793 -3.051 3.433 1.00 19.55 114 ASP B C 1
ATOM 2733 O O . ASP B 1 114 ? 13.759 -3.816 3.493 1.00 19.16 114 ASP B O 1
ATOM 2738 N N . THR B 1 115 ? 12.633 -2.190 2.417 1.00 18.48 115 THR B N 1
ATOM 2739 C CA . THR B 1 115 ? 13.627 -2.171 1.334 1.00 16.27 115 THR B CA 1
ATOM 2740 C C . THR B 1 115 ? 14.987 -1.677 1.810 1.00 15.14 115 THR B C 1
ATOM 2741 O O . THR B 1 115 ? 16.016 -2.104 1.259 1.00 18.63 115 THR B O 1
ATOM 2745 N N . VAL B 1 116 ? 15.036 -0.791 2.811 1.00 15.90 116 VAL B N 1
ATOM 2746 C CA . VAL B 1 116 ? 16.343 -0.409 3.360 1.00 15.10 116 VAL B CA 1
ATOM 2747 C C . VAL B 1 116 ? 17.049 -1.636 3.934 1.00 16.11 116 VAL B C 1
ATOM 2748 O O . VAL B 1 116 ? 18.234 -1.883 3.664 1.00 14.94 116 VAL B O 1
ATOM 2752 N N . GLU B 1 117 ? 16.325 -2.441 4.716 1.00 15.75 117 GLU B N 1
ATOM 2753 C CA . GLU B 1 117 ? 16.913 -3.682 5.232 1.00 16.05 117 GLU B CA 1
ATOM 2754 C C . GLU B 1 117 ? 17.305 -4.630 4.105 1.00 13.57 117 GLU B C 1
ATOM 2755 O O . GLU B 1 117 ? 18.369 -5.260 4.160 1.00 15.47 117 GLU B O 1
ATOM 2761 N N . ALA B 1 118 ? 16.468 -4.758 3.068 1.00 12.79 118 ALA B N 1
ATOM 2762 C CA . ALA B 1 118 ? 16.815 -5.667 1.976 1.00 14.80 118 ALA B CA 1
ATOM 2763 C C . ALA B 1 118 ? 18.081 -5.217 1.254 1.00 14.72 118 ALA B C 1
ATOM 2764 O O . ALA B 1 118 ? 18.895 -6.051 0.830 1.00 17.31 118 ALA B O 1
ATOM 2766 N N . LEU B 1 119 ? 18.255 -3.902 1.081 1.00 14.49 119 LEU B N 1
ATOM 2767 C CA . LEU B 1 119 ? 19.474 -3.406 0.437 1.00 14.92 119 LEU B CA 1
ATOM 2768 C C . LEU B 1 119 ? 20.696 -3.691 1.286 1.00 15.49 119 LEU B C 1
ATOM 2769 O O . LEU B 1 119 ? 21.763 -4.018 0.750 1.00 18.04 119 LEU B O 1
ATOM 2774 N N . ILE B 1 120 ? 20.562 -3.585 2.613 1.00 15.52 120 ILE B N 1
ATOM 2775 C CA . ILE B 1 120 ? 21.672 -3.967 3.491 1.00 16.04 120 ILE B CA 1
ATOM 2776 C C . ILE B 1 120 ? 22.036 -5.426 3.266 1.00 15.52 120 ILE B C 1
ATOM 2777 O O . ILE B 1 120 ? 23.212 -5.776 3.118 1.00 15.04 120 ILE B O 1
ATOM 2782 N N . GLY B 1 121 ? 21.036 -6.313 3.287 1.00 13.06 121 GLY B N 1
ATOM 2783 C CA . GLY B 1 121 ? 21.302 -7.701 2.916 1.00 14.83 121 GLY B CA 1
ATOM 2784 C C . GLY B 1 121 ? 21.990 -7.837 1.566 1.00 17.13 121 GLY B C 1
ATOM 2785 O O . GLY B 1 121 ? 22.918 -8.638 1.402 1.00 17.36 121 GLY B O 1
ATOM 2786 N N . GLY B 1 122 ? 21.554 -7.061 0.574 1.00 17.81 122 GLY B N 1
ATOM 2787 C CA . GLY B 1 122 ? 22.132 -7.213 -0.758 1.00 14.96 122 GLY B CA 1
ATOM 2788 C C . GLY B 1 122 ? 23.572 -6.733 -0.837 1.00 16.06 122 GLY B C 1
ATOM 2789 O O . GLY B 1 122 ? 24.419 -7.395 -1.446 1.00 20.83 122 GLY B O 1
ATOM 2790 N N . VAL B 1 123 ? 23.867 -5.572 -0.233 1.00 17.81 123 VAL B N 1
ATOM 2791 C CA . VAL B 1 123 ? 25.253 -5.093 -0.196 1.00 17.17 123 VAL B CA 1
ATOM 2792 C C . VAL B 1 123 ? 26.141 -6.116 0.493 1.00 18.22 123 VAL B C 1
ATOM 2793 O O . VAL B 1 123 ? 27.258 -6.411 0.041 1.00 18.32 123 VAL B O 1
ATOM 2797 N N . PHE B 1 124 ? 25.665 -6.663 1.614 1.00 15.95 124 PHE B N 1
ATOM 2798 C CA . PHE B 1 124 ? 26.429 -7.680 2.333 1.00 17.52 124 PHE B CA 1
ATOM 2799 C C . PHE B 1 124 ? 26.762 -8.863 1.431 1.00 17.78 124 PHE B C 1
ATOM 2800 O O . PHE B 1 124 ? 27.922 -9.284 1.348 1.00 19.11 124 PHE B O 1
ATOM 2808 N N . LEU B 1 125 ? 25.761 -9.414 0.738 1.00 16.72 125 LEU B N 1
ATOM 2809 C CA . LEU B 1 125 ? 26.019 -10.569 -0.119 1.00 16.25 125 LEU B CA 1
ATOM 2810 C C . LEU B 1 125 ? 26.902 -10.187 -1.300 1.00 20.76 125 LEU B C 1
ATOM 2811 O O . LEU B 1 125 ? 27.628 -11.032 -1.830 1.00 20.61 125 LEU B O 1
ATOM 2816 N N . ASP B 1 126 ? 26.881 -8.920 -1.695 1.00 17.97 126 ASP B N 1
ATOM 2817 C CA . ASP B 1 126 ? 27.700 -8.465 -2.815 1.00 20.41 126 ASP B CA 1
ATOM 2818 C C . ASP B 1 126 ? 29.129 -8.166 -2.382 1.00 21.59 126 ASP B C 1
ATOM 2819 O O . ASP B 1 126 ? 29.994 -7.979 -3.237 1.00 20.61 126 ASP B O 1
ATOM 2824 N N . SER B 1 127 ? 29.394 -8.079 -1.080 1.00 20.00 127 SER B N 1
ATOM 2825 C CA . SER B 1 127 ? 30.734 -7.709 -0.630 1.00 20.26 127 SER B CA 1
ATOM 2826 C C . SER B 1 127 ? 31.072 -8.538 0.596 1.00 19.54 127 SER B C 1
ATOM 2827 O O . SER B 1 127 ? 31.304 -9.745 0.469 1.00 20.81 127 SER B O 1
ATOM 2830 N N . ASP B 1 128 ? 31.031 -7.928 1.776 1.00 19.32 128 ASP B N 1
ATOM 2831 C CA . ASP B 1 128 ? 31.352 -8.647 3.006 1.00 20.17 128 ASP B CA 1
ATOM 2832 C C . ASP B 1 128 ? 30.883 -7.827 4.190 1.00 19.07 128 ASP B C 1
ATOM 2833 O O . ASP B 1 128 ? 30.415 -6.692 4.041 1.00 20.42 128 ASP B O 1
ATOM 2838 N N . ILE B 1 129 ? 31.029 -8.408 5.385 1.00 19.78 129 ILE B N 1
ATOM 2839 C CA . ILE B 1 129 ? 30.513 -7.729 6.568 1.00 19.33 129 ILE B CA 1
ATOM 2840 C C . ILE B 1 129 ? 31.247 -6.423 6.803 1.00 20.08 129 ILE B C 1
ATOM 2841 O O . ILE B 1 129 ? 30.651 -5.431 7.237 1.00 17.79 129 ILE B O 1
ATOM 2846 N N . GLN B 1 130 ? 32.557 -6.379 6.531 1.00 19.75 130 GLN B N 1
ATOM 2847 C CA . GLN B 1 130 ? 33.238 -5.140 6.870 1.00 22.64 130 GLN B CA 1
ATOM 2848 C C . GLN B 1 130 ? 32.807 -4.011 5.947 1.00 19.51 130 GLN B C 1
ATOM 2849 O O . GLN B 1 130 ? 32.756 -2.852 6.371 1.00 23.69 130 GLN B O 1
ATOM 2855 N N . THR B 1 131 ? 32.487 -4.337 4.694 1.00 19.15 131 THR B N 1
ATOM 2856 C CA . THR B 1 131 ? 32.054 -3.331 3.732 1.00 17.79 131 THR B CA 1
ATOM 2857 C C . THR B 1 131 ? 30.670 -2.798 4.087 1.00 20.62 131 THR B C 1
ATOM 2858 O O . THR B 1 131 ? 30.431 -1.584 4.073 1.00 19.32 131 THR B O 1
ATOM 2862 N N . VAL B 1 132 ? 29.729 -3.696 4.385 1.00 18.41 132 VAL B N 1
ATOM 2863 C CA . VAL B 1 132 ? 28.381 -3.206 4.680 1.00 16.63 132 VAL B CA 1
ATOM 2864 C C . VAL B 1 132 ? 28.370 -2.472 6.011 1.00 17.84 132 VAL B C 1
ATOM 2865 O O . VAL B 1 132 ? 27.594 -1.523 6.192 1.00 19.94 132 VAL B O 1
ATOM 2869 N N . GLU B 1 133 ? 29.226 -2.868 6.965 1.00 16.68 133 GLU B N 1
ATOM 2870 C CA . GLU B 1 133 ? 29.282 -2.122 8.223 1.00 18.66 133 GLU B CA 1
ATOM 2871 C C . GLU B 1 133 ? 29.736 -0.690 7.977 1.00 17.84 133 GLU B C 1
ATOM 2872 O O . GLU B 1 133 ? 29.134 0.262 8.476 1.00 18.42 133 GLU B O 1
ATOM 2878 N N . LYS B 1 134 ? 30.818 -0.521 7.212 1.00 20.77 134 LYS B N 1
ATOM 2879 C CA . LYS B 1 134 ? 31.264 0.821 6.834 1.00 24.49 134 LYS B CA 1
ATOM 2880 C C . LYS B 1 134 ? 30.153 1.638 6.209 1.00 21.35 134 LYS B C 1
ATOM 2881 O O . LYS B 1 134 ? 30.003 2.832 6.495 1.00 22.53 134 LYS B O 1
ATOM 2887 N N . LEU B 1 135 ? 29.401 1.030 5.306 1.00 22.91 135 LEU B N 1
ATOM 2888 C CA . LEU B 1 135 ? 28.343 1.759 4.622 1.00 20.07 135 LEU B CA 1
ATOM 2889 C C . LEU B 1 135 ? 27.267 2.208 5.598 1.00 22.51 135 LEU B C 1
ATOM 2890 O O . LEU B 1 135 ? 26.836 3.366 5.586 1.00 23.37 135 LEU B O 1
ATOM 2895 N N . ILE B 1 136 ? 26.814 1.300 6.462 1.00 20.84 136 ILE B N 1
ATOM 2896 C CA . ILE B 1 136 ? 25.760 1.648 7.411 1.00 18.02 136 ILE B CA 1
ATOM 2897 C C . ILE B 1 136 ? 26.218 2.772 8.317 1.00 19.27 136 ILE B C 1
ATOM 2898 O O . ILE B 1 136 ? 25.440 3.672 8.658 1.00 20.26 136 ILE B O 1
ATOM 2903 N N . LEU B 1 137 ? 27.483 2.726 8.742 1.00 17.63 137 LEU B N 1
ATOM 2904 C CA . LEU B 1 137 ? 27.993 3.761 9.629 1.00 20.11 137 LEU B CA 1
ATOM 2905 C C . LEU B 1 137 ? 28.055 5.111 8.920 1.00 21.91 137 LEU B C 1
ATOM 2906 O O . LEU B 1 137 ? 27.832 6.149 9.557 1.00 25.10 137 LEU B O 1
ATOM 2911 N N . ASN B 1 138 ? 28.352 5.117 7.618 1.00 24.25 138 ASN B N 1
ATOM 2912 C CA . ASN B 1 138 ? 28.253 6.355 6.838 1.00 25.47 138 ASN B CA 1
ATOM 2913 C C . ASN B 1 138 ? 26.818 6.855 6.798 1.00 25.23 138 ASN B C 1
ATOM 2914 O O . ASN B 1 138 ? 26.549 8.034 7.044 1.00 24.18 138 ASN B O 1
ATOM 2919 N N . TRP B 1 139 ? 25.875 5.960 6.511 1.00 22.24 139 TRP B N 1
ATOM 2920 C CA . TRP B 1 139 ? 24.473 6.364 6.472 1.00 22.92 139 TRP B CA 1
ATOM 2921 C C . TRP B 1 139 ? 24.020 6.959 7.793 1.00 22.98 139 TRP B C 1
ATOM 2922 O O . TRP B 1 139 ? 23.251 7.927 7.812 1.00 22.48 139 TRP B O 1
ATOM 2933 N N . TYR B 1 140 ? 24.454 6.379 8.916 1.00 22.02 140 TYR B N 1
ATOM 2934 C CA . TYR B 1 140 ? 23.961 6.787 10.227 1.00 21.22 140 TYR B CA 1
ATOM 2935 C C . TYR B 1 140 ? 24.837 7.821 10.920 1.00 25.36 140 TYR B C 1
ATOM 2936 O O . TYR B 1 140 ? 24.608 8.115 12.098 1.00 24.55 140 TYR B O 1
ATOM 2945 N N . GLN B 1 141 ? 25.843 8.376 10.239 1.00 25.19 141 GLN B N 1
ATOM 2946 C CA . GLN B 1 141 ? 26.820 9.190 10.961 1.00 28.61 141 GLN B CA 1
ATOM 2947 C C . GLN B 1 141 ? 26.150 10.347 11.696 1.00 30.15 141 GLN B C 1
ATOM 2948 O O . GLN B 1 141 ? 26.423 10.585 12.882 1.00 28.94 141 GLN B O 1
ATOM 2954 N N . THR B 1 142 ? 25.268 11.084 11.013 1.00 29.43 142 THR B N 1
ATOM 2955 C CA . THR B 1 142 ? 24.649 12.228 11.672 1.00 30.98 142 THR B CA 1
ATOM 2956 C C . THR B 1 142 ? 23.707 11.801 12.789 1.00 31.57 142 THR B C 1
ATOM 2957 O O . THR B 1 142 ? 23.608 12.490 13.808 1.00 31.94 142 THR B O 1
ATOM 2961 N N . ARG B 1 143 ? 23.009 10.677 12.631 1.00 28.70 143 ARG B N 1
ATOM 2962 C CA . ARG B 1 143 ? 22.117 10.239 13.698 1.00 28.03 143 ARG B CA 1
ATOM 2963 C C . ARG B 1 143 ? 22.908 9.764 14.909 1.00 28.16 143 ARG B C 1
ATOM 2964 O O . ARG B 1 143 ? 22.542 10.065 16.050 1.00 29.89 143 ARG B O 1
ATOM 2972 N N . LEU B 1 144 ? 24.002 9.021 14.678 1.00 25.54 144 LEU B N 1
ATOM 2973 C CA . LEU B 1 144 ? 24.844 8.560 15.776 1.00 27.85 144 LEU B CA 1
ATOM 2974 C C . LEU B 1 144 ? 25.539 9.724 16.468 1.00 30.44 144 LEU B C 1
ATOM 2975 O O . LEU B 1 144 ? 25.744 9.684 17.682 1.00 29.16 144 LEU B O 1
ATOM 2980 N N . ASP B 1 145 ? 25.917 10.762 15.719 1.00 31.36 145 ASP B N 1
ATOM 2981 C CA . ASP B 1 145 ? 26.543 11.922 16.351 1.00 33.76 145 ASP B CA 1
ATOM 2982 C C . ASP B 1 145 ? 25.551 12.701 17.213 1.00 35.07 145 ASP B C 1
ATOM 2983 O O . ASP B 1 145 ? 25.959 13.354 18.179 1.00 41.58 145 ASP B O 1
ATOM 2988 N N . GLU B 1 146 ? 24.254 12.644 16.883 1.00 33.19 146 GLU B N 1
ATOM 2989 C CA . GLU B 1 146 ? 23.229 13.433 17.564 1.00 36.20 146 GLU B CA 1
ATOM 2990 C C . GLU B 1 146 ? 22.538 12.700 18.709 1.00 35.93 146 GLU B C 1
ATOM 2991 O O . GLU B 1 146 ? 22.052 13.349 19.638 1.00 35.94 146 GLU B O 1
ATOM 2997 N N . ILE B 1 147 ? 22.459 11.369 18.674 1.00 31.60 147 ILE B N 1
ATOM 2998 C CA . ILE B 1 147 ? 21.664 10.654 19.673 1.00 31.04 147 ILE B CA 1
ATOM 2999 C C . ILE B 1 147 ? 22.292 10.764 21.060 1.00 31.20 147 ILE B C 1
ATOM 3000 O O . ILE B 1 147 ? 23.518 10.799 21.219 1.00 32.75 147 ILE B O 1
ATOM 3005 N N . SER B 1 148 ? 21.431 10.783 22.083 1.00 32.69 148 SER B N 1
ATOM 3006 C CA . SER B 1 148 ? 21.804 10.900 23.486 1.00 34.62 148 SER B CA 1
ATOM 3007 C C . SER B 1 148 ? 21.000 9.915 24.330 1.00 33.48 148 SER B C 1
ATOM 3008 O O . SER B 1 148 ? 19.815 9.677 24.053 1.00 32.98 148 SER B O 1
ATOM 3011 N N . PRO B 1 149 ? 21.604 9.321 25.331 1.00 31.54 149 PRO B N 1
ATOM 3012 C CA . PRO B 1 149 ? 20.868 8.365 26.167 1.00 33.57 149 PRO B CA 1
ATOM 3013 C C . PRO B 1 149 ? 19.907 9.059 27.121 1.00 36.87 149 PRO B C 1
ATOM 3014 O O . PRO B 1 149 ? 19.721 10.275 27.037 1.00 38.72 149 PRO B O 1
ATOM 3018 N N . GLY B 1 150 ? 19.303 8.307 28.030 1.00 36.47 150 GLY B N 1
ATOM 3019 C CA . GLY B 1 150 ? 18.451 8.877 29.059 1.00 39.57 150 GLY B CA 1
ATOM 3020 C C . GLY B 1 150 ? 16.973 8.653 28.776 1.00 38.49 150 GLY B C 1
ATOM 3021 O O . GLY B 1 150 ? 16.577 7.969 27.829 1.00 36.25 150 GLY B O 1
ATOM 3022 N N . ASP B 1 151 ? 16.151 9.267 29.634 1.00 38.86 151 ASP B N 1
ATOM 3023 C CA . ASP B 1 151 ? 14.709 9.045 29.563 1.00 40.29 151 ASP B CA 1
ATOM 3024 C C . ASP B 1 151 ? 14.109 9.585 28.276 1.00 36.19 151 ASP B C 1
ATOM 3025 O O . ASP B 1 151 ? 13.003 9.182 27.906 1.00 35.97 151 ASP B O 1
ATOM 3030 N N . LYS B 1 152 ? 14.815 10.478 27.574 1.00 37.32 152 LYS B N 1
ATOM 3031 C CA . LYS B 1 152 ? 14.314 10.986 26.303 1.00 35.97 152 LYS B CA 1
ATOM 3032 C C . LYS B 1 152 ? 14.073 9.870 25.291 1.00 34.14 152 LYS B C 1
ATOM 3033 O O . LYS B 1 152 ? 13.245 10.028 24.389 1.00 35.53 152 LYS B O 1
ATOM 3039 N N . GLN B 1 153 ? 14.763 8.741 25.417 1.00 29.93 153 GLN B N 1
ATOM 3040 C CA . GLN B 1 153 ? 14.504 7.645 24.495 1.00 29.68 153 GLN B CA 1
ATOM 3041 C C . GLN B 1 153 ? 13.281 6.808 24.868 1.00 30.27 153 GLN B C 1
ATOM 3042 O O . GLN B 1 153 ? 12.891 5.946 24.073 1.00 29.03 153 GLN B O 1
ATOM 3048 N N . LYS B 1 154 ? 12.675 7.013 26.044 1.00 28.73 154 LYS B N 1
ATOM 3049 C CA . LYS B 1 154 ? 11.454 6.291 26.396 1.00 27.88 154 LYS B CA 1
ATOM 3050 C C . LYS B 1 154 ? 10.265 6.934 25.712 1.00 27.95 154 LYS B C 1
ATOM 3051 O O . LYS B 1 154 ? 10.141 8.162 25.700 1.00 27.72 154 LYS B O 1
ATOM 3057 N N . ASP B 1 155 ? 9.368 6.104 25.176 1.00 22.02 155 ASP B N 1
ATOM 3058 C CA . ASP B 1 155 ? 8.171 6.634 24.542 1.00 23.84 155 ASP B CA 1
ATOM 3059 C C . ASP B 1 155 ? 7.207 7.208 25.585 1.00 22.01 155 ASP B C 1
ATOM 3060 O O . ASP B 1 155 ? 7.290 6.892 26.771 1.00 19.59 155 ASP B O 1
ATOM 3065 N N . PRO B 1 156 ? 6.256 8.032 25.145 1.00 20.36 156 PRO B N 1
ATOM 3066 C CA . PRO B 1 156 ? 5.307 8.645 26.101 1.00 21.43 156 PRO B CA 1
ATOM 3067 C C . PRO B 1 156 ? 4.482 7.652 26.915 1.00 20.53 156 PRO B C 1
ATOM 3068 O O . PRO B 1 156 ? 4.248 7.903 28.108 1.00 19.36 156 PRO B O 1
ATOM 3072 N N . LYS B 1 157 ? 3.999 6.548 26.322 1.00 18.58 157 LYS B N 1
ATOM 3073 C CA . LYS B 1 157 ? 3.207 5.599 27.111 1.00 19.76 157 LYS B CA 1
ATOM 3074 C C . LYS B 1 157 ? 4.039 5.002 28.228 1.00 18.94 157 LYS B C 1
ATOM 3075 O O . LYS B 1 157 ? 3.561 4.859 29.356 1.00 17.91 157 LYS B O 1
ATOM 3081 N N . THR B 1 158 ? 5.282 4.614 27.916 1.00 17.98 158 THR B N 1
ATOM 3082 C CA . THR B 1 158 ? 6.182 4.078 28.931 1.00 16.64 158 THR B CA 1
ATOM 3083 C C . THR B 1 158 ? 6.466 5.115 30.006 1.00 18.61 158 THR B C 1
ATOM 3084 O O . THR B 1 158 ? 6.407 4.806 31.202 1.00 18.09 158 THR B O 1
ATOM 3088 N N . ARG B 1 159 ? 6.724 6.364 29.603 1.00 17.31 159 ARG B N 1
ATOM 3089 C CA . ARG B 1 159 ? 7.071 7.386 30.593 1.00 20.39 159 ARG B CA 1
ATOM 3090 C C . ARG B 1 159 ? 5.912 7.634 31.548 1.00 17.31 159 ARG B C 1
ATOM 3091 O O . ARG B 1 159 ? 6.108 7.731 32.771 1.00 18.56 159 ARG B O 1
ATOM 3099 N N . LEU 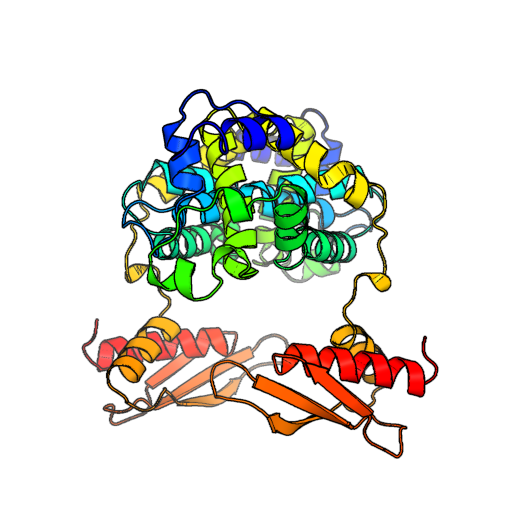B 1 160 ? 4.697 7.704 31.006 1.00 20.76 160 LEU B N 1
ATOM 3100 C CA . LEU B 1 160 ? 3.519 7.977 31.829 1.00 18.42 160 LEU B CA 1
ATOM 3101 C C . LEU B 1 160 ? 3.235 6.828 32.782 1.00 20.12 160 LEU B C 1
ATOM 3102 O O . LEU B 1 160 ? 2.965 7.046 33.970 1.00 20.74 160 LEU B O 1
ATOM 3107 N N . GLN B 1 161 ? 3.303 5.586 32.303 1.00 16.55 161 GLN B N 1
ATOM 3108 C CA . GLN B 1 161 ? 3.004 4.509 33.226 1.00 18.46 161 GLN B CA 1
ATOM 3109 C C . GLN B 1 161 ? 4.082 4.355 34.295 1.00 18.67 161 GLN B C 1
ATOM 3110 O O . GLN B 1 161 ? 3.760 3.956 35.416 1.00 19.33 161 GLN B O 1
ATOM 3116 N N . GLU B 1 162 ? 5.347 4.709 34.002 1.00 17.26 162 GLU B N 1
ATOM 3117 C CA . GLU B 1 162 ? 6.372 4.627 35.041 1.00 19.90 162 GLU B CA 1
ATOM 3118 C C . GLU B 1 162 ? 6.184 5.719 36.084 1.00 20.02 162 GLU B C 1
ATOM 3119 O O . GLU B 1 162 ? 6.365 5.479 37.285 1.00 20.54 162 GLU B O 1
ATOM 3125 N N . TYR B 1 163 ? 5.815 6.914 35.646 1.00 17.59 163 TYR B N 1
ATOM 3126 C CA . TYR B 1 163 ? 5.466 7.970 36.589 1.00 22.67 163 TYR B CA 1
ATOM 3127 C C . TYR B 1 163 ? 4.379 7.489 37.544 1.00 21.71 163 TYR B C 1
ATOM 3128 O O . TYR B 1 163 ? 4.514 7.583 38.773 1.00 22.28 163 TYR B O 1
ATOM 3137 N N . LEU B 1 164 ? 3.295 6.945 36.994 1.00 18.40 164 LEU B N 1
ATOM 3138 C CA . LEU B 1 164 ? 2.164 6.568 37.832 1.00 21.24 164 LEU B CA 1
ATOM 3139 C C . LEU B 1 164 ? 2.493 5.353 38.691 1.00 21.86 164 LEU B C 1
ATOM 3140 O O . LEU B 1 164 ? 2.202 5.344 39.891 1.00 23.81 164 LEU B O 1
ATOM 3145 N N . ALA B 1 165 ? 3.129 4.330 38.104 1.00 19.50 165 ALA B N 1
ATOM 3146 C CA . ALA B 1 165 ? 3.454 3.124 38.871 1.00 22.15 165 ALA B CA 1
ATOM 3147 C C . ALA B 1 165 ? 4.419 3.425 40.015 1.00 21.72 165 ALA B C 1
ATOM 3148 O O . ALA B 1 165 ? 4.315 2.831 41.100 1.00 23.85 165 ALA B O 1
ATOM 3150 N N . GLY B 1 166 ? 5.393 4.302 39.773 1.00 20.74 166 GLY B N 1
ATOM 3151 C CA . GLY B 1 166 ? 6.376 4.623 40.794 1.00 22.12 166 GLY B CA 1
ATOM 3152 C C . GLY B 1 166 ? 5.782 5.331 41.996 1.00 25.00 166 GLY B C 1
ATOM 3153 O O . GLY B 1 166 ? 6.409 5.368 43.058 1.00 25.97 166 GLY B O 1
ATOM 3154 N N . ARG B 1 167 ? 4.577 5.868 41.851 1.00 21.84 167 ARG B N 1
ATOM 3155 C CA . ARG B 1 167 ? 3.863 6.542 42.933 1.00 23.71 167 ARG B CA 1
ATOM 3156 C C . ARG B 1 167 ? 2.652 5.744 43.402 1.00 24.68 167 ARG B C 1
ATOM 3157 O O . ARG B 1 167 ? 1.822 6.264 44.165 1.00 24.51 167 ARG B O 1
ATOM 3165 N N . HIS B 1 168 ? 2.555 4.488 42.982 1.00 23.77 168 HIS B N 1
ATOM 3166 C CA . HIS B 1 168 ? 1.439 3.610 43.321 1.00 25.80 168 HIS B CA 1
ATOM 3167 C C . HIS B 1 168 ? 0.113 4.281 43.005 1.00 26.29 168 HIS B C 1
ATOM 3168 O O . HIS B 1 168 ? -0.834 4.266 43.796 1.00 26.40 168 HIS B O 1
ATOM 3175 N N . LEU B 1 169 ? 0.054 4.875 41.810 1.00 21.28 169 LEU B N 1
ATOM 3176 C CA . LEU B 1 169 ? -1.167 5.439 41.281 1.00 24.73 169 LEU B CA 1
ATOM 3177 C C . LEU B 1 169 ? -1.746 4.522 40.218 1.00 26.13 169 LEU B C 1
ATOM 3178 O O . LEU B 1 169 ? -1.031 3.696 39.644 1.00 24.55 169 LEU B O 1
ATOM 3183 N N . PRO B 1 170 ? -3.044 4.645 39.930 1.00 25.98 170 PRO B N 1
ATOM 3184 C CA . PRO B 1 170 ? -3.646 3.841 38.857 1.00 27.86 17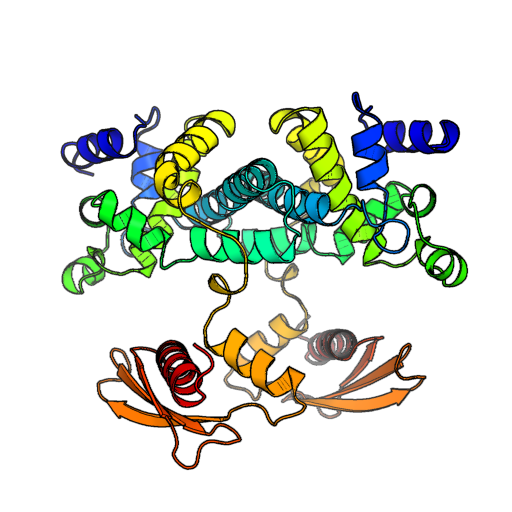0 PRO B CA 1
ATOM 3185 C C . PRO B 1 170 ? -2.962 4.101 37.526 1.00 26.60 170 PRO B C 1
ATOM 3186 O O . PRO B 1 170 ? -2.622 5.241 37.197 1.00 24.58 170 PRO B O 1
ATOM 3190 N N . LEU B 1 171 ? -2.776 3.031 36.753 1.00 28.00 171 LEU B N 1
ATOM 3191 C CA . LEU B 1 171 ? -2.323 3.173 35.380 1.00 25.39 171 LEU B CA 1
ATOM 3192 C C . LEU B 1 171 ? -3.394 3.861 34.542 1.00 27.07 171 LEU B C 1
ATOM 3193 O O . LEU B 1 171 ? -4.581 3.807 34.880 1.00 26.05 171 LEU B O 1
ATOM 3198 N N . PRO B 1 172 ? -3.014 4.473 33.419 1.00 25.68 172 PRO B N 1
ATOM 3199 C CA . PRO B 1 172 ? -3.996 5.230 32.637 1.00 26.27 172 PRO B CA 1
ATOM 3200 C C . PRO B 1 172 ? -5.036 4.323 31.994 1.00 27.32 172 PRO B C 1
ATOM 3201 O O . PRO B 1 172 ? -4.764 3.175 31.635 1.00 25.79 172 PRO B O 1
ATOM 3205 N N . THR B 1 173 ? -6.239 4.864 31.834 1.00 28.62 173 THR B N 1
ATOM 3206 C CA . THR B 1 173 ? -7.275 4.227 31.034 1.00 28.03 173 THR B CA 1
ATOM 3207 C C . THR B 1 173 ? -7.310 4.904 29.674 1.00 27.20 173 THR B C 1
ATOM 3208 O O . THR B 1 173 ? -7.485 6.122 29.583 1.00 28.97 173 THR B O 1
ATOM 3212 N N . TYR B 1 174 ? -7.139 4.120 28.621 1.00 25.41 174 TYR B N 1
ATOM 3213 C CA . TYR B 1 174 ? -7.129 4.642 27.258 1.00 25.68 174 TYR B CA 1
ATOM 3214 C C . TYR B 1 174 ? -8.425 4.194 26.603 1.00 27.69 174 TYR B C 1
ATOM 3215 O O . TYR B 1 174 ? -8.563 3.026 26.238 1.00 26.45 174 TYR B O 1
ATOM 3224 N N . LEU B 1 175 ? -9.365 5.115 26.458 1.00 29.49 175 LEU B N 1
ATOM 3225 C CA . LEU B 1 175 ? -10.695 4.802 25.942 1.00 30.19 175 LEU B CA 1
ATOM 3226 C C . LEU B 1 175 ? -10.803 5.234 24.486 1.00 28.99 175 LEU B C 1
ATOM 3227 O O . LEU B 1 175 ? -10.559 6.402 24.163 1.00 29.30 175 LEU B O 1
ATOM 3232 N N . VAL B 1 176 ? -11.179 4.303 23.613 1.00 29.50 176 VAL B N 1
ATOM 3233 C CA . VAL B 1 176 ? -11.490 4.647 22.230 1.00 29.53 176 VAL B CA 1
ATOM 3234 C C . VAL B 1 176 ? -12.900 5.243 22.220 1.00 30.71 176 VAL B C 1
ATOM 3235 O O . VAL B 1 176 ? -13.871 4.558 22.535 1.00 33.30 176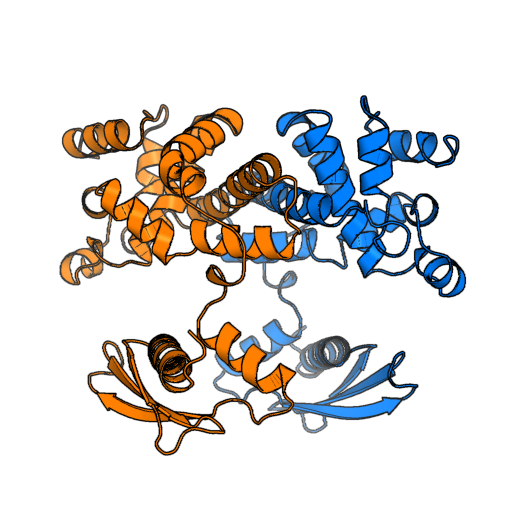 VAL B O 1
ATOM 3239 N N . VAL B 1 177 ? -13.008 6.527 21.886 1.00 30.78 177 VAL B N 1
ATOM 3240 C CA . VAL B 1 177 ? -14.308 7.192 21.859 1.00 31.92 177 VAL B CA 1
ATOM 3241 C C . VAL B 1 177 ? -14.855 7.347 20.449 1.00 34.75 177 VAL B C 1
ATOM 3242 O O . VAL B 1 177 ? -16.062 7.576 20.291 1.00 35.61 177 VAL B O 1
ATOM 3246 N N . GLN B 1 178 ? -14.016 7.237 19.429 1.00 32.81 178 GLN B N 1
ATOM 3247 C CA . GLN B 1 178 ? -14.461 7.458 18.064 1.00 35.86 178 GLN B CA 1
ATOM 3248 C C . GLN B 1 178 ? -13.471 6.809 17.111 1.00 35.85 178 GLN B C 1
ATOM 3249 O O . GLN B 1 178 ? -12.260 6.931 17.298 1.00 31.46 178 GLN B O 1
ATOM 3255 N N . VAL B 1 179 ? -13.990 6.135 16.088 1.00 33.08 179 VAL B N 1
ATOM 3256 C CA . VAL B 1 179 ? -13.170 5.598 15.010 1.00 32.89 179 VAL B CA 1
ATOM 3257 C C . VAL B 1 179 ? -13.848 6.014 13.708 1.00 35.44 179 VAL B C 1
ATOM 3258 O O . VAL B 1 179 ? -14.905 5.480 13.357 1.00 37.76 179 VAL B O 1
ATOM 3262 N N . ARG B 1 180 ? -13.260 6.982 13.015 1.00 34.72 180 ARG B N 1
ATOM 3263 C CA . ARG B 1 180 ? -13.791 7.543 11.783 1.00 37.00 180 ARG B CA 1
ATOM 3264 C C . ARG B 1 180 ? -13.062 6.959 10.579 1.00 35.06 180 ARG B C 1
ATOM 3265 O O . ARG B 1 180 ? -11.859 6.687 10.628 1.00 32.09 180 ARG B O 1
ATOM 3273 N N . GLY B 1 181 ? -13.809 6.762 9.501 1.00 33.51 181 GLY B N 1
ATOM 3274 C CA . GLY B 1 181 ? -13.280 6.301 8.238 1.00 32.33 181 GLY B CA 1
ATOM 3275 C C . GLY B 1 181 ? -13.641 4.848 7.980 1.00 33.54 181 GLY B C 1
ATOM 3276 O O . GLY B 1 181 ? -14.383 4.214 8.730 1.00 37.17 181 GLY B O 1
ATOM 3277 N N . GLU B 1 182 ? -13.084 4.321 6.892 1.00 33.40 182 GLU B N 1
ATOM 3278 C CA . GLU B 1 182 ? -13.301 2.930 6.514 1.00 34.89 182 GLU B CA 1
ATOM 3279 C C . GLU B 1 182 ? -12.359 2.008 7.287 1.00 31.40 182 GLU B C 1
ATOM 3280 O O . GLU B 1 182 ? -11.361 2.444 7.852 1.00 29.59 182 GLU B O 1
ATOM 3286 N N . ALA B 1 183 ? -12.678 0.709 7.297 1.00 28.99 183 ALA B N 1
ATOM 3287 C CA . ALA B 1 183 ? -11.886 -0.226 8.093 1.00 27.19 183 ALA B CA 1
ATOM 3288 C C . ALA B 1 183 ? -10.411 -0.280 7.681 1.00 24.98 183 ALA B C 1
ATOM 3289 O O . ALA B 1 183 ? -9.578 -0.695 8.494 1.00 23.25 183 ALA B O 1
ATOM 3291 N N . HIS B 1 184 ? -10.061 0.124 6.460 1.00 24.32 184 HIS B N 1
ATOM 3292 C CA . HIS B 1 184 ? -8.666 0.093 6.000 1.00 23.28 184 HIS B CA 1
ATOM 3293 C C . HIS B 1 184 ? -7.978 1.454 6.049 1.00 28.48 184 HIS B C 1
ATOM 3294 O O . HIS B 1 184 ? -6.817 1.567 5.627 1.00 27.33 184 HIS B O 1
ATOM 3301 N N . ASP B 1 185 ? -8.667 2.487 6.519 1.00 26.88 185 ASP B N 1
ATOM 3302 C CA . ASP B 1 185 ? -8.109 3.833 6.558 1.00 31.59 185 ASP B CA 1
ATOM 3303 C C . ASP B 1 185 ? -8.848 4.671 7.595 1.00 31.90 185 ASP B C 1
ATOM 3304 O O . ASP B 1 185 ? -9.765 5.425 7.251 1.00 33.25 185 ASP B O 1
ATOM 3309 N N . GLN B 1 186 ? -8.444 4.549 8.856 1.00 29.78 186 GLN B N 1
ATOM 3310 C CA . GLN B 1 186 ? -9.200 5.033 10.000 1.00 29.95 186 GLN B CA 1
ATOM 3311 C C . GLN B 1 186 ? -8.450 6.119 10.749 1.00 32.14 186 GLN B C 1
ATOM 3312 O O . GLN B 1 186 ? -7.217 6.207 10.703 1.00 30.10 186 GLN B O 1
ATOM 3318 N N . GLU B 1 187 ? -9.224 6.918 11.481 1.00 30.63 187 GLU B N 1
ATOM 3319 C CA . GLU B 1 187 ? -8.705 7.841 12.478 1.00 29.77 187 GLU B CA 1
ATOM 3320 C C . GLU B 1 187 ? -9.295 7.463 13.827 1.00 29.07 187 GLU B C 1
ATOM 3321 O O . GLU B 1 187 ? -10.522 7.482 14.007 1.00 28.16 187 GLU B O 1
ATOM 3327 N N . PHE B 1 188 ? -8.425 7.123 14.776 1.00 25.15 188 PHE B N 1
ATOM 3328 C CA . PHE B 1 188 ? -8.856 6.830 16.134 1.00 23.62 188 PHE B CA 1
ATOM 3329 C C . PHE B 1 188 ? -8.826 8.097 16.969 1.00 27.12 188 PHE B C 1
ATOM 3330 O O . PHE B 1 188 ? -7.910 8.906 16.832 1.00 26.07 188 PHE B O 1
ATOM 3338 N N . THR B 1 189 ? -9.808 8.235 17.861 1.00 27.18 189 THR B N 1
ATOM 3339 C CA . THR B 1 189 ? -9.781 9.234 18.922 1.00 27.04 189 THR B CA 1
ATOM 3340 C C . THR B 1 189 ? -9.762 8.503 20.254 1.00 25.94 189 THR B C 1
ATOM 3341 O O . THR B 1 189 ? -10.634 7.671 20.520 1.00 27.83 189 THR B O 1
ATOM 3345 N N . ILE B 1 190 ? -8.763 8.814 21.076 1.00 27.54 190 ILE B N 1
ATOM 3346 C CA . ILE B 1 190 ? -8.570 8.206 22.384 1.00 24.82 190 ILE B CA 1
ATOM 3347 C C . ILE B 1 190 ? -8.829 9.265 23.448 1.00 28.08 190 ILE B C 1
ATOM 3348 O O . ILE B 1 190 ? -8.401 10.415 23.304 1.00 27.59 190 ILE B O 1
ATOM 3353 N N . HIS B 1 191 ? -9.523 8.876 24.513 1.00 26.48 191 HIS B N 1
ATOM 3354 C CA . HIS B 1 191 ? -9.620 9.669 25.732 1.00 30.29 191 HIS B CA 1
ATOM 3355 C C . HIS B 1 191 ? -8.843 8.946 26.817 1.00 29.15 191 HIS B C 1
ATOM 3356 O O . HIS B 1 191 ? -9.147 7.794 27.146 1.00 28.99 191 HIS B O 1
ATOM 3363 N N . CYS B 1 192 ? -7.836 9.608 27.364 1.00 29.50 192 CYS B N 1
ATOM 3364 C CA . CYS B 1 192 ? -6.965 8.978 28.340 1.00 29.23 192 CYS B CA 1
ATOM 3365 C C . CYS B 1 192 ? -7.294 9.577 29.702 1.00 31.95 192 CYS B C 1
ATOM 3366 O O . CYS B 1 192 ? -7.198 10.793 29.887 1.00 32.75 192 CYS B O 1
ATOM 3369 N N . GLN B 1 193 ? -7.731 8.733 30.625 1.00 30.10 193 GLN B N 1
ATOM 3370 C CA . GLN B 1 193 ? -8.071 9.142 31.982 1.00 34.67 193 GLN B CA 1
ATOM 3371 C C . GLN B 1 193 ? -6.876 8.863 32.885 1.00 32.73 193 GLN B C 1
ATOM 3372 O O . GLN B 1 193 ? -6.473 7.704 33.052 1.00 28.34 193 GLN B O 1
ATOM 3378 N N . VAL B 1 194 ? -6.327 9.919 33.475 1.00 30.81 194 VAL B N 1
ATOM 3379 C CA . VAL B 1 194 ? -5.095 9.849 34.250 1.00 30.34 194 VAL B CA 1
ATOM 3380 C C . VAL B 1 194 ? -5.363 10.381 35.649 1.00 31.08 194 VAL B C 1
ATOM 3381 O O . VAL B 1 194 ? -5.912 11.475 35.800 1.00 29.07 194 VAL B O 1
ATOM 3385 N N . SER B 1 195 ? -4.954 9.615 36.660 1.00 27.55 195 SER B N 1
ATOM 3386 C CA . SER B 1 195 ? -5.085 10.045 38.046 1.00 30.82 195 SER B CA 1
ATOM 3387 C C . SER B 1 195 ? -4.408 11.390 38.244 1.00 35.18 195 SER B C 1
ATOM 3388 O O . SER B 1 195 ? -3.250 11.578 37.866 1.00 32.96 195 SER B O 1
ATOM 3391 N N . GLY B 1 196 ? -5.134 12.326 38.838 1.00 34.60 196 GLY B N 1
ATOM 3392 C CA . GLY B 1 196 ? -4.629 13.663 39.040 1.00 35.56 196 GLY B CA 1
ATOM 3393 C C . GLY B 1 196 ? -5.071 14.657 37.997 1.00 38.05 196 GLY B C 1
ATOM 3394 O O . GLY B 1 196 ? -4.840 15.859 38.173 1.00 37.21 196 GLY B O 1
ATOM 3395 N N . LEU B 1 197 ? -5.702 14.200 36.921 1.00 37.13 197 LEU B N 1
ATOM 3396 C CA . LEU B 1 197 ? -6.140 15.090 35.856 1.00 39.71 197 LEU B CA 1
ATOM 3397 C C . LEU B 1 197 ? -7.658 15.151 35.848 1.00 49.44 197 LEU B C 1
ATOM 3398 O O . LEU B 1 197 ? -8.318 14.112 35.900 1.00 43.67 197 LEU B O 1
ATOM 3403 N N . SER B 1 198 ? -8.187 16.373 35.765 1.00 49.30 198 SER B N 1
ATOM 3404 C CA . SER B 1 198 ? -9.616 16.614 35.884 1.00 61.70 198 SER B CA 1
ATOM 3405 C C . SER B 1 198 ? -10.368 15.887 34.781 1.00 57.28 198 SER B C 1
ATOM 3406 O O . SER B 1 198 ? -11.236 15.055 35.041 1.00 60.92 198 SER B O 1
ATOM 3409 N N . GLU B 1 199 ? -10.079 16.207 33.582 1.00 51.18 199 GLU B N 1
ATOM 3410 C CA . GLU B 1 199 ? -10.735 15.796 32.371 1.00 51.07 199 GLU B CA 1
ATOM 3411 C C . GLU B 1 199 ? -9.842 14.835 31.590 1.00 45.17 199 GLU B C 1
ATOM 3412 O O . GLU B 1 199 ? -8.612 14.837 31.728 1.00 39.70 199 GLU B O 1
ATOM 3418 N N . PRO B 1 200 ? -10.430 13.976 30.765 1.00 44.25 200 PRO B N 1
ATOM 3419 C CA . PRO B 1 200 ? -9.607 13.095 29.917 1.00 38.48 200 PRO B CA 1
ATOM 3420 C C . PRO B 1 200 ? -8.773 13.916 28.951 1.00 37.89 200 PRO B C 1
ATOM 3421 O O . PRO B 1 200 ? -9.144 15.024 28.554 1.00 34.78 200 PRO B O 1
ATOM 3425 N N . VAL B 1 201 ? -7.628 13.381 28.593 1.00 33.60 201 VAL B N 1
ATOM 3426 C CA . VAL B 1 201 ? -6.774 14.022 27.609 1.00 31.76 201 VAL B CA 1
ATOM 3427 C C . VAL B 1 201 ? -6.990 13.302 26.287 1.00 31.17 201 VAL B C 1
ATOM 3428 O O . VAL B 1 201 ? -7.166 12.077 26.267 1.00 29.57 201 VAL B O 1
ATOM 3432 N N . VAL B 1 202 ? -6.971 14.058 25.178 1.00 31.74 202 VAL B N 1
ATOM 3433 C CA . VAL B 1 202 ? -7.348 13.538 23.864 1.00 30.81 202 VAL B CA 1
ATOM 3434 C C . VAL B 1 202 ? -6.110 13.236 23.038 1.00 28.79 202 VAL B C 1
ATOM 3435 O O . VAL B 1 202 ? -5.139 14.006 23.036 1.00 29.82 202 VAL B O 1
ATOM 3439 N N . GLY B 1 203 ? -6.157 12.128 22.306 1.00 26.37 203 GLY B N 1
ATOM 3440 C CA . GLY B 1 203 ? -5.141 11.831 21.308 1.00 25.23 203 GLY B CA 1
ATOM 3441 C C . GLY B 1 203 ? -5.809 11.227 20.083 1.00 25.10 203 GLY B C 1
ATOM 3442 O O . GLY B 1 203 ? -6.846 10.572 20.182 1.00 25.38 203 GLY B O 1
ATOM 3443 N N . THR B 1 204 ? -5.213 11.477 18.923 1.00 25.69 204 THR B N 1
ATOM 3444 C CA . THR B 1 204 ? -5.703 10.913 17.674 1.00 26.99 204 THR B CA 1
ATOM 3445 C C . THR B 1 204 ? -4.545 10.309 16.899 1.00 26.09 204 THR B C 1
ATOM 3446 O O . THR B 1 204 ? -3.394 10.725 17.057 1.00 24.71 204 THR B O 1
ATOM 3450 N N . GLY B 1 205 ? -4.863 9.350 16.036 1.00 24.31 205 GLY B N 1
ATOM 3451 C CA . GLY B 1 205 ? -3.853 8.749 15.175 1.00 24.45 205 GLY B CA 1
ATOM 3452 C C . GLY B 1 205 ? -4.510 7.734 14.258 1.00 24.37 205 GLY B C 1
ATOM 3453 O O . GLY B 1 205 ? -5.699 7.431 14.383 1.00 24.91 205 GLY B O 1
ATOM 3454 N N . SER B 1 206 ? -3.705 7.198 13.334 1.00 23.30 206 SER B N 1
ATOM 3455 C CA . SER B 1 206 ? -4.193 6.232 12.353 1.00 24.97 206 SER B CA 1
ATOM 3456 C C . SER B 1 206 ? -4.223 4.811 12.897 1.00 24.95 206 SER B C 1
ATOM 3457 O O . SER B 1 206 ? -4.680 3.896 12.207 1.00 23.71 206 SER B O 1
ATOM 3460 N N . SER B 1 207 ? -3.742 4.611 14.113 1.00 20.55 207 SER B N 1
ATOM 3461 C CA . SER B 1 207 ? -3.778 3.335 14.801 1.00 23.01 207 SER B CA 1
ATOM 3462 C C . SER B 1 207 ? -4.087 3.621 16.261 1.00 20.38 207 SER B C 1
ATOM 3463 O O . SER B 1 207 ? -3.904 4.743 16.739 1.00 23.15 207 SER B O 1
ATOM 3466 N N . ARG B 1 208 ? -4.619 2.624 16.963 1.00 20.06 208 ARG B N 1
ATOM 3467 C CA . ARG B 1 208 ? -5.037 2.916 18.327 1.00 20.84 208 ARG B CA 1
ATOM 3468 C C . ARG B 1 208 ? -3.830 3.265 19.189 1.00 22.55 208 ARG B C 1
ATOM 3469 O O . ARG B 1 208 ? -3.887 4.197 19.998 1.00 21.90 208 ARG B O 1
ATOM 3477 N N . ARG B 1 209 ? -2.711 2.569 18.995 1.00 21.74 209 ARG B N 1
ATOM 3478 C CA . ARG B 1 209 ? -1.556 2.852 19.851 1.00 22.45 209 ARG B CA 1
ATOM 3479 C C . ARG B 1 209 ? -0.896 4.173 19.479 1.00 20.60 209 ARG B C 1
ATOM 3480 O O . ARG B 1 209 ? -0.351 4.860 20.352 1.00 20.02 209 ARG B O 1
ATOM 3488 N N . LYS B 1 210 ? -0.965 4.579 18.208 1.00 19.84 210 LYS B N 1
ATOM 3489 C CA . LYS B 1 210 ? -0.489 5.916 17.879 1.00 21.60 210 LYS B CA 1
ATOM 3490 C C . LYS B 1 210 ? -1.313 6.978 18.606 1.00 20.37 210 LYS B C 1
ATOM 3491 O O . LYS B 1 210 ? -0.758 7.939 19.151 1.00 22.37 210 LYS B O 1
ATOM 3497 N N . ALA B 1 211 ? -2.639 6.819 18.612 1.00 19.85 211 ALA B N 1
ATOM 3498 C CA . ALA B 1 211 ? -3.507 7.753 19.329 1.00 22.40 211 ALA B CA 1
ATOM 3499 C C . ALA B 1 211 ? -3.215 7.737 20.824 1.00 21.90 211 ALA B C 1
ATOM 3500 O O . ALA B 1 211 ? -3.211 8.785 21.475 1.00 21.23 211 ALA B O 1
ATOM 3502 N N . GLU B 1 212 ? -2.992 6.547 21.390 1.00 20.69 212 GLU B N 1
ATOM 3503 C CA . GLU B 1 212 ? -2.642 6.446 22.810 1.00 21.74 212 GLU B CA 1
ATOM 3504 C C . GLU B 1 212 ? -1.345 7.186 23.133 1.00 20.60 212 GLU B C 1
ATOM 3505 O O . GLU B 1 212 ? -1.259 7.868 24.165 1.00 21.75 212 GLU B O 1
ATOM 3511 N N . GLN B 1 213 ? -0.310 7.018 22.295 1.00 18.01 213 GLN B N 1
ATOM 3512 C CA . GLN B 1 213 ? 0.949 7.734 22.499 1.00 21.74 213 GLN B CA 1
ATOM 3513 C C . GLN B 1 213 ? 0.724 9.242 22.467 1.00 22.80 213 GLN B C 1
ATOM 3514 O O . GLN B 1 213 ? 1.251 9.980 23.312 1.00 21.31 213 GLN B O 1
ATOM 3520 N N . ALA B 1 214 ? -0.050 9.719 21.487 1.00 21.44 214 ALA B N 1
ATOM 3521 C CA . ALA B 1 214 ? -0.348 11.149 21.413 1.00 23.98 214 ALA B CA 1
ATOM 3522 C C . ALA B 1 214 ? -1.034 11.625 22.683 1.00 22.40 214 ALA B C 1
ATOM 3523 O O . ALA B 1 214 ? -0.709 12.700 23.205 1.00 26.40 214 ALA B O 1
ATOM 3525 N N . ALA B 1 215 ? -2.006 10.853 23.184 1.00 21.65 215 ALA B N 1
ATOM 3526 C CA . ALA B 1 215 ? -2.683 11.230 24.425 1.00 24.08 215 ALA B CA 1
ATOM 3527 C C . ALA B 1 215 ? -1.738 11.182 25.622 1.00 28.79 215 ALA B C 1
ATOM 3528 O O . ALA B 1 215 ? -1.740 12.091 26.465 1.00 25.75 215 ALA B O 1
ATOM 3530 N N . ALA B 1 216 ? -0.920 10.128 25.724 1.00 23.47 216 ALA B N 1
ATOM 3531 C CA . ALA B 1 216 ? 0.060 10.078 26.809 1.00 22.07 216 ALA B CA 1
ATOM 3532 C C . ALA B 1 216 ? 0.966 11.300 26.786 1.00 24.51 216 ALA B C 1
ATOM 3533 O O . ALA B 1 216 ? 1.293 11.862 27.838 1.00 27.19 216 ALA B O 1
ATOM 3535 N N . GLU B 1 217 ? 1.405 11.705 25.592 1.00 25.88 217 GLU B N 1
ATOM 3536 C CA . GLU B 1 217 ? 2.252 12.883 25.466 1.00 29.32 217 GLU B CA 1
ATOM 3537 C C . GLU B 1 217 ? 1.564 14.115 26.033 1.00 32.15 217 GLU B C 1
ATOM 3538 O O . GLU B 1 217 ? 2.183 14.908 26.752 1.00 32.47 217 GLU B O 1
ATOM 3544 N N . GLN B 1 218 ? 0.276 14.270 25.752 1.00 29.72 218 GLN B N 1
ATOM 3545 C CA . GLN B 1 218 ? -0.481 15.392 26.305 1.00 33.94 218 GLN B CA 1
ATOM 3546 C C . GLN B 1 218 ? -0.644 15.273 27.814 1.00 31.88 218 GLN B C 1
ATOM 3547 O O . GLN B 1 218 ? -0.562 16.276 28.539 1.00 32.58 218 GLN B O 1
ATOM 3553 N N . ALA B 1 219 ? -0.874 14.061 28.312 1.00 28.80 219 ALA B N 1
ATOM 3554 C CA . ALA B 1 219 ? -1.084 13.895 29.744 1.00 28.56 219 ALA B CA 1
ATOM 3555 C C . ALA B 1 219 ? 0.161 14.272 30.522 1.00 28.99 219 ALA B C 1
ATOM 3556 O O . ALA B 1 219 ? 0.068 14.844 31.617 1.00 27.70 219 ALA B O 1
ATOM 3558 N N . LEU B 1 220 ? 1.340 13.950 29.980 1.00 25.87 220 LEU B N 1
ATOM 3559 C CA . LEU B 1 220 ? 2.578 14.290 30.680 1.00 28.31 220 LEU B CA 1
ATOM 3560 C C . LEU B 1 220 ? 2.759 15.801 30.765 1.00 32.21 220 LEU B C 1
ATOM 3561 O O . LEU B 1 220 ? 3.224 16.321 31.784 1.00 31.43 220 LEU B O 1
ATOM 3566 N N . LYS B 1 221 ? 2.399 16.516 29.703 1.00 31.90 221 LYS B N 1
ATOM 3567 C CA . LYS B 1 221 ? 2.530 17.966 29.709 1.00 34.21 221 LYS B CA 1
ATOM 3568 C C . LYS B 1 221 ? 1.538 18.607 30.671 1.00 37.55 221 LYS B C 1
ATOM 3569 O O . LYS B 1 221 ? 1.899 19.526 31.415 1.00 39.17 221 LYS B O 1
ATOM 3575 N N . LYS B 1 222 ? 0.283 18.139 30.673 1.00 33.31 222 LYS B N 1
ATOM 3576 C CA . LYS B 1 222 ? -0.703 18.731 31.570 1.00 38.46 222 LYS B CA 1
ATOM 3577 C C . LYS B 1 222 ? -0.416 18.387 33.025 1.00 45.37 222 LYS B C 1
ATOM 3578 O O . LYS B 1 222 ? -0.729 19.183 33.916 1.00 44.58 222 LYS B O 1
ATOM 3584 N N . LEU B 1 223 ? 0.196 17.233 33.293 1.00 37.11 223 LEU B N 1
ATOM 3585 C CA . LEU B 1 223 ? 0.630 16.955 34.655 1.00 38.32 223 LEU B CA 1
ATOM 3586 C C . LEU B 1 223 ? 1.814 17.814 35.058 1.00 39.90 223 LEU B C 1
ATOM 3587 O O . LEU B 1 223 ? 2.255 17.745 36.214 1.00 39.42 223 LEU B O 1
ATOM 3592 N N . GLU B 1 224 ? 2.317 18.632 34.134 1.00 40.48 224 GLU B N 1
ATOM 3593 C CA . GLU B 1 224 ? 3.500 19.456 34.363 1.00 44.61 224 GLU B CA 1
ATOM 3594 C C . GLU B 1 224 ? 4.719 18.593 34.665 1.00 50.72 224 GLU B C 1
ATOM 3595 O O . GLU B 1 224 ? 5.625 18.998 35.399 1.00 44.76 224 GLU B O 1
ATOM 3601 N N . LEU B 1 225 ? 4.742 17.382 34.113 1.00 42.37 225 LEU B N 1
ATOM 3602 C CA . LEU B 1 225 ? 5.870 16.489 34.313 1.00 44.02 225 LEU B CA 1
ATOM 3603 C C . LEU B 1 225 ? 6.972 16.717 33.298 1.00 43.23 225 LEU B C 1
ATOM 3604 O O . LEU B 1 225 ? 8.110 16.307 33.542 1.00 40.93 225 LEU B O 1
ATOM 3609 N N . GLU B 1 226 ? 6.660 17.372 32.185 1.00 41.53 226 GLU B N 1
ATOM 3610 C CA . GLU B 1 226 ? 7.622 17.649 31.135 1.00 43.61 226 GLU B CA 1
ATOM 3611 C C . GLU B 1 226 ? 7.392 19.066 30.624 1.00 58.29 226 GLU B C 1
ATOM 3612 O O . GLU B 1 226 ? 6.307 19.626 30.818 1.00 57.27 226 GLU B O 1
#

Foldseek 3Di:
DDVVLVVLLCVVLVHDFPDVVLVVQLQEDVQQDPSHQQVLLVVLLVLLLVLLLVLCCVVPVPDDPVQSVLLSCVCLPLVNLLVLLVVSLSLVVHRHHPVCVVVVVSNDSNSSSSSSSSVLSSRCVRDHSVVSSVSVCVSCVVVSVPDDTDCVSPFLLVVQQCVQVVVVHDRKDKDFPDWDDDPVFIKTWIWIDGPPDPGTFIAIDRDRVNRVSRRSVVVCVVVVVD/DDCVLLVLLCVLLVHDFPDVVLVLQLQEDVQFDVSHQQVLLVVLLVLLLVLLLVLCCVVPVPDDPVQSVLLSCVCLPLVNLLVLLVSSVSLVRHRHHPVCVVVVVSNDSNSSSSSSSSVLSSVCVRDHSVVSSVSVCVSCVVVSVPDDTDCVSPFLLVVQQCVQVVVVHDRKDWDFPDWDDDPVFIKTWIFIHGPPDDGTFIAIDRDSVNRVSRSSVVVCVVVVVD

Secondary structure (DSSP, 8-state):
--HHHHHHHHHHHT---SSHHHHHHHTB-TTT-SS-SHHHHHHHHHHHHHHHHHHHHHH-TT--HHHHHHHHHHHHSHHHHHHHHHHTTGGGG-B--HHHHTTTGGG-HHHHHHHHHHHHHHHHHHS-HHHHHHHHHHHTHHHHHH---SGGGS-HHHHHHHHHHHTTPPPPEEEEEEEEEETTEEEEEEEEE-TT-SS-EEEEESSHHHHHHHHHHHHHHHTT--/--HHHHHHHHHHHT---SSHHHHHHHHB-TTT-SS-SHHHHHHHHHHHHHHHHHHHHHH-TT--HHHHHHHHHHHHSHHHHHHHHHHTTGGGT-B--HHHHTTTGGG-HHHHHHHHHHHHHHHHHHS-HHHHHHHHHHHTHHHHHH---SGGGS-HHHHHHHHHHHTTPPPPEEEEEEEEEETTEEEEEEEEE-TT-SSPEEEEESSHHHHHHHHHHHHHHHTT--

B-factor: mean 27.7, std 11.4, range [9.7, 85.14]

CATH classification: 1.10.1520.10 (+1 more: 3.30.160.20)

Sequence (452 aa):
MNPIVVINRLQRKLGYTFNHQELLQQALTHRSASSKHNARLEFLGDSILSSYVIANALYHRFPRVDAGDMSRMRATLVRGNNTLAELAREFELGECLRLGPGELKSGGFRRESILADTVEALIGGVFLDSDIQTVEKLILNWYQTRLDEEISPGDKQKDPKTRLQEYLAGRHLPLPTYLVVQVRGEAHDQEFTIHCQVSGLSSEPVVGTGSSRRKAEQAAAEQALKKLELEMNPIVINRLQRKLGYTFNHQELLQQALTHRSASSKHNARLEFLGDSILSSYVIANALYHRFPRVDAGDMSRMRATLVRGNTLAELAREFELGECLRLGPGELKSGGFRREESILADTVEALIGGVFLDSDIQTVEKLILNWYQTRLDEISPGDKQKDPKTRLQEYLAGRHLPLPTYLVVQVRGEAHDQEFTIHCQVSGLSEPVVGTGSSRRKAEQAAAEQALKKLELE

InterPro domains:
  IPR000999 Ribonuclease III domain [PF14622] (20-141)
  IPR000999 Ribonuclease III domain [PS00517] (38-46)
  IPR000999 Ribonuclease III domain [PS50142] (6-128)
  IPR000999 Ribonuclease III domain [SM00535] (21-149)
  IPR000999 Ribonuclease III domain [cd00593] (21-149)
  IPR011907 Ribonuclease III [MF_00104] (9-220)
  IPR011907 Ribonuclease III [TIGR02191] (9-223)
  IPR014720 Double-stranded RNA-binding domain [PF00035] (156-223)
  IPR014720 Double-stranded RNA-binding domain [PS50137] (155-225)
  IPR014720 Double-stranded RNA-binding domain [SM00358] (156-224)
  IPR036389 Ribonuclease III, endonuclease domain superfamily [G3DSA:1.10.1520.10] (4-147)
  IPR036389 Ribonuclease III, endonuclease domain superfamily [SSF69065] (5-159)